Protein AF-A0A7V3XCJ4-F1 (afdb_monomer)

Secondary structure (DSSP, 8-state):
-HHHHHHHHHHHHHHHHHHHHHHHHHHHTPPP--B----SHHHHHHHHHHHHHHTT--BTTTBB-SB-TTGGGG--BTTSHHHHHHHHHHHHHHHHHHHHHHHHHHHHH--TTHHHHHHHHHHHH---GGGHHHHHHHHHHHHHHH-SSSHHHHHHHHHHHHTTHHHHBHHHHHHHHHHHHHHHHHHHHTT-HHHHHHHHHHHHHHHHHHHHHHHSSHHHHHHHHHHHHHHHHHHHHHH-B---HHHHHHHHHHHHHHHHHHHTS-HHHHTTTHHHHHHHHHHHHHHHHHHHHBHHHHHHHHHHHHHHHHHHHHHHTTTSS-HHHHHHHHHHHHHHHHHHHHHS-GGGTTTHHHHTTHHHHHHHHHHHHHH-TTHHHHHHHHHHHHS---HHHHHHHTTSEEEEESS-TTHHHHHT-EE---SBSSGGG--SHHHHHHHHHHHTSTT--SEEEE----STTB-HHHHSHHHHHHHHHHEEEEEE-SS-EEEEE-SSPPEEEEEEEEEEEE-TTSEEEPPPPSSSEEEEEEE--B-HHHHHHHTTS-PPPEEEEEE-SS--PPEEE-TTTTTS-EE--SSPP-SHHHHHHTTSSS-----SEEEEE-S-GGGBPPEEEEEEEEEEEPPPPPPPPP--

pLDDT: mean 92.2, std 7.86, range [42.16, 98.38]

Mean predicted aligned error: 5.7 Å

Radius of gyration: 27.97 Å; Cα contacts (8 Å, |Δi|>4): 1170; chains: 1; bounding box: 68×46×107 Å

Foldseek 3Di:
DVVVVVVVVQFVVQLVVLVVLLVLLLLLPQDQLEDEQDWDLVSQVLVVLVVCVVVVHFALFQAHDQFARLLLLCPLYLPAVVSNVNVNVSLNVLSVLLSVLLSVCLVVQPTGNLSNLQSVLCLQQVPDSLCSNLNSLLSLLLVLLVDDPPSLVSLLVSLLSQQCLCNNGVLSNQLSVQLLVLSLVLCVLSVNNSSSVSNPVSNVCNNVVVLCVRQVDPVSSVSSVVVSVVLVVLCLLQQADADDPVLVVLLVQLVVLQVVLVVQFDPVLCSSLSSNVRSLVSNLLSLLQVCFSHVVPRSLSSLSSQLSSLSVSLSSCVVGDDPSSNVSSVSSSVSSSVVNVVPDDPCSVVCSVVSSPVSVVSVVVSVVLSPDPCNLVVSLVVRCVVVPDDPQRCVLQPPWEEDEAASTSVVCSNNVGNYQYQRYRYLSSCQAPVSLVSLLCQLLDPSHTQKYKYFQDYPPQATSLQRRVSNVVSCLFQWAFDDADFGITMIGGDPPTWDKDKAWDDKDWAQAPDKDFDDDAPFAFKWKAKAKDFDPVLVVVPPSHHRFWKWKAFQAPDGDDTHTHRNRRSNDIGTAAVVDDRTSVSVNVNSPQGGGHHGRIMGIDTPPSNGIDTMIMIMIHMGIDDDPDDDPDPDD

Sequence (636 aa):
MGIIEERIEMANRYKQGAWMLLALVFLIKIPSLVESPGTGIDPSWKIGLHLARERGLVVGRDLFFTYGPWGFLSVPLVLVRSLWLAALSYKLAVHLCLFLALGLWMHRRLTGWKAYLAPLSLLFFAHDPEYHPLLALGLGLHLTLGIRKESWLWGALLGMAGSPAGLIKFSMGLATLIMIGGGMLSALWLKRRHVMLALGLGFFIGTWGCGLMALGSLEAFRRFLSTSLEIALGYGAALQRKGPLWQVLLVLGAVVAFAGGVLLERRERLRDSLSLILPGAGLLLLTLKHAFVRQETHVLTGFSVGSLLLTWICLELADRGRWLSRGLRWAGALALGLGTLILAPPTQLLQLPQALSSPWREVLRAERETRDPEFRSRLRQSLRKALPLGDEVRNLVGGRSVDVLTLEVSLIEAWGLRWTPRKVLQSYAAYTSHLDALDAAFFSGPSAPERLLVDLQGLDTRHPLMDAPATWREILRHYRPLGQDSRWLVLGLREPPGSVLEIPLRRLRAPLNHPIPVPRLMAGHLEMQVILKPSLLGKLAALPWTLPEVRLGLISPTPQPLRRIIAATARRPFPVIDPWPELPEDLAALFEDRKLPAPSSLVFVTWDAWAWEEVEVAFFQVERRDPPKSPPLPEN

Structure (mmCIF, N/CA/C/O backbone):
data_AF-A0A7V3XCJ4-F1
#
_entry.id   AF-A0A7V3XCJ4-F1
#
loop_
_atom_site.group_PDB
_atom_site.id
_atom_site.type_symbol
_atom_site.label_atom_id
_atom_site.label_alt_id
_atom_site.label_comp_id
_atom_site.label_asym_id
_atom_site.label_entity_id
_atom_site.label_seq_id
_atom_site.pdbx_PDB_ins_code
_atom_site.Cartn_x
_atom_site.Cartn_y
_atom_site.Cartn_z
_atom_site.occupancy
_atom_site.B_iso_or_equiv
_atom_site.auth_seq_id
_atom_site.auth_comp_id
_atom_site.auth_asym_id
_atom_site.auth_atom_id
_atom_site.pdbx_PDB_model_num
ATOM 1 N N . MET A 1 1 ? -31.020 14.871 49.829 1.00 62.06 1 MET A N 1
ATOM 2 C CA . MET A 1 1 ? -31.637 15.045 48.497 1.00 62.06 1 MET A CA 1
ATOM 3 C C . MET A 1 1 ? -30.780 15.942 47.604 1.00 62.06 1 MET A C 1
ATOM 5 O O . MET A 1 1 ? -30.273 15.428 46.618 1.00 62.06 1 MET A O 1
ATOM 9 N N . GLY A 1 2 ? -30.456 17.178 48.019 1.00 76.75 2 GLY A N 1
ATOM 10 C CA . GLY A 1 2 ? -29.655 18.124 47.214 1.00 76.75 2 GLY A CA 1
ATOM 11 C C . GLY A 1 2 ? -28.286 17.629 46.710 1.00 76.75 2 GLY A C 1
ATOM 12 O O . GLY A 1 2 ? -27.967 17.825 45.549 1.00 76.75 2 GLY A O 1
ATOM 13 N N . ILE A 1 3 ? -27.510 16.880 47.508 1.00 76.00 3 ILE A N 1
ATOM 14 C CA . ILE A 1 3 ? -26.199 16.338 47.068 1.00 76.00 3 ILE A CA 1
ATOM 15 C C . ILE A 1 3 ? -26.342 15.301 45.933 1.00 76.00 3 ILE A C 1
ATOM 17 O O . ILE A 1 3 ? -25.452 15.148 45.095 1.00 76.00 3 ILE A O 1
ATOM 21 N N . ILE A 1 4 ? -27.447 14.548 45.907 1.00 77.50 4 ILE A N 1
ATOM 22 C CA . ILE A 1 4 ? -27.701 13.544 44.862 1.00 77.50 4 ILE A CA 1
ATOM 23 C C . ILE A 1 4 ? -28.140 14.246 43.575 1.00 77.50 4 ILE A C 1
ATOM 25 O O . ILE A 1 4 ? -27.632 13.911 42.507 1.00 77.50 4 ILE A O 1
ATOM 29 N N . GLU A 1 5 ? -29.018 15.244 43.681 1.00 77.25 5 GLU A N 1
ATOM 30 C CA . GLU A 1 5 ? -29.452 16.078 42.553 1.00 77.25 5 GLU A CA 1
ATOM 31 C C . GLU A 1 5 ? -28.273 16.822 41.920 1.00 77.25 5 GLU A C 1
ATOM 33 O O . GLU A 1 5 ? -28.073 16.725 40.712 1.00 77.25 5 GLU A O 1
ATOM 38 N N . GLU A 1 6 ? -27.412 17.436 42.732 1.00 80.19 6 GLU A N 1
ATOM 39 C CA . GLU A 1 6 ? -26.220 18.149 42.264 1.00 80.19 6 GLU A CA 1
ATOM 40 C C . GLU A 1 6 ? -25.242 17.218 41.524 1.00 80.19 6 GLU A C 1
ATOM 42 O O . GLU A 1 6 ? -24.700 17.563 40.470 1.00 80.19 6 GLU A O 1
ATOM 47 N N . ARG A 1 7 ? -25.055 15.983 42.015 1.00 79.19 7 ARG A N 1
ATOM 48 C CA . ARG A 1 7 ? -24.229 14.965 41.340 1.00 79.19 7 ARG A CA 1
ATOM 49 C C . ARG A 1 7 ? -24.839 14.487 40.024 1.00 79.19 7 ARG A C 1
ATOM 51 O O . ARG A 1 7 ? -24.094 14.259 39.067 1.00 79.19 7 ARG A O 1
ATOM 58 N N . ILE A 1 8 ? -26.160 14.325 39.960 1.00 78.94 8 ILE A N 1
ATOM 59 C CA . ILE A 1 8 ? -26.872 13.947 38.730 1.00 78.94 8 ILE A CA 1
ATOM 60 C C . ILE A 1 8 ? -26.769 15.074 37.698 1.00 78.94 8 ILE A C 1
ATOM 62 O O . ILE A 1 8 ? -26.425 14.826 36.541 1.00 78.94 8 ILE A O 1
ATOM 66 N N . GLU A 1 9 ? -26.993 16.315 38.116 1.00 81.25 9 GLU A N 1
ATOM 67 C CA . GLU A 1 9 ? -26.903 17.493 37.260 1.00 81.25 9 GLU A CA 1
ATOM 68 C C . GLU A 1 9 ? -25.478 17.694 36.725 1.00 81.25 9 GLU A C 1
ATOM 70 O O . GLU A 1 9 ? -25.269 17.933 35.535 1.00 81.25 9 GLU A O 1
ATOM 75 N N . MET A 1 10 ? -24.466 17.520 37.575 1.00 79.31 10 MET A N 1
ATOM 76 C CA . MET A 1 10 ? -23.062 17.571 37.170 1.00 79.31 10 MET A CA 1
ATOM 77 C C . MET A 1 10 ? -22.707 16.458 36.170 1.00 79.31 10 MET A C 1
ATOM 79 O O . MET A 1 10 ? -22.052 16.716 35.159 1.00 79.31 10 MET A O 1
ATOM 83 N N . ALA A 1 11 ? -23.173 15.226 36.396 1.00 78.19 11 ALA A N 1
ATOM 84 C CA . ALA A 1 11 ? -22.961 14.120 35.463 1.00 78.19 11 ALA A CA 1
ATOM 85 C C . ALA A 1 11 ? -23.625 14.375 34.098 1.00 78.19 11 ALA A C 1
ATOM 87 O O . ALA A 1 11 ? -23.039 14.056 33.058 1.00 78.19 11 ALA A O 1
ATOM 88 N N . ASN A 1 12 ? -24.814 14.983 34.091 1.00 83.06 12 ASN A N 1
ATOM 89 C CA . ASN A 1 12 ? -25.510 15.379 32.869 1.00 83.06 12 ASN A CA 1
ATOM 90 C C . ASN A 1 12 ? -24.760 16.488 32.120 1.00 83.06 12 ASN A C 1
ATOM 92 O O . ASN A 1 12 ? -24.579 16.369 30.907 1.00 83.06 12 ASN A O 1
ATOM 96 N N . ARG A 1 13 ? -24.234 17.498 32.828 1.00 87.75 13 ARG A N 1
ATOM 97 C CA . ARG A 1 13 ? -23.398 18.558 32.237 1.00 87.75 13 ARG A CA 1
ATOM 98 C C . ARG A 1 13 ? -22.148 18.000 31.555 1.00 87.75 13 ARG A C 1
ATOM 100 O O . ARG A 1 13 ? -21.877 18.340 30.404 1.00 87.75 13 ARG A O 1
ATOM 107 N N . TYR A 1 14 ? -21.429 17.081 32.206 1.00 87.94 14 TYR A N 1
ATOM 108 C CA . TYR A 1 14 ? -20.265 16.434 31.588 1.00 87.94 14 TYR A CA 1
ATOM 109 C C . TYR A 1 14 ? -20.628 15.640 30.329 1.00 87.94 14 TYR A C 1
ATOM 111 O O . TYR A 1 14 ? -19.911 15.694 29.331 1.00 87.94 14 TYR A O 1
ATOM 119 N N . LYS A 1 15 ? -21.751 14.909 30.348 1.00 87.62 15 LYS A N 1
ATOM 120 C CA . LYS A 1 15 ? -22.219 14.180 29.162 1.00 87.62 15 LYS A CA 1
ATOM 121 C C . LYS A 1 15 ? -22.560 15.132 28.019 1.00 87.62 15 LYS A C 1
ATOM 123 O O . LYS A 1 15 ? -22.136 14.875 26.898 1.00 87.62 15 LYS A O 1
ATOM 128 N N . GLN A 1 16 ? -23.288 16.216 28.289 1.00 91.31 16 GLN A N 1
ATOM 129 C CA . GLN A 1 16 ? -23.628 17.220 27.276 1.00 91.31 16 GLN A CA 1
ATOM 130 C C . GLN A 1 16 ? -22.369 17.817 26.641 1.00 91.31 16 GLN A C 1
ATOM 132 O O . GLN A 1 16 ? -22.236 17.792 25.419 1.00 91.31 16 GLN A O 1
ATOM 137 N N . GLY A 1 17 ? -21.405 18.257 27.454 1.00 94.75 17 GLY A N 1
ATOM 138 C CA . GLY A 1 17 ? -20.151 18.807 26.939 1.00 94.75 17 GLY A CA 1
ATOM 139 C C . GLY A 1 17 ? -19.333 17.795 26.127 1.00 94.75 17 GLY A C 1
ATOM 140 O O . GLY A 1 17 ? -18.791 18.149 25.082 1.00 94.75 17 GLY A O 1
ATOM 141 N N . ALA A 1 18 ? -19.288 16.524 26.540 1.00 94.62 18 ALA A N 1
ATOM 142 C CA . ALA A 1 18 ? -18.609 15.476 25.777 1.00 94.62 18 ALA A CA 1
ATOM 143 C C . ALA A 1 18 ? -19.288 15.194 24.421 1.00 94.62 18 ALA A C 1
ATOM 145 O O . ALA A 1 18 ? -18.597 14.983 23.425 1.00 94.62 18 ALA A O 1
ATOM 146 N N . TRP A 1 19 ? -20.623 15.239 24.348 1.00 96.44 19 TRP A N 1
ATOM 147 C CA . TRP A 1 19 ? -21.361 15.125 23.083 1.00 96.44 19 TRP A CA 1
ATOM 148 C C . TRP A 1 19 ? -21.146 16.327 22.163 1.00 96.44 19 TRP A C 1
ATOM 150 O O . TRP A 1 19 ? -20.952 16.134 20.964 1.00 96.44 19 TRP A O 1
ATOM 160 N N . MET A 1 20 ? -21.120 17.547 22.707 1.00 96.50 20 MET A N 1
ATOM 161 C CA . MET A 1 20 ? -20.776 18.748 21.937 1.00 96.50 20 MET A CA 1
ATOM 162 C C . MET A 1 20 ? -19.364 18.644 21.359 1.00 96.50 20 MET A C 1
ATOM 164 O O . MET A 1 20 ? -19.148 18.929 20.183 1.00 96.50 20 MET A O 1
ATOM 168 N N . LEU A 1 21 ? -18.408 18.174 22.163 1.00 96.56 21 LEU A N 1
ATOM 169 C CA . LEU A 1 21 ? -17.046 17.945 21.705 1.00 96.56 21 LEU A CA 1
ATOM 170 C C . LEU A 1 21 ? -16.979 16.849 20.634 1.00 96.56 21 LEU A C 1
ATOM 172 O O . LEU A 1 21 ? -16.299 17.029 19.631 1.00 96.56 21 LEU A O 1
ATOM 176 N N . LEU A 1 22 ? -17.698 15.737 20.802 1.00 97.00 22 LEU A N 1
ATOM 177 C CA . LEU A 1 22 ? -17.769 14.683 19.788 1.00 97.00 22 LEU A CA 1
ATOM 178 C C . LEU A 1 22 ? -18.325 15.215 18.459 1.00 97.00 22 LEU A C 1
ATOM 180 O O . LEU A 1 22 ? -17.767 14.903 17.409 1.00 97.00 22 LEU A O 1
ATOM 184 N N . ALA A 1 23 ? -19.373 16.043 18.499 1.00 96.56 23 ALA A N 1
ATOM 185 C CA . ALA A 1 23 ? -19.938 16.685 17.315 1.00 96.56 23 ALA A CA 1
ATOM 186 C C . ALA A 1 23 ? -18.945 17.656 16.653 1.00 96.56 23 ALA A C 1
ATOM 188 O O . ALA A 1 23 ? -18.803 17.659 15.433 1.00 96.56 23 ALA A O 1
ATOM 189 N N . LEU A 1 24 ? -18.196 18.429 17.443 1.00 94.50 24 LEU A N 1
ATOM 190 C CA . LEU A 1 24 ? -17.142 19.297 16.918 1.00 94.50 24 LEU A CA 1
ATOM 191 C C . LEU A 1 24 ? -16.028 18.483 16.243 1.00 94.50 24 LEU A C 1
ATOM 193 O O . LEU A 1 24 ? -15.627 18.789 15.122 1.00 94.50 24 LEU A O 1
ATOM 197 N N . VAL A 1 25 ? -15.557 17.412 16.888 1.00 94.19 25 VAL A N 1
ATOM 198 C CA . VAL A 1 25 ? -14.522 16.533 16.327 1.00 94.19 25 VAL A CA 1
ATOM 199 C C . VAL A 1 25 ? -15.027 15.820 15.070 1.00 94.19 25 VAL A C 1
ATOM 201 O O . VAL A 1 25 ? -14.256 15.669 14.126 1.00 94.19 25 VAL A O 1
ATOM 204 N N . PHE A 1 26 ? -16.312 15.456 15.003 1.00 94.56 26 PHE A N 1
ATOM 205 C CA . PHE A 1 26 ? -16.936 14.893 13.800 1.00 94.56 26 PHE A CA 1
ATOM 206 C C . PHE A 1 26 ? -16.811 15.835 12.603 1.00 94.56 26 PHE A C 1
ATOM 208 O O . PHE A 1 26 ? -16.474 15.375 11.514 1.00 94.56 26 PHE A O 1
ATOM 215 N N . LEU A 1 27 ? -17.038 17.135 12.808 1.00 92.56 27 LEU A N 1
ATOM 216 C CA . LEU A 1 27 ? -16.940 18.148 11.756 1.00 92.56 27 LEU A CA 1
ATOM 217 C C . LEU A 1 27 ? -15.488 18.453 11.366 1.00 92.56 27 LEU A C 1
ATOM 219 O O . LEU A 1 27 ? -15.200 18.634 10.189 1.00 92.56 27 LEU A O 1
ATOM 223 N N . ILE A 1 28 ? -14.571 18.486 12.336 1.00 90.62 28 ILE A N 1
ATOM 224 C CA . ILE A 1 28 ? -13.148 18.776 12.092 1.00 90.62 28 ILE A CA 1
ATOM 225 C C . ILE A 1 28 ? -12.447 17.611 11.383 1.00 90.62 28 ILE A C 1
ATOM 227 O O . ILE A 1 28 ? -11.582 17.828 10.540 1.00 90.62 28 ILE A O 1
ATOM 231 N N . LYS A 1 29 ? -12.778 16.367 11.744 1.00 90.69 29 LYS A N 1
ATOM 232 C CA . LYS A 1 29 ? -12.087 15.160 11.261 1.00 90.69 29 LYS A CA 1
ATOM 233 C C . LYS A 1 29 ? -12.773 14.500 10.071 1.00 90.69 29 LYS A C 1
ATOM 235 O O . LYS A 1 29 ? -12.543 13.319 9.827 1.00 90.69 29 LYS A O 1
ATOM 240 N N . ILE A 1 30 ? -13.600 15.236 9.328 1.00 91.00 30 ILE A N 1
ATOM 241 C CA . ILE A 1 30 ? -14.130 14.744 8.054 1.00 91.00 30 ILE A CA 1
ATOM 242 C C . ILE A 1 30 ? -12.937 14.338 7.172 1.00 91.00 30 ILE A C 1
ATOM 244 O O . ILE A 1 30 ? -12.021 15.142 6.983 1.00 91.00 30 ILE A O 1
ATOM 248 N N . PRO A 1 31 ? -12.899 13.094 6.661 1.00 90.12 31 PRO A N 1
ATOM 249 C CA . PRO A 1 31 ? -11.786 12.645 5.837 1.00 90.12 31 PRO A CA 1
ATOM 250 C C . PRO A 1 31 ? -11.741 13.442 4.531 1.00 90.12 31 PRO A C 1
ATOM 252 O O . PRO A 1 31 ? -12.760 13.967 4.097 1.00 90.12 31 PRO A O 1
ATOM 255 N N . SER A 1 32 ? -10.593 13.483 3.849 1.00 89.19 32 SER A N 1
ATOM 256 C CA . SER A 1 32 ? -10.551 14.049 2.493 1.00 89.19 32 SER A CA 1
ATOM 257 C C . SER A 1 32 ? -11.570 13.327 1.597 1.00 89.19 32 SER A C 1
ATOM 259 O O . SER A 1 32 ? -11.520 12.099 1.429 1.00 89.19 32 SER A O 1
ATOM 261 N N . LEU A 1 33 ? -12.515 14.114 1.077 1.00 94.19 33 LEU A N 1
ATOM 262 C CA . LEU A 1 33 ? -13.655 13.688 0.259 1.00 94.19 33 LEU A CA 1
ATOM 263 C C . LEU A 1 33 ? -13.431 13.935 -1.238 1.00 94.19 33 LEU A C 1
ATOM 265 O O . LEU A 1 33 ? -14.261 13.554 -2.063 1.00 94.19 33 LEU A O 1
ATOM 269 N N . VAL A 1 34 ? -12.332 14.605 -1.575 1.00 95.44 34 VAL A N 1
ATOM 270 C CA . VAL A 1 34 ? -11.984 15.042 -2.920 1.00 95.44 34 VAL A CA 1
ATOM 271 C C . VAL A 1 34 ? -10.481 14.915 -3.080 1.00 95.44 34 VAL A C 1
ATOM 273 O O . VAL A 1 34 ? -9.709 15.443 -2.285 1.00 95.44 34 VAL A O 1
ATOM 276 N N . GLU A 1 35 ? -10.074 14.227 -4.135 1.00 95.44 35 GLU A N 1
ATOM 277 C CA . GLU A 1 35 ? -8.696 14.186 -4.588 1.00 95.44 35 GLU A CA 1
ATOM 278 C C . GLU A 1 35 ? -8.644 14.575 -6.067 1.00 95.44 35 GLU A C 1
ATOM 280 O O . GLU A 1 35 ? -9.433 14.089 -6.880 1.00 95.44 35 GLU A O 1
ATOM 285 N N . SER A 1 36 ? -7.729 15.475 -6.420 1.00 93.69 36 SER A N 1
ATOM 286 C CA . SER A 1 36 ? -7.535 15.893 -7.810 1.00 93.69 36 SER A CA 1
ATOM 287 C C . SER A 1 36 ? -6.570 14.944 -8.526 1.00 93.69 36 SER A C 1
ATOM 289 O O . SER A 1 36 ? -5.561 14.560 -7.932 1.00 93.69 36 SER A O 1
ATOM 291 N N . PRO A 1 37 ? -6.827 14.577 -9.793 1.00 95.56 37 PRO A N 1
ATOM 292 C CA . PRO A 1 37 ? -5.852 13.836 -10.584 1.00 95.56 37 PRO A CA 1
ATOM 293 C C . PRO A 1 37 ? -4.565 14.644 -10.775 1.00 95.56 37 PRO A C 1
ATOM 295 O O . PRO A 1 37 ? -4.595 15.866 -10.903 1.00 95.56 37 PRO A O 1
ATOM 298 N N . GLY A 1 38 ? -3.432 13.947 -10.797 1.00 95.81 38 GLY A N 1
ATOM 299 C CA . GLY A 1 38 ? -2.106 14.550 -10.890 1.00 95.81 38 GLY A CA 1
ATOM 300 C C . GLY A 1 38 ? -1.071 13.566 -11.426 1.00 95.81 38 GLY A C 1
ATOM 301 O O . GLY A 1 38 ? -1.424 12.503 -11.940 1.00 95.81 38 GLY A O 1
ATOM 302 N N . THR A 1 39 ? 0.202 13.924 -11.287 1.00 95.25 39 THR A N 1
ATOM 303 C CA . THR A 1 39 ? 1.360 13.135 -11.731 1.00 95.25 39 THR A CA 1
ATOM 304 C C . THR A 1 39 ? 2.178 12.647 -10.535 1.00 95.25 39 THR A C 1
ATOM 306 O O . THR A 1 39 ? 1.949 13.055 -9.397 1.00 95.25 39 THR A O 1
ATOM 309 N N . GLY A 1 40 ? 3.139 11.769 -10.777 1.00 93.88 40 GLY A N 1
ATOM 310 C CA . GLY A 1 40 ? 3.945 11.118 -9.757 1.00 93.88 40 GLY A CA 1
ATOM 311 C C . GLY A 1 40 ? 3.420 9.733 -9.402 1.00 93.88 40 GLY A C 1
ATOM 312 O O . GLY A 1 40 ? 2.370 9.285 -9.871 1.00 93.88 40 GLY A O 1
ATOM 313 N N . ILE A 1 41 ? 4.168 9.060 -8.528 1.00 92.00 41 ILE A N 1
ATOM 314 C CA . ILE A 1 41 ? 3.924 7.670 -8.124 1.00 92.00 41 ILE A CA 1
ATOM 315 C C . ILE A 1 41 ? 2.506 7.500 -7.574 1.00 92.00 41 ILE A C 1
ATOM 317 O O . ILE A 1 41 ? 1.780 6.615 -8.032 1.00 92.00 41 ILE A O 1
ATOM 321 N N . ASP A 1 42 ? 2.112 8.354 -6.623 1.00 93.81 42 ASP A N 1
ATOM 322 C CA . ASP A 1 42 ? 0.852 8.199 -5.897 1.00 93.81 42 ASP A CA 1
ATOM 323 C C . ASP A 1 42 ? -0.395 8.578 -6.708 1.00 93.81 42 ASP A C 1
ATOM 325 O O . ASP A 1 42 ? -1.329 7.773 -6.775 1.00 93.81 42 ASP A O 1
ATOM 329 N N . PRO A 1 43 ? -0.443 9.742 -7.381 1.00 96.31 43 PRO A N 1
ATOM 330 C CA . PRO A 1 43 ? -1.578 10.070 -8.241 1.00 96.31 43 PRO A CA 1
ATOM 331 C C . PRO A 1 43 ? -1.759 9.080 -9.400 1.00 96.31 43 PRO A C 1
ATOM 333 O O . PRO A 1 43 ? -2.888 8.777 -9.791 1.00 96.31 43 PRO A O 1
ATOM 336 N N . SER A 1 44 ? -0.665 8.518 -9.920 1.00 96.25 44 SER A N 1
ATOM 337 C CA . SER A 1 44 ? -0.711 7.627 -11.078 1.00 96.25 44 SER A CA 1
ATOM 338 C C . SER A 1 44 ? -1.414 6.300 -10.814 1.00 96.25 44 SER A C 1
ATOM 340 O O . SER A 1 44 ? -2.267 5.911 -11.613 1.00 96.25 44 SER A O 1
ATOM 342 N N . TRP A 1 45 ? -1.137 5.606 -9.703 1.00 96.19 45 TRP A N 1
ATOM 343 C CA . TRP A 1 45 ? -1.866 4.360 -9.423 1.00 96.19 45 TRP A CA 1
ATOM 344 C C . TRP A 1 45 ? -3.347 4.623 -9.146 1.00 96.19 45 TRP A C 1
ATOM 346 O O . TRP A 1 45 ? -4.191 3.830 -9.559 1.00 96.19 45 TRP A O 1
ATOM 356 N N . LYS A 1 46 ? -3.685 5.759 -8.524 1.00 97.62 46 LYS A N 1
ATOM 357 C CA . LYS A 1 46 ? -5.075 6.173 -8.270 1.00 97.62 46 LYS A CA 1
ATOM 358 C C . LYS A 1 46 ? -5.846 6.380 -9.569 1.00 97.62 46 LYS A C 1
ATOM 360 O O . LYS A 1 46 ? -6.966 5.875 -9.695 1.00 97.62 46 LYS A O 1
ATOM 365 N N . ILE A 1 47 ? -5.233 7.061 -10.540 1.00 97.81 47 ILE A N 1
ATOM 366 C CA . ILE A 1 47 ? -5.764 7.194 -11.903 1.00 97.81 47 ILE A CA 1
ATOM 367 C C . ILE A 1 47 ? -5.890 5.811 -12.551 1.00 97.81 47 ILE A C 1
ATOM 369 O O . ILE A 1 47 ? -6.951 5.492 -13.079 1.00 97.81 47 ILE A O 1
ATOM 373 N N . GLY A 1 48 ? -4.868 4.957 -12.441 1.00 97.06 48 GLY A N 1
ATOM 374 C CA . GLY A 1 48 ? -4.882 3.592 -12.973 1.00 97.06 48 GLY A CA 1
ATOM 375 C C . GLY A 1 48 ? -6.063 2.745 -12.480 1.00 97.06 48 GLY A C 1
ATOM 376 O O . GLY A 1 48 ? -6.730 2.106 -13.292 1.00 97.06 48 GLY A O 1
ATOM 377 N N . LEU A 1 49 ? -6.389 2.792 -11.180 1.00 97.25 49 LEU A N 1
ATOM 378 C CA . LEU A 1 49 ? -7.560 2.098 -10.617 1.00 97.25 49 LEU A CA 1
ATOM 379 C C . LEU A 1 49 ? -8.883 2.591 -11.233 1.00 97.25 49 LEU A C 1
ATOM 381 O O . LEU A 1 49 ? -9.776 1.791 -11.515 1.00 97.25 49 LEU A O 1
ATOM 385 N N . HIS A 1 50 ? -9.008 3.902 -11.455 1.00 97.50 50 HIS A N 1
ATOM 386 C CA . HIS A 1 50 ? -10.212 4.506 -12.031 1.00 97.50 50 HIS A CA 1
ATOM 387 C C . HIS A 1 50 ? -10.341 4.208 -13.526 1.00 97.50 50 HIS A C 1
ATOM 389 O O . HIS A 1 50 ? -11.416 3.817 -13.978 1.00 97.50 50 HIS A O 1
ATOM 395 N N . LEU A 1 51 ? -9.244 4.325 -14.279 1.00 97.31 51 LEU A N 1
ATOM 396 C CA . LEU A 1 51 ? -9.195 3.988 -15.700 1.00 97.31 51 LEU A CA 1
ATOM 397 C C . LEU A 1 51 ? -9.476 2.509 -15.944 1.00 97.31 51 LEU A C 1
ATOM 399 O O . LEU A 1 51 ? -10.169 2.181 -16.903 1.00 97.31 51 LEU A O 1
ATOM 403 N N . ALA A 1 52 ? -8.977 1.621 -15.080 1.00 96.81 52 ALA A N 1
ATOM 404 C CA . ALA A 1 52 ? -9.273 0.199 -15.166 1.00 96.81 52 ALA A CA 1
ATOM 405 C C . ALA A 1 52 ? -10.788 -0.025 -15.125 1.00 96.81 52 ALA A C 1
ATOM 407 O O . ALA A 1 52 ? -11.356 -0.601 -16.051 1.00 96.81 52 ALA A O 1
ATOM 408 N N . ARG A 1 53 ? -11.456 0.521 -14.104 1.00 95.69 53 ARG A N 1
ATOM 409 C CA . ARG A 1 53 ? -12.902 0.367 -13.932 1.00 95.69 53 ARG A CA 1
ATOM 410 C C . ARG A 1 53 ? -13.704 1.022 -15.058 1.00 95.69 53 ARG A C 1
ATOM 412 O O . ARG A 1 53 ? -14.670 0.425 -15.523 1.00 95.69 53 ARG A O 1
ATOM 419 N N . GLU A 1 54 ? -13.303 2.214 -15.496 1.00 96.00 54 GLU A N 1
ATOM 420 C CA . GLU A 1 54 ? -13.923 2.928 -16.621 1.00 96.00 54 GLU A CA 1
ATOM 421 C C . GLU A 1 54 ? -13.845 2.122 -17.926 1.00 96.00 54 GLU A C 1
ATOM 423 O O . GLU A 1 54 ? -14.804 2.090 -18.690 1.00 96.00 54 GLU A O 1
ATOM 428 N N . ARG A 1 55 ? -12.728 1.424 -18.158 1.00 95.81 55 ARG A N 1
ATOM 429 C CA . ARG A 1 55 ? -12.486 0.611 -19.359 1.00 95.81 55 ARG A CA 1
ATOM 430 C C . ARG A 1 55 ? -12.948 -0.844 -19.217 1.00 95.81 55 ARG A C 1
ATOM 432 O O . ARG A 1 55 ? -12.589 -1.678 -20.041 1.00 95.81 55 ARG A O 1
ATOM 439 N N . GLY A 1 56 ? -13.723 -1.165 -18.179 1.00 95.25 56 GLY A N 1
ATOM 440 C CA . GLY A 1 56 ? -14.269 -2.510 -17.956 1.00 95.25 56 GLY A CA 1
ATOM 441 C C . GLY A 1 56 ? -13.270 -3.542 -17.416 1.00 95.25 56 GLY A C 1
ATOM 442 O O . GLY A 1 56 ? -13.612 -4.720 -17.308 1.00 95.25 56 GLY A O 1
ATOM 443 N N . LEU A 1 57 ? -12.064 -3.117 -17.037 1.00 96.38 57 LEU A N 1
ATOM 444 C CA . LEU A 1 57 ? -11.068 -3.955 -16.376 1.00 96.38 57 LEU A CA 1
ATOM 445 C C . LEU A 1 57 ? -11.367 -4.062 -14.875 1.00 96.38 57 LEU A C 1
ATOM 447 O O . LEU A 1 57 ? -11.835 -3.121 -14.225 1.00 96.38 57 LEU A O 1
ATOM 451 N N . VAL A 1 58 ? -11.057 -5.219 -14.302 1.00 97.06 58 VAL A N 1
ATOM 452 C CA . VAL A 1 58 ? -11.251 -5.527 -12.886 1.00 97.06 58 VAL A CA 1
ATOM 453 C C . VAL A 1 58 ? -9.898 -5.739 -12.218 1.00 97.06 58 VAL A C 1
ATOM 455 O O . VAL A 1 58 ? -9.163 -6.680 -12.525 1.00 97.06 58 VAL A O 1
ATOM 458 N N . VAL A 1 59 ? -9.586 -4.877 -11.252 1.00 96.88 59 VAL A N 1
ATOM 459 C CA . VAL A 1 59 ? -8.417 -5.037 -10.381 1.00 96.88 59 VAL A CA 1
ATOM 460 C C . VAL A 1 59 ? -8.620 -6.273 -9.504 1.00 96.88 59 VAL A C 1
ATOM 462 O O . VAL A 1 59 ? -9.653 -6.426 -8.866 1.00 96.88 59 VAL A O 1
ATOM 465 N N . GLY A 1 60 ? -7.653 -7.181 -9.501 1.00 95.00 60 GLY A N 1
ATOM 466 C CA . GLY A 1 60 ? -7.731 -8.518 -8.919 1.00 95.00 60 GLY A CA 1
ATOM 467 C C . GLY A 1 60 ? -8.072 -9.634 -9.912 1.00 95.00 60 GLY A C 1
ATOM 468 O O . GLY A 1 60 ? -7.977 -10.802 -9.546 1.00 95.00 60 GLY A O 1
ATOM 469 N N . ARG A 1 61 ? -8.419 -9.303 -11.163 1.00 95.69 61 ARG A N 1
ATOM 470 C CA . ARG A 1 61 ? -8.662 -10.279 -12.240 1.00 95.69 61 ARG A CA 1
ATOM 471 C C . ARG A 1 61 ? -7.803 -9.992 -13.469 1.00 95.69 61 ARG A C 1
ATOM 473 O O . ARG A 1 61 ? -7.074 -10.868 -13.930 1.00 95.69 61 ARG A O 1
ATOM 480 N N . ASP A 1 62 ? -7.892 -8.766 -13.976 1.00 96.19 62 ASP A N 1
ATOM 481 C CA . ASP A 1 62 ? -7.253 -8.349 -15.226 1.00 96.19 62 ASP A CA 1
ATOM 482 C C . ASP A 1 62 ? -5.879 -7.717 -14.968 1.00 96.19 62 ASP A C 1
ATOM 484 O O . ASP A 1 62 ? -4.938 -7.991 -15.715 1.00 96.19 62 ASP A O 1
ATOM 488 N N . LEU A 1 63 ? -5.764 -6.969 -13.864 1.00 95.81 63 LEU A N 1
ATOM 489 C CA . LEU A 1 63 ? -4.533 -6.406 -13.302 1.00 95.81 63 LEU A CA 1
ATOM 490 C C . LEU A 1 63 ? -4.510 -6.560 -11.774 1.00 95.81 63 LEU A C 1
ATOM 492 O O . LEU A 1 63 ? -5.550 -6.764 -11.159 1.00 95.81 63 LEU A O 1
ATOM 496 N N . PHE A 1 64 ? -3.349 -6.424 -11.147 1.00 97.62 64 PHE A N 1
ATOM 497 C CA . PHE A 1 64 ? -3.105 -6.631 -9.724 1.00 97.62 64 PHE A CA 1
ATOM 498 C C . PHE 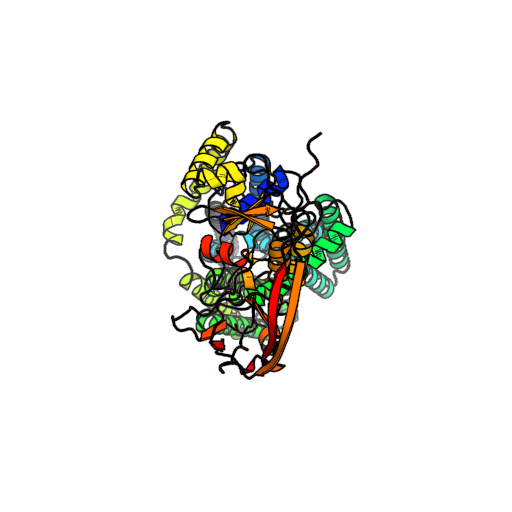A 1 64 ? -2.310 -5.462 -9.146 1.00 97.62 64 PHE A C 1
ATOM 500 O O . PHE A 1 64 ? -1.391 -4.923 -9.769 1.00 97.62 64 PHE A O 1
ATOM 507 N N . PHE A 1 65 ? -2.677 -5.072 -7.930 1.00 96.94 65 PHE A N 1
ATOM 508 C CA . PHE A 1 65 ? -2.003 -4.040 -7.158 1.00 96.94 65 PHE A CA 1
ATOM 509 C C . PHE A 1 65 ? -2.264 -4.271 -5.662 1.00 96.94 65 PHE A C 1
ATOM 511 O O . PHE A 1 65 ? -2.964 -5.206 -5.281 1.00 96.94 65 PHE A O 1
ATOM 518 N N . THR A 1 66 ? -1.713 -3.421 -4.795 1.00 94.88 66 THR A N 1
ATOM 519 C CA . THR A 1 66 ? -1.963 -3.473 -3.340 1.00 94.88 66 THR A CA 1
ATOM 520 C C . THR A 1 66 ? -3.436 -3.232 -2.970 1.00 94.88 66 THR A C 1
ATOM 522 O O . THR A 1 66 ? -3.881 -3.618 -1.884 1.00 94.88 66 THR A O 1
ATOM 525 N N . TYR A 1 67 ? -4.192 -2.626 -3.887 1.00 97.00 67 TYR A N 1
ATOM 526 C CA . TYR A 1 67 ? -5.634 -2.418 -3.816 1.00 97.00 67 TYR A CA 1
ATOM 527 C C . TYR A 1 67 ? -6.382 -3.427 -4.692 1.00 97.00 67 TYR A C 1
ATOM 529 O O . TYR A 1 67 ? -5.879 -3.857 -5.729 1.00 97.00 67 TYR A O 1
ATOM 537 N N . GLY A 1 68 ? -7.589 -3.795 -4.263 1.00 97.00 68 GLY A N 1
ATOM 538 C CA . GLY A 1 68 ? -8.438 -4.766 -4.951 1.00 97.00 68 GLY A CA 1
ATOM 539 C C . GLY A 1 68 ? -9.507 -4.126 -5.851 1.00 97.00 68 GLY A C 1
ATOM 540 O O . GLY A 1 68 ? -9.444 -2.928 -6.146 1.00 97.00 68 GLY A O 1
ATOM 541 N N . PRO A 1 69 ? -10.527 -4.900 -6.271 1.00 97.38 69 PRO A N 1
ATOM 542 C CA . PRO A 1 69 ? -11.556 -4.445 -7.215 1.00 97.38 69 PRO A CA 1
ATOM 543 C C . PRO A 1 69 ? -12.389 -3.257 -6.713 1.00 97.38 69 PRO A C 1
ATOM 545 O O . PRO A 1 69 ? -12.942 -2.512 -7.520 1.00 97.38 69 PRO A O 1
ATOM 548 N N . TRP A 1 70 ? -12.479 -3.057 -5.395 1.00 97.56 70 TRP A N 1
ATOM 549 C CA . TRP A 1 70 ? -13.170 -1.922 -4.773 1.00 97.56 70 TRP A CA 1
ATOM 550 C C . TRP A 1 70 ? -12.209 -0.894 -4.175 1.00 97.56 70 TRP A C 1
ATOM 552 O O . TRP A 1 70 ? -12.628 -0.017 -3.424 1.00 97.56 70 TRP A O 1
ATOM 562 N N . GLY A 1 71 ? -10.922 -0.955 -4.530 1.00 96.88 71 GLY A N 1
ATOM 563 C CA . GLY A 1 71 ? -9.908 -0.011 -4.059 1.00 96.88 71 GLY A CA 1
ATOM 564 C C . GLY A 1 71 ? -10.232 1.453 -4.350 1.00 96.88 71 GLY A C 1
ATOM 565 O O . GLY A 1 71 ? -9.864 2.329 -3.570 1.00 96.88 71 GLY A O 1
ATOM 566 N N . PHE A 1 72 ? -10.997 1.718 -5.416 1.00 96.00 72 PHE A N 1
ATOM 567 C CA . PHE A 1 72 ? -11.477 3.061 -5.747 1.00 96.00 72 PHE A CA 1
ATOM 568 C C . PHE A 1 72 ? -12.315 3.697 -4.621 1.00 96.00 72 PHE A C 1
ATOM 570 O O . PHE A 1 72 ? -12.324 4.913 -4.505 1.00 96.00 72 PHE A O 1
ATOM 577 N N . LEU A 1 73 ? -12.950 2.919 -3.730 1.00 96.81 73 LEU A N 1
ATOM 578 C CA . LEU A 1 73 ? -13.719 3.461 -2.598 1.00 96.81 73 LEU A CA 1
ATOM 579 C C . LEU A 1 73 ? -12.849 4.218 -1.580 1.00 96.81 73 LEU A C 1
ATOM 581 O O . LEU A 1 73 ? -13.321 5.152 -0.933 1.00 96.81 73 LEU A O 1
ATOM 585 N N . SER A 1 74 ? -11.571 3.855 -1.449 1.00 95.25 74 SER A N 1
ATOM 586 C CA . SER A 1 74 ? -10.618 4.573 -0.588 1.00 95.25 74 SER A CA 1
ATOM 587 C C . SER A 1 74 ? -10.051 5.836 -1.241 1.00 95.25 74 SER A C 1
ATOM 589 O O . SER A 1 74 ? -9.418 6.649 -0.562 1.00 95.25 74 SER A O 1
ATOM 591 N N . VAL A 1 75 ? -10.295 6.022 -2.538 1.00 95.56 75 VAL A N 1
ATOM 592 C CA . VAL A 1 75 ? -9.643 7.014 -3.389 1.00 95.56 75 VAL A CA 1
ATOM 593 C C . VAL A 1 75 ? -10.718 7.905 -4.022 1.00 95.56 75 VAL A C 1
ATOM 595 O O . VAL A 1 75 ? -11.228 7.577 -5.090 1.00 95.56 75 VAL A O 1
ATOM 598 N N . PRO A 1 76 ? -11.094 9.033 -3.395 1.00 96.44 76 PRO A N 1
ATOM 599 C CA . PRO A 1 76 ? -12.158 9.904 -3.881 1.00 96.44 76 PRO A CA 1
ATOM 600 C C . PRO A 1 76 ? -11.652 10.806 -5.018 1.00 96.44 76 PRO A C 1
ATOM 602 O O . PRO A 1 76 ? -11.713 12.031 -4.937 1.00 96.44 76 PRO A O 1
ATOM 605 N N . LEU A 1 77 ? -11.119 10.186 -6.070 1.00 97.12 77 LEU A N 1
ATOM 606 C CA . LEU A 1 77 ? -10.500 10.860 -7.200 1.00 97.12 77 LEU A CA 1
ATOM 607 C C . LEU A 1 77 ? -11.562 11.437 -8.132 1.00 97.12 77 LEU A C 1
ATOM 609 O O . LEU A 1 77 ? -12.394 10.713 -8.682 1.00 97.12 77 LEU A O 1
ATOM 613 N N . VAL A 1 78 ? -11.474 12.737 -8.382 1.00 97.00 78 VAL A N 1
ATOM 614 C CA . VAL A 1 78 ? -12.365 13.471 -9.284 1.00 97.00 78 VAL A CA 1
ATOM 615 C C . VAL A 1 78 ? -11.926 13.257 -10.737 1.00 97.00 78 VAL A C 1
ATOM 617 O O . VAL A 1 78 ? -11.378 14.142 -11.386 1.00 97.00 78 VAL A O 1
ATOM 620 N N . LEU A 1 79 ? -12.125 12.034 -11.235 1.00 95.81 79 LEU A N 1
ATOM 621 C CA . LEU A 1 79 ? -11.871 11.645 -12.629 1.00 95.81 79 LEU A CA 1
ATOM 622 C C . LEU A 1 79 ? -13.135 11.077 -13.280 1.00 95.81 79 LEU A C 1
ATOM 624 O O . LEU A 1 79 ? -13.586 11.563 -14.313 1.00 95.81 79 LEU A O 1
ATOM 628 N N . VAL A 1 80 ? -13.732 10.073 -12.635 1.00 95.19 80 VAL A N 1
ATOM 629 C CA . VAL A 1 80 ? -14.987 9.445 -13.058 1.00 95.19 80 VAL A CA 1
ATOM 630 C C . VAL A 1 80 ? -16.035 9.738 -11.994 1.00 95.19 80 VAL A C 1
ATOM 632 O O . VAL A 1 80 ? -15.933 9.244 -10.870 1.00 95.19 80 VAL A O 1
ATOM 635 N N . ARG A 1 81 ? -17.055 10.534 -12.339 1.00 95.38 81 ARG A N 1
ATOM 636 C CA . ARG A 1 81 ? -18.034 11.062 -11.371 1.00 95.38 81 ARG A CA 1
ATOM 637 C C . ARG A 1 81 ? -18.701 9.971 -10.530 1.00 95.38 81 ARG A C 1
ATOM 639 O O . ARG A 1 81 ? -18.817 10.124 -9.321 1.00 95.38 81 ARG A O 1
ATOM 646 N N . SER A 1 82 ? -19.119 8.862 -11.141 1.00 96.31 82 SER A N 1
ATOM 647 C CA . SER A 1 82 ? -19.777 7.760 -10.424 1.00 96.31 82 SER A CA 1
ATOM 648 C C . SER A 1 82 ? -18.861 7.081 -9.399 1.00 96.31 82 SER A C 1
ATOM 650 O O . SER A 1 82 ? -19.313 6.752 -8.304 1.00 96.31 82 SER A O 1
ATOM 652 N N . LEU A 1 83 ? -17.573 6.913 -9.718 1.00 97.25 83 LEU A N 1
ATOM 653 C CA . LEU A 1 83 ? -16.589 6.321 -8.807 1.00 97.25 83 LEU A CA 1
ATOM 654 C C . LEU A 1 83 ? -16.255 7.274 -7.657 1.00 97.25 83 LEU A C 1
ATOM 656 O O . LEU A 1 83 ? -16.213 6.843 -6.505 1.00 97.25 83 LEU A O 1
ATOM 660 N N . TRP A 1 84 ? -16.116 8.570 -7.952 1.00 97.62 84 TRP A N 1
ATOM 661 C CA . TRP A 1 84 ? -15.944 9.601 -6.931 1.00 97.62 84 TRP A CA 1
ATOM 662 C C . TRP A 1 84 ? -17.128 9.646 -5.960 1.00 97.62 84 TRP A C 1
ATOM 664 O O . TRP A 1 84 ? -16.920 9.594 -4.751 1.00 97.62 84 TRP A O 1
ATOM 674 N N . LEU A 1 85 ? -18.370 9.663 -6.461 1.00 97.50 85 LEU A N 1
ATOM 675 C CA . LEU A 1 85 ? -19.567 9.666 -5.611 1.00 97.50 85 LEU A CA 1
ATOM 676 C C . LEU A 1 85 ? -19.673 8.403 -4.744 1.00 97.50 85 LEU A C 1
ATOM 678 O O . LEU A 1 85 ? -20.107 8.480 -3.593 1.00 97.50 85 LEU A O 1
ATOM 682 N N . ALA A 1 86 ? -19.253 7.247 -5.261 1.00 97.69 86 ALA A N 1
ATOM 683 C CA . ALA A 1 86 ? -19.200 6.008 -4.491 1.00 97.69 86 ALA A CA 1
ATOM 684 C C . ALA A 1 86 ? -18.152 6.080 -3.364 1.00 97.69 86 ALA A C 1
ATOM 686 O O . ALA A 1 86 ? -18.458 5.737 -2.223 1.00 97.69 86 ALA A O 1
ATOM 687 N N . ALA A 1 87 ? -16.947 6.582 -3.653 1.00 97.56 87 ALA A N 1
ATOM 688 C CA . ALA A 1 87 ? -15.893 6.790 -2.658 1.00 97.56 87 ALA A CA 1
ATOM 689 C C . ALA A 1 87 ? -16.287 7.832 -1.597 1.00 97.56 87 ALA A C 1
ATOM 691 O O . ALA A 1 87 ? -16.092 7.606 -0.403 1.00 97.56 87 ALA A O 1
ATOM 692 N N . LEU A 1 88 ? -16.903 8.940 -2.020 1.00 96.94 88 LEU A N 1
ATOM 693 C CA . LEU A 1 88 ? -17.484 9.968 -1.155 1.00 96.94 88 LEU A CA 1
ATOM 694 C C . LEU A 1 88 ? -18.494 9.347 -0.182 1.00 96.94 88 LEU A C 1
ATOM 696 O O . LEU A 1 88 ? -18.380 9.518 1.032 1.00 96.94 88 LEU A O 1
ATOM 700 N N . SER A 1 89 ? -19.449 8.581 -0.718 1.00 97.31 89 SER A N 1
ATOM 701 C CA . SER A 1 89 ? -20.498 7.924 0.067 1.00 97.31 89 SER A CA 1
ATOM 702 C C . SER A 1 89 ? -19.913 6.915 1.054 1.00 97.31 89 SER A C 1
ATOM 704 O O . SER A 1 89 ? -20.279 6.920 2.228 1.00 97.31 89 SER A O 1
ATOM 706 N N . TYR A 1 90 ? -18.961 6.091 0.608 1.00 97.31 90 TYR A N 1
ATOM 707 C CA . TYR A 1 90 ? -18.272 5.122 1.458 1.00 97.31 90 TYR A CA 1
ATOM 708 C C . TYR A 1 90 ? -17.526 5.805 2.610 1.00 97.31 90 TYR A C 1
ATOM 710 O O . TYR A 1 90 ? -17.709 5.434 3.770 1.00 97.31 90 TYR A O 1
ATOM 718 N N . LYS A 1 91 ? -16.732 6.843 2.320 1.00 96.12 91 LYS A N 1
ATOM 719 C CA . LYS A 1 91 ? -15.971 7.573 3.341 1.00 96.12 91 LYS A CA 1
ATOM 720 C C . LYS A 1 91 ? -16.877 8.248 4.370 1.00 96.12 91 LYS A C 1
ATOM 722 O O . LYS A 1 91 ? -16.604 8.144 5.564 1.00 96.12 91 LYS A O 1
ATOM 727 N N . LEU A 1 92 ? -17.959 8.895 3.932 1.00 96.44 92 LEU A N 1
ATOM 728 C CA . LEU A 1 92 ? -18.932 9.516 4.836 1.00 96.44 92 LEU A CA 1
ATOM 729 C C . LEU A 1 92 ? -19.664 8.479 5.695 1.00 96.44 92 LEU A C 1
ATOM 731 O O . LEU A 1 92 ? -19.832 8.699 6.893 1.00 96.44 92 LEU A O 1
ATOM 735 N N . ALA A 1 93 ? -20.051 7.338 5.118 1.00 97.12 93 ALA A N 1
ATOM 736 C CA . ALA A 1 93 ? -20.690 6.254 5.860 1.00 97.12 93 ALA A CA 1
ATOM 737 C C . ALA A 1 93 ? -19.757 5.678 6.934 1.00 97.12 93 ALA A C 1
ATOM 739 O O . ALA A 1 93 ? -20.158 5.545 8.087 1.00 97.12 93 ALA A O 1
ATOM 740 N N . VAL A 1 94 ? -18.494 5.403 6.592 1.00 96.75 94 VAL A N 1
ATOM 741 C CA . VAL A 1 94 ? -17.484 4.922 7.547 1.00 96.75 94 VAL A CA 1
ATOM 742 C C . VAL A 1 94 ? -17.239 5.939 8.661 1.00 96.75 94 VAL A C 1
ATOM 744 O O . VAL A 1 94 ? -17.189 5.563 9.834 1.00 96.75 94 VAL A O 1
ATOM 747 N N . HIS A 1 95 ? -17.125 7.223 8.313 1.00 96.19 95 HIS A N 1
ATOM 748 C CA . HIS A 1 95 ? -16.973 8.310 9.281 1.00 96.19 95 HIS A CA 1
ATOM 749 C C . HIS A 1 95 ? -18.162 8.363 10.244 1.00 96.19 95 HIS A C 1
ATOM 751 O O . HIS A 1 95 ? -17.984 8.351 11.461 1.00 96.19 95 HIS A O 1
ATOM 757 N N . LEU A 1 96 ? -19.386 8.315 9.717 1.00 97.38 96 LEU A N 1
ATOM 758 C CA . LEU A 1 96 ? -20.599 8.270 10.527 1.00 97.38 96 LEU A CA 1
ATOM 759 C C . LEU A 1 96 ? -20.626 7.036 11.441 1.00 97.38 96 LEU A C 1
ATOM 761 O O . LEU A 1 96 ? -20.866 7.171 12.639 1.00 97.38 96 LEU A O 1
ATOM 765 N N . CYS A 1 97 ? -20.327 5.845 10.916 1.00 97.12 97 CYS A N 1
ATOM 766 C CA . CYS A 1 97 ? -20.274 4.612 11.703 1.00 97.12 97 CYS A CA 1
ATOM 767 C C . CYS A 1 97 ? -19.266 4.700 12.854 1.00 97.12 97 CYS A C 1
ATOM 769 O O . CYS A 1 97 ? -19.589 4.293 13.971 1.00 97.12 97 CYS A O 1
ATOM 771 N N . LEU A 1 98 ? -18.074 5.257 12.611 1.00 97.50 98 LEU A N 1
ATOM 772 C CA . LEU A 1 98 ? -17.063 5.446 13.648 1.00 97.50 98 LEU A CA 1
ATOM 773 C C . LEU A 1 98 ? -17.577 6.349 14.772 1.00 97.50 98 LEU A C 1
ATOM 775 O O . LEU A 1 98 ? -17.488 5.982 15.942 1.00 97.50 98 LEU A O 1
ATOM 779 N N . PHE A 1 99 ? -18.129 7.514 14.430 1.00 97.94 99 PHE A N 1
ATOM 780 C CA . PHE A 1 99 ? -18.579 8.487 15.425 1.00 97.94 99 PHE A CA 1
ATOM 781 C C . PHE A 1 99 ? -19.840 8.039 16.166 1.00 97.94 99 PHE A C 1
ATOM 783 O O . PHE A 1 99 ? -19.952 8.280 17.368 1.00 97.94 99 PHE A O 1
ATOM 790 N N . LEU A 1 100 ? -20.748 7.317 15.503 1.00 97.69 100 LEU A N 1
ATOM 791 C CA . LEU A 1 100 ? -21.878 6.666 16.166 1.00 97.69 100 LEU A CA 1
ATOM 792 C C . LEU A 1 100 ? -21.397 5.587 17.143 1.00 97.69 100 LEU A C 1
ATOM 794 O O . LEU A 1 100 ? -21.834 5.569 18.294 1.00 97.69 100 LEU A O 1
ATOM 798 N N . ALA A 1 101 ? -20.468 4.718 16.730 1.00 97.12 101 ALA A N 1
ATOM 799 C CA . ALA A 1 101 ? -19.901 3.695 17.608 1.00 97.12 101 ALA A CA 1
ATOM 800 C C . ALA A 1 101 ? -19.161 4.323 18.802 1.00 97.12 101 ALA A C 1
ATOM 802 O O . ALA A 1 101 ? -19.354 3.899 19.943 1.00 97.12 101 ALA A O 1
ATOM 803 N N . LEU A 1 102 ? -18.377 5.378 18.565 1.00 97.44 102 LEU A N 1
ATOM 804 C CA . LEU A 1 102 ? -17.670 6.121 19.605 1.00 97.44 102 LEU A CA 1
ATOM 805 C C . LEU A 1 102 ? -18.639 6.788 20.586 1.00 97.44 102 LEU A C 1
ATOM 807 O O . LEU A 1 102 ? -18.472 6.641 21.794 1.00 97.44 102 LEU A O 1
ATOM 811 N N . GLY A 1 103 ? -19.676 7.466 20.089 1.00 97.31 103 GLY A N 1
ATOM 812 C CA . GLY A 1 103 ? -20.699 8.106 20.916 1.00 97.31 103 GLY A CA 1
ATOM 813 C C . GLY A 1 103 ? -21.489 7.101 21.757 1.00 97.31 103 GLY A C 1
ATOM 814 O O . GLY A 1 103 ? -21.692 7.315 22.953 1.00 97.31 103 GLY A O 1
ATOM 815 N N . LEU A 1 104 ? -21.868 5.960 21.173 1.00 96.06 104 LEU A N 1
ATOM 816 C CA . LEU A 1 104 ? -22.544 4.874 21.890 1.00 96.06 104 LEU A CA 1
ATOM 817 C C . LEU A 1 104 ? -21.654 4.246 22.967 1.00 96.06 104 LEU A C 1
ATOM 819 O O . LEU A 1 104 ? -22.134 3.974 24.071 1.00 96.06 104 LEU A O 1
ATOM 823 N N . TRP A 1 105 ? -20.373 4.012 22.669 1.00 95.44 105 TRP A N 1
ATOM 824 C CA . TRP A 1 105 ? -19.414 3.506 23.651 1.00 95.44 105 TRP A CA 1
ATOM 825 C C . TRP A 1 105 ? -19.198 4.516 24.778 1.00 95.44 105 TRP A C 1
ATOM 827 O O . TRP A 1 105 ? -19.385 4.167 25.943 1.00 95.44 105 TRP A O 1
ATOM 837 N N . MET A 1 106 ? -18.932 5.779 24.440 1.00 95.12 106 MET A N 1
ATOM 838 C CA . MET A 1 106 ? -18.781 6.879 25.392 1.00 95.12 106 MET A CA 1
ATOM 839 C C . MET A 1 106 ? -19.996 6.986 26.317 1.00 95.12 106 MET A C 1
ATOM 841 O O . MET A 1 106 ? -19.839 7.008 27.534 1.00 95.12 106 MET A O 1
ATOM 845 N N . HIS A 1 107 ? -21.211 6.980 25.763 1.00 92.94 107 HIS A N 1
ATOM 846 C CA . HIS A 1 107 ? -22.444 7.100 26.539 1.00 92.94 107 HIS A CA 1
ATOM 847 C C . HIS A 1 107 ? -22.661 5.937 27.516 1.00 92.94 107 HIS A C 1
ATOM 849 O O . HIS A 1 107 ? -23.176 6.145 2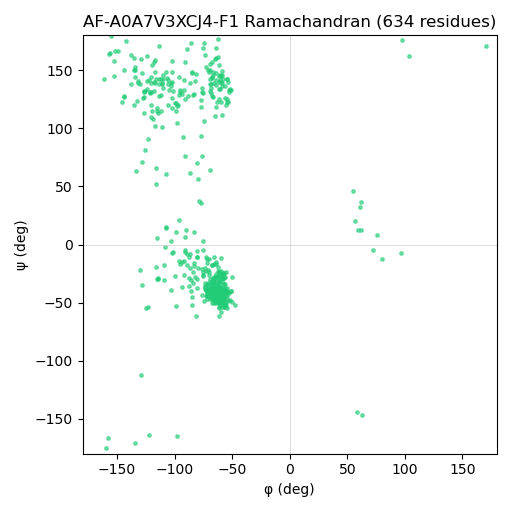8.618 1.00 92.94 107 HIS A O 1
ATOM 855 N N . ARG A 1 108 ? -22.294 4.714 27.110 1.00 90.81 108 ARG A N 1
ATOM 856 C CA . ARG A 1 108 ? -22.514 3.489 27.894 1.00 90.81 108 ARG A CA 1
ATOM 857 C C . ARG A 1 108 ? -21.412 3.200 28.907 1.00 90.81 108 ARG A C 1
ATOM 859 O O . ARG A 1 108 ? -21.689 2.547 29.910 1.00 90.81 108 ARG A O 1
ATOM 866 N N . ARG A 1 109 ? -20.173 3.605 28.623 1.00 90.00 109 ARG A N 1
ATOM 867 C CA . ARG A 1 109 ? -18.984 3.177 29.376 1.00 90.00 109 ARG A CA 1
ATOM 868 C C . ARG A 1 109 ? -18.289 4.298 30.127 1.00 90.00 109 ARG A C 1
ATOM 870 O O . ARG A 1 109 ? -17.684 4.026 31.158 1.00 90.00 109 ARG A O 1
ATOM 877 N N . LEU A 1 110 ? -18.361 5.533 29.636 1.00 91.38 110 LEU A N 1
ATOM 878 C CA . LEU A 1 110 ? -17.595 6.646 30.187 1.00 91.38 110 LEU A CA 1
ATOM 879 C C . LEU A 1 110 ? -18.489 7.589 30.995 1.00 91.38 110 LEU A C 1
ATOM 881 O O . LEU A 1 110 ? -19.635 7.871 30.644 1.00 91.38 110 LEU A O 1
ATOM 885 N N . THR A 1 111 ? -17.945 8.094 32.099 1.00 88.31 111 THR A N 1
ATOM 886 C CA . THR A 1 111 ? -18.619 9.034 33.001 1.00 88.31 111 THR A CA 1
ATOM 887 C C . THR A 1 111 ? -17.687 10.184 33.378 1.00 88.31 111 THR A C 1
ATOM 889 O O . THR A 1 111 ? -16.460 10.041 33.381 1.00 88.31 111 THR A O 1
ATOM 892 N N . GLY A 1 112 ? -18.278 11.342 33.686 1.00 89.25 112 GLY A N 1
ATOM 893 C CA . GLY A 1 112 ? -17.543 12.549 34.069 1.00 89.25 112 GLY A CA 1
ATOM 894 C C . GLY A 1 112 ? -16.553 13.019 32.999 1.00 89.25 112 GLY A C 1
ATOM 895 O O . GLY A 1 112 ? -16.787 12.876 31.799 1.00 89.25 1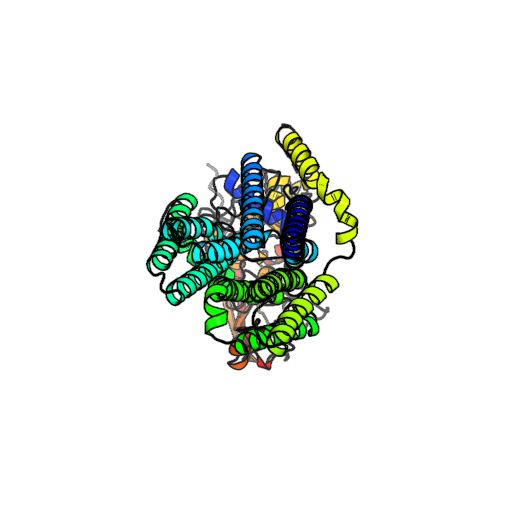12 GLY A O 1
ATOM 896 N N . TRP A 1 113 ? -15.412 13.546 33.443 1.00 88.94 113 TRP A N 1
ATOM 897 C CA . TRP A 1 113 ? -14.370 14.111 32.579 1.00 88.94 113 TRP A CA 1
ATOM 898 C C . TRP A 1 113 ? -13.745 13.100 31.595 1.00 88.94 113 TRP A C 1
ATOM 900 O O . TRP A 1 113 ? -13.266 13.487 30.532 1.00 88.94 113 TRP A O 1
ATOM 910 N N . LYS A 1 114 ? -13.791 11.793 31.891 1.00 91.62 114 LYS A N 1
ATOM 911 C CA . LYS A 1 114 ? -13.233 10.745 31.013 1.00 91.62 114 LYS A CA 1
ATOM 912 C C . LYS A 1 114 ? -13.937 10.685 29.661 1.00 91.62 114 LYS A C 1
ATOM 914 O O . LYS A 1 114 ? -13.315 10.317 28.670 1.00 91.62 114 LYS A O 1
ATOM 919 N N . ALA A 1 115 ? -15.218 11.061 29.616 1.00 92.62 115 ALA A N 1
ATOM 920 C CA . ALA A 1 115 ? -15.990 11.104 28.380 1.00 92.62 115 ALA A CA 1
ATOM 921 C C . ALA A 1 115 ? -15.398 12.093 27.361 1.00 92.62 115 ALA A C 1
ATOM 923 O O . ALA A 1 115 ? -15.514 11.856 26.167 1.00 92.62 115 ALA A O 1
ATOM 924 N N . TYR A 1 116 ? -14.692 13.138 27.808 1.00 95.38 116 TYR A N 1
ATOM 925 C CA . TYR A 1 116 ? -14.021 14.092 26.920 1.00 95.38 116 TYR A CA 1
ATOM 926 C C . TYR A 1 116 ? -12.764 13.496 26.278 1.00 95.38 116 TYR A C 1
ATOM 928 O O . TYR A 1 116 ? -12.463 13.797 25.127 1.00 95.38 116 TYR A O 1
ATOM 936 N N . LEU A 1 117 ? -12.041 12.613 26.975 1.00 95.06 117 LEU A N 1
ATOM 937 C CA . LEU A 1 117 ? -10.798 12.032 26.455 1.00 95.06 117 LEU A CA 1
ATOM 938 C C . LEU A 1 117 ? -11.010 11.163 25.207 1.00 95.06 117 LEU A C 1
ATOM 940 O O . LEU A 1 117 ? -10.111 11.062 24.374 1.00 95.06 117 LEU A O 1
ATOM 944 N N . ALA A 1 118 ? -12.189 10.560 25.054 1.00 94.50 118 ALA A N 1
ATOM 945 C CA . ALA A 1 118 ? -12.527 9.746 23.891 1.00 94.50 118 ALA A CA 1
ATOM 946 C C . ALA A 1 118 ? -12.496 10.559 22.574 1.00 94.50 118 ALA A C 1
ATOM 948 O O . ALA A 1 118 ? -11.645 10.265 21.731 1.00 94.50 118 ALA A O 1
ATOM 949 N N . PRO A 1 119 ? -13.314 11.612 22.380 1.00 95.38 119 PRO A N 1
ATOM 950 C CA . PRO A 1 119 ? -13.226 12.461 21.193 1.00 95.38 119 PRO A CA 1
ATOM 951 C C . PRO A 1 119 ? -11.924 13.277 21.120 1.00 95.38 119 PRO A C 1
ATOM 953 O O . PRO A 1 119 ? -11.421 13.477 20.015 1.00 95.38 119 PRO A O 1
ATOM 956 N N . LEU A 1 120 ? -11.320 13.691 22.247 1.00 94.88 120 LEU A N 1
ATOM 957 C CA . LEU A 1 120 ? -10.012 14.373 22.214 1.00 94.88 120 LEU A CA 1
ATOM 958 C C . LEU A 1 120 ? -8.919 13.489 21.611 1.00 94.88 120 LEU A C 1
ATOM 960 O O . LEU A 1 120 ? -8.101 13.979 20.838 1.00 94.88 120 LEU A O 1
ATOM 964 N N . SER A 1 121 ? -8.916 12.189 21.915 1.00 94.12 121 SER A N 1
ATOM 965 C CA . SER A 1 121 ? -7.938 11.276 21.320 1.00 94.12 121 SER A CA 1
ATOM 966 C C . SER A 1 121 ? -8.051 11.244 19.790 1.00 94.12 121 SER A C 1
ATOM 968 O O . SER A 1 121 ? -7.029 11.340 19.120 1.00 94.12 121 SER A O 1
ATOM 970 N N . LEU A 1 122 ? -9.265 11.229 19.215 1.00 93.25 122 LEU A N 1
ATOM 971 C CA . LEU A 1 122 ? -9.449 11.356 17.761 1.00 93.25 122 LEU A CA 1
ATOM 972 C C . LEU A 1 122 ? -8.942 12.697 17.234 1.00 93.25 122 LEU A C 1
ATOM 974 O O . LEU A 1 122 ? -8.273 12.733 16.202 1.00 93.25 122 LEU A O 1
ATOM 978 N N . LEU A 1 123 ? -9.229 13.794 17.936 1.00 91.56 123 LEU A N 1
ATOM 979 C CA . LEU A 1 123 ? -8.786 15.124 17.528 1.00 91.56 123 LEU A CA 1
ATOM 980 C C . LEU A 1 123 ? -7.257 15.198 17.392 1.00 91.56 123 LEU A C 1
ATOM 982 O O . LEU A 1 123 ? -6.761 15.667 16.366 1.00 91.56 123 LEU A O 1
ATOM 986 N N . PHE A 1 124 ? -6.524 14.690 18.385 1.00 88.88 124 PHE A N 1
ATOM 987 C CA . PHE A 1 124 ? -5.064 14.795 18.433 1.00 88.88 124 PHE A CA 1
ATOM 988 C C . PHE A 1 124 ? -4.325 13.673 17.712 1.00 88.88 124 PHE A C 1
ATOM 990 O O . PHE A 1 124 ? -3.220 13.902 17.236 1.00 88.88 124 PHE A O 1
ATOM 997 N N . PHE A 1 125 ? -4.895 12.470 17.630 1.00 89.25 125 PHE A N 1
ATOM 998 C CA . PHE A 1 125 ? -4.152 11.294 17.174 1.00 89.25 125 PHE A CA 1
ATOM 999 C C . PHE A 1 125 ? -4.681 10.684 15.874 1.00 89.25 125 PHE A C 1
ATOM 1001 O O . PHE A 1 125 ? -3.925 9.992 15.201 1.00 89.25 125 PHE A O 1
ATOM 1008 N N . ALA A 1 126 ? -5.925 10.947 15.450 1.00 83.62 126 ALA A N 1
ATOM 1009 C CA . ALA A 1 126 ? -6.432 10.421 14.178 1.00 83.62 126 ALA A CA 1
ATOM 1010 C C . ALA A 1 126 ? -5.882 11.224 12.987 1.00 83.62 126 ALA A C 1
ATOM 1012 O O . ALA A 1 126 ? -6.436 12.262 12.607 1.00 83.62 126 ALA A O 1
ATOM 1013 N N . HIS A 1 127 ? -4.772 10.739 12.425 1.00 81.69 127 HIS A N 1
ATOM 1014 C CA . HIS A 1 127 ? -4.100 11.320 11.256 1.00 81.69 127 HIS A CA 1
ATOM 1015 C C . HIS A 1 127 ? -4.428 10.605 9.947 1.00 81.69 127 HIS A C 1
ATOM 1017 O O . HIS A 1 127 ? -4.376 11.229 8.893 1.00 81.69 127 HIS A O 1
ATOM 1023 N N . ASP A 1 128 ? -4.774 9.319 10.010 1.00 82.50 128 ASP A N 1
ATOM 1024 C CA . ASP A 1 128 ? -4.940 8.476 8.830 1.00 82.50 128 ASP A CA 1
ATOM 1025 C C . ASP A 1 128 ? -6.395 7.976 8.696 1.00 82.50 128 ASP A C 1
ATOM 1027 O O . ASP A 1 128 ? -6.819 7.051 9.409 1.00 82.50 128 ASP A O 1
ATOM 1031 N N . PRO A 1 129 ? -7.191 8.588 7.794 1.00 86.50 129 PRO A N 1
ATOM 1032 C CA . PRO A 1 129 ? -8.531 8.143 7.431 1.00 86.50 129 PRO A CA 1
ATOM 1033 C C . PRO A 1 129 ? -8.650 6.664 7.057 1.00 86.50 129 PRO A C 1
ATOM 1035 O O . PRO A 1 129 ? -9.711 6.076 7.269 1.00 86.50 129 PRO A O 1
ATOM 1038 N N . GLU A 1 130 ? -7.582 6.043 6.547 1.00 89.69 130 GLU A N 1
ATOM 1039 C CA . GLU A 1 130 ? -7.596 4.653 6.078 1.00 89.69 130 GLU A CA 1
ATOM 1040 C C . GLU A 1 130 ? -7.991 3.662 7.187 1.00 89.69 130 GLU A C 1
ATOM 1042 O O . GLU A 1 130 ? -8.617 2.640 6.916 1.00 89.69 130 GLU A O 1
ATOM 1047 N N . TYR A 1 131 ? -7.705 3.989 8.451 1.00 93.00 131 TYR A N 1
ATOM 1048 C CA . TYR A 1 131 ? -7.971 3.119 9.603 1.00 93.00 131 TYR A CA 1
ATOM 1049 C C . TYR A 1 131 ? -9.337 3.323 10.263 1.00 93.00 131 TYR A C 1
ATOM 1051 O O . TYR A 1 131 ? -9.716 2.538 11.134 1.00 93.00 131 TYR A O 1
ATOM 1059 N N . HIS A 1 132 ? -10.114 4.324 9.844 1.00 94.62 132 HIS A N 1
ATOM 1060 C CA . HIS A 1 132 ? -11.450 4.580 10.391 1.00 94.62 132 HIS A CA 1
ATOM 1061 C C . HIS A 1 132 ? -12.413 3.378 10.311 1.00 94.62 132 HIS A C 1
ATOM 1063 O O . HIS A 1 132 ? -13.082 3.127 11.317 1.00 94.62 132 HIS A O 1
ATOM 1069 N N . PRO A 1 133 ? -12.479 2.579 9.218 1.00 96.06 133 PRO A N 1
ATOM 1070 C CA . PRO A 1 133 ? -13.368 1.417 9.187 1.00 96.06 133 PRO A CA 1
ATOM 1071 C C . PRO A 1 133 ? -12.943 0.339 10.192 1.00 96.06 133 PRO A C 1
ATOM 1073 O O . PRO A 1 133 ? -13.796 -0.282 10.822 1.00 96.06 133 PRO A O 1
ATOM 1076 N N . LEU A 1 134 ? -11.636 0.156 10.413 1.00 96.44 134 LEU A N 1
ATOM 1077 C CA . LEU A 1 134 ? -11.110 -0.805 11.387 1.00 96.44 134 LEU A CA 1
ATOM 1078 C C . LEU A 1 134 ? -11.373 -0.340 12.826 1.00 96.44 134 LEU A C 1
ATOM 1080 O O . LEU A 1 134 ? -11.790 -1.136 13.664 1.00 96.44 134 LEU A O 1
ATOM 1084 N N . LEU A 1 135 ? -11.218 0.956 13.115 1.00 96.06 135 LEU A N 1
ATOM 1085 C CA . LEU A 1 135 ? -11.579 1.531 14.417 1.00 96.06 135 LEU A CA 1
ATOM 1086 C C . LEU A 1 135 ? -13.086 1.405 14.698 1.00 96.06 135 LEU A C 1
ATOM 1088 O O . LEU A 1 135 ? -13.475 1.007 15.799 1.00 96.06 135 LEU A O 1
ATOM 1092 N N . ALA A 1 136 ? -13.931 1.676 13.696 1.00 96.75 136 ALA A N 1
ATOM 1093 C CA . ALA A 1 136 ? -15.380 1.518 13.796 1.00 96.75 136 ALA A CA 1
ATOM 1094 C C . ALA A 1 136 ? -15.764 0.053 14.045 1.00 96.75 136 ALA A C 1
ATOM 1096 O O . ALA A 1 136 ? -16.577 -0.229 14.927 1.00 96.75 136 ALA A O 1
ATOM 1097 N N . LEU A 1 137 ? -15.128 -0.884 13.333 1.00 96.94 137 LEU A N 1
ATOM 1098 C CA . LEU A 1 137 ? -15.306 -2.320 13.539 1.00 96.94 137 LEU A CA 1
ATOM 1099 C C . LEU A 1 137 ? -14.905 -2.737 14.959 1.00 96.94 137 LEU A C 1
ATOM 1101 O O . LEU A 1 137 ? -15.663 -3.441 15.618 1.00 96.94 137 LEU A O 1
ATOM 1105 N N . GLY A 1 138 ? -13.753 -2.283 15.461 1.00 96.00 138 GLY A N 1
ATOM 1106 C CA . GLY A 1 138 ? -13.281 -2.602 16.813 1.00 96.00 138 GLY A CA 1
ATOM 1107 C C . GLY A 1 138 ? -14.255 -2.153 17.906 1.00 96.00 138 GLY A C 1
ATOM 1108 O O . GLY A 1 138 ? -14.605 -2.940 18.789 1.00 96.00 138 GLY A O 1
ATOM 1109 N N . LEU A 1 139 ? -14.757 -0.917 17.814 1.00 96.12 139 LEU A N 1
ATOM 1110 C CA . LEU A 1 139 ? -15.789 -0.411 18.725 1.00 96.12 139 LEU A CA 1
ATOM 1111 C C . LEU A 1 139 ? -17.121 -1.152 18.551 1.00 96.12 139 LEU A C 1
ATOM 1113 O O . LEU A 1 139 ? -17.758 -1.504 19.543 1.00 96.12 139 LEU A O 1
ATOM 1117 N N . GLY A 1 140 ? -17.531 -1.439 17.313 1.00 96.31 140 GLY A N 1
ATOM 1118 C CA . GLY A 1 140 ? -18.743 -2.200 17.009 1.00 96.31 140 GLY A CA 1
ATOM 1119 C C . GLY A 1 140 ? -18.723 -3.608 17.611 1.00 96.31 140 GLY A C 1
ATOM 1120 O O . GLY A 1 140 ? -19.702 -4.027 18.236 1.00 96.31 140 GLY A O 1
ATOM 1121 N N . LEU A 1 141 ? -17.593 -4.314 17.496 1.00 95.56 141 LEU A N 1
ATOM 1122 C CA . LEU A 1 141 ? -17.366 -5.622 18.117 1.00 95.56 141 LEU A CA 1
ATOM 1123 C C . LEU A 1 141 ? -17.501 -5.536 19.641 1.00 95.56 141 LEU A C 1
ATOM 1125 O O . LEU A 1 141 ? -18.245 -6.316 20.242 1.00 95.56 141 LEU A O 1
ATOM 1129 N N . HIS A 1 142 ? -16.839 -4.555 20.261 1.00 95.06 142 HIS A N 1
ATOM 1130 C CA . HIS A 1 142 ? -16.919 -4.330 21.703 1.00 95.06 142 HIS A CA 1
ATOM 1131 C C . HIS A 1 142 ? -18.361 -4.052 22.165 1.00 95.06 142 HIS A C 1
ATOM 1133 O O . HIS A 1 142 ? -18.846 -4.671 23.115 1.00 95.06 142 HIS A O 1
ATOM 1139 N N . LEU A 1 143 ? -19.081 -3.176 21.459 1.00 94.38 143 LEU A N 1
ATOM 1140 C CA . LEU A 1 143 ? -20.474 -2.835 21.753 1.00 94.38 143 LEU A CA 1
ATOM 1141 C C . LEU A 1 143 ? -21.406 -4.041 21.614 1.00 94.38 143 LEU A C 1
ATOM 1143 O O . LEU A 1 143 ? -22.208 -4.300 22.512 1.00 94.38 143 LEU A O 1
ATOM 1147 N N . THR A 1 144 ? -21.277 -4.810 20.534 1.00 93.88 144 THR A N 1
ATOM 1148 C CA . THR A 1 144 ? -22.109 -5.994 20.264 1.00 93.88 144 THR A CA 1
ATOM 1149 C C . THR A 1 144 ? -21.940 -7.064 21.335 1.00 93.88 144 THR A C 1
ATOM 1151 O O . THR A 1 144 ? -22.917 -7.650 21.809 1.00 93.88 144 THR A O 1
ATOM 1154 N N . LEU A 1 145 ? -20.707 -7.264 21.802 1.00 91.12 145 LEU A N 1
ATOM 1155 C CA . LEU A 1 145 ? -20.406 -8.176 22.904 1.00 91.12 145 LEU A CA 1
ATOM 1156 C C . LEU A 1 145 ? -20.853 -7.647 24.275 1.00 91.12 145 LEU A C 1
ATOM 1158 O O . LEU A 1 145 ? -20.914 -8.419 25.231 1.00 91.12 145 LEU A O 1
ATOM 1162 N N . GLY A 1 146 ? -21.242 -6.376 24.380 1.00 86.81 146 GLY A N 1
ATOM 1163 C CA . GLY A 1 146 ? -21.922 -5.819 25.550 1.00 86.81 146 GLY A CA 1
ATOM 1164 C C . GLY A 1 146 ? -23.436 -6.077 25.568 1.00 86.81 146 GLY A C 1
ATOM 1165 O O . GLY A 1 146 ? -24.025 -6.202 26.643 1.00 86.81 146 GLY A O 1
ATOM 1166 N N . ILE A 1 147 ? -24.081 -6.225 24.406 1.00 85.62 147 ILE A N 1
ATOM 1167 C CA . ILE A 1 147 ? -25.548 -6.324 24.280 1.00 85.62 147 ILE A CA 1
ATOM 1168 C C . ILE A 1 147 ? -26.058 -7.712 24.710 1.00 85.62 147 ILE A C 1
ATOM 1170 O O . ILE A 1 147 ? -25.501 -8.732 24.310 1.00 85.62 147 ILE A O 1
ATOM 1174 N N . ARG A 1 148 ? -27.132 -7.786 25.514 1.00 77.38 148 ARG A N 1
ATOM 1175 C CA . ARG A 1 148 ? -27.715 -9.071 25.968 1.00 77.38 148 ARG A CA 1
ATOM 1176 C C . ARG A 1 148 ? -28.714 -9.685 24.976 1.00 77.38 148 ARG A C 1
ATOM 1178 O O . ARG A 1 148 ? -28.621 -10.881 24.717 1.00 77.38 148 ARG A O 1
ATOM 1185 N N . LYS A 1 149 ? -29.640 -8.895 24.421 1.00 80.81 149 LYS A N 1
ATOM 1186 C CA . LYS A 1 149 ? -30.664 -9.355 23.460 1.00 80.81 149 LYS A CA 1
ATOM 1187 C C . LYS A 1 149 ? -30.182 -9.196 22.014 1.00 80.81 149 LYS A C 1
ATOM 1189 O O . LYS A 1 149 ? -29.515 -8.218 21.719 1.00 80.81 149 LYS A O 1
ATOM 1194 N N . GLU A 1 150 ? -30.499 -10.147 21.134 1.00 81.38 150 GLU A N 1
ATOM 1195 C CA . GLU A 1 150 ? -30.243 -10.053 19.675 1.00 81.38 150 GLU A CA 1
ATOM 1196 C C . GLU A 1 150 ? -28.778 -9.799 19.261 1.00 81.38 150 GLU A C 1
ATOM 1198 O O . GLU A 1 150 ? -28.485 -9.402 18.137 1.00 81.38 150 GLU A O 1
ATOM 1203 N N . SER A 1 151 ? -27.814 -10.086 20.139 1.00 86.44 151 SER A N 1
ATOM 1204 C CA . SER A 1 151 ? -26.387 -9.854 19.865 1.00 86.44 151 SER A CA 1
ATOM 1205 C C . SER A 1 151 ? -25.828 -10.694 18.709 1.00 86.44 151 SER A C 1
ATOM 1207 O O . SER A 1 151 ? -24.773 -10.362 18.176 1.00 86.44 151 SER A O 1
ATOM 1209 N N . TRP A 1 152 ? -26.521 -11.759 18.292 1.00 94.00 152 TRP A N 1
ATOM 1210 C CA . TRP A 1 152 ? -26.129 -12.563 17.132 1.00 94.00 152 TRP A CA 1
ATOM 1211 C C . TRP A 1 152 ? -26.380 -11.841 15.804 1.00 94.00 152 TRP A C 1
ATOM 1213 O O . TRP A 1 152 ? -25.523 -11.919 14.931 1.00 94.00 152 TRP A O 1
ATOM 1223 N N . LEU A 1 153 ? -27.492 -11.105 15.661 1.00 95.88 153 LEU A N 1
ATOM 1224 C CA . LEU A 1 153 ? -27.813 -10.374 14.430 1.00 95.88 153 LEU A CA 1
ATOM 1225 C C . LEU A 1 153 ? -26.765 -9.288 14.186 1.00 95.88 153 LEU A C 1
ATOM 1227 O O . LEU A 1 153 ? -26.167 -9.225 13.118 1.00 95.88 153 LEU A O 1
ATOM 1231 N N . TRP A 1 154 ? -26.467 -8.499 15.219 1.00 94.69 154 TRP A N 1
ATOM 1232 C CA . TRP A 1 154 ? -25.393 -7.506 15.178 1.00 94.69 154 TRP A CA 1
ATOM 1233 C C . TRP A 1 154 ? -24.020 -8.137 14.931 1.00 94.69 154 TRP A C 1
ATOM 1235 O O . TRP A 1 154 ? -23.217 -7.573 14.195 1.00 94.69 154 TRP A O 1
ATOM 1245 N N . GLY A 1 155 ? -23.767 -9.328 15.487 1.00 96.12 155 GLY A N 1
ATOM 1246 C CA . GLY A 1 155 ? -22.571 -10.112 15.181 1.00 96.12 155 GLY A CA 1
ATOM 1247 C C . GLY A 1 155 ? -22.466 -10.436 13.689 1.00 96.12 155 GLY A C 1
ATOM 1248 O O . GLY A 1 155 ? -21.447 -10.133 13.076 1.00 96.12 155 GLY A O 1
ATOM 1249 N N . ALA A 1 156 ? -23.528 -10.979 13.090 1.00 97.75 156 ALA A N 1
ATOM 1250 C CA . ALA A 1 156 ? -23.572 -11.285 11.661 1.00 97.75 156 ALA A CA 1
ATOM 1251 C C . ALA A 1 156 ? -23.393 -10.035 10.789 1.00 97.75 156 ALA A C 1
ATOM 1253 O O . ALA A 1 156 ? -22.568 -10.045 9.877 1.00 97.75 156 ALA A O 1
ATOM 1254 N N . LEU A 1 157 ? -24.100 -8.945 11.107 1.00 96.94 157 LEU A N 1
ATOM 1255 C CA . LEU A 1 157 ? -24.002 -7.680 10.375 1.00 96.94 157 LEU A CA 1
ATOM 1256 C C . LEU A 1 157 ? -22.594 -7.079 10.443 1.00 96.94 157 LEU A C 1
ATOM 1258 O O . LEU A 1 157 ? -22.091 -6.618 9.424 1.00 96.94 157 LEU A O 1
ATOM 1262 N N . LEU A 1 158 ? -21.929 -7.119 11.602 1.00 96.50 158 LEU A N 1
ATOM 1263 C CA . LEU A 1 158 ? -20.540 -6.660 11.729 1.00 96.50 158 LEU A CA 1
ATOM 1264 C C . LEU A 1 158 ? -19.563 -7.541 10.955 1.00 96.50 158 LEU A C 1
ATOM 1266 O O . LEU A 1 158 ? -18.636 -7.019 10.338 1.00 96.50 158 LEU A O 1
ATOM 1270 N N . GLY A 1 159 ? -19.782 -8.859 10.965 1.00 97.25 159 GLY A N 1
ATOM 1271 C CA . GLY A 1 159 ? -19.021 -9.791 10.140 1.00 97.25 159 GLY A CA 1
ATOM 1272 C C . GLY A 1 159 ? -19.127 -9.416 8.664 1.00 97.25 159 GLY A C 1
ATOM 1273 O O . GLY A 1 159 ? -18.110 -9.172 8.022 1.00 97.25 159 GLY A O 1
ATOM 1274 N N . MET A 1 160 ? -20.354 -9.274 8.156 1.00 97.56 160 MET A N 1
ATOM 1275 C CA . MET A 1 160 ? -20.614 -8.883 6.766 1.00 97.56 160 MET A CA 1
ATOM 1276 C C . MET A 1 160 ? -20.060 -7.491 6.430 1.00 97.56 160 MET A C 1
ATOM 1278 O O . MET A 1 160 ? -19.504 -7.298 5.353 1.00 97.56 160 MET A O 1
ATOM 1282 N N . ALA A 1 161 ? -20.174 -6.521 7.342 1.00 96.25 161 ALA A N 1
ATOM 1283 C CA . ALA A 1 161 ? -19.683 -5.159 7.135 1.00 96.25 161 ALA A CA 1
ATOM 1284 C C . ALA A 1 161 ? -18.150 -5.083 7.031 1.00 96.25 161 ALA A C 1
ATOM 1286 O O . ALA A 1 161 ? -17.630 -4.197 6.356 1.00 96.25 161 ALA A O 1
ATOM 1287 N N . GLY A 1 162 ? -17.421 -6.006 7.668 1.00 95.81 162 GLY A N 1
ATOM 1288 C CA . GLY A 1 162 ? -15.967 -6.112 7.528 1.00 95.81 162 GLY A CA 1
ATOM 1289 C C . GLY A 1 162 ? -15.520 -6.734 6.199 1.00 95.81 162 GLY A C 1
ATOM 1290 O O . GLY A 1 162 ? -14.429 -6.443 5.708 1.00 95.81 162 GLY A O 1
ATOM 1291 N N . SER A 1 163 ? -16.351 -7.570 5.578 1.00 95.62 163 SER A N 1
ATOM 1292 C CA . SER A 1 163 ? -15.989 -8.353 4.391 1.00 95.62 163 SER A CA 1
ATOM 1293 C C . SER A 1 163 ? -15.442 -7.559 3.188 1.00 95.62 163 SER A C 1
ATOM 1295 O O . SER A 1 163 ? -14.499 -8.050 2.559 1.00 95.62 163 SER A O 1
ATOM 1297 N N . PRO A 1 164 ? -15.932 -6.343 2.858 1.00 96.19 164 PRO A N 1
ATOM 1298 C CA . PRO A 1 164 ? -15.393 -5.534 1.762 1.00 96.19 164 PRO A CA 1
ATOM 1299 C C . PRO A 1 164 ? -13.927 -5.114 1.936 1.00 96.19 164 PRO A C 1
ATOM 1301 O O . PRO A 1 164 ? -13.264 -4.824 0.942 1.00 96.19 164 PRO A O 1
ATOM 1304 N N . ALA A 1 165 ? -13.397 -5.085 3.165 1.00 96.62 165 ALA A N 1
ATOM 1305 C CA . ALA A 1 165 ? -12.087 -4.502 3.462 1.00 96.62 165 ALA A CA 1
ATOM 1306 C C . ALA A 1 165 ? -10.952 -5.111 2.623 1.00 96.62 165 ALA A C 1
ATOM 1308 O O . ALA A 1 165 ? -10.115 -4.376 2.099 1.00 96.62 165 ALA A O 1
ATOM 1309 N N . GLY A 1 166 ? -10.959 -6.436 2.428 1.00 95.88 166 GLY A N 1
ATOM 1310 C CA . GLY A 1 166 ? -9.952 -7.133 1.620 1.00 95.88 166 GLY A CA 1
ATOM 1311 C C . GLY A 1 166 ? -10.049 -6.860 0.118 1.00 95.88 166 GLY A C 1
ATOM 1312 O O . GLY A 1 166 ? -9.034 -6.920 -0.569 1.00 95.88 166 GLY A O 1
ATOM 1313 N N . LEU A 1 167 ? -11.240 -6.514 -0.381 1.00 97.56 167 LEU A N 1
ATOM 1314 C CA . LEU A 1 167 ? -11.469 -6.122 -1.777 1.00 97.56 167 LEU A CA 1
ATOM 1315 C C . LEU A 1 167 ? -11.137 -4.648 -2.029 1.00 97.56 167 LEU A C 1
ATOM 1317 O O . LEU A 1 167 ? -10.941 -4.252 -3.176 1.00 97.56 167 LEU A O 1
ATOM 1321 N N . ILE A 1 168 ? -11.073 -3.837 -0.972 1.00 97.62 168 ILE A N 1
ATOM 1322 C CA . ILE A 1 168 ? -10.589 -2.458 -1.035 1.00 97.62 168 ILE A CA 1
ATOM 1323 C C . ILE A 1 168 ? -9.059 -2.467 -1.007 1.00 97.62 168 ILE A C 1
ATOM 1325 O O . ILE A 1 168 ? -8.424 -2.070 -1.982 1.00 97.62 168 ILE A O 1
ATOM 1329 N N . LYS A 1 169 ? -8.459 -2.980 0.072 1.00 96.50 169 LYS A N 1
ATOM 1330 C CA . LYS A 1 169 ? -7.004 -3.112 0.229 1.00 96.50 169 LYS A CA 1
ATOM 1331 C C . LYS A 1 169 ? -6.692 -4.391 0.988 1.00 96.50 169 LYS A C 1
ATOM 1333 O O . LYS A 1 169 ? -7.199 -4.610 2.088 1.00 96.50 169 LYS A O 1
ATOM 1338 N N . PHE A 1 170 ? -5.816 -5.225 0.440 1.00 95.56 170 PHE A N 1
ATOM 1339 C CA . PHE A 1 170 ? -5.597 -6.563 0.992 1.00 95.56 170 PHE A CA 1
ATOM 1340 C C . PHE A 1 170 ? -5.105 -6.539 2.452 1.00 95.56 170 PHE A C 1
ATOM 1342 O O . PHE A 1 170 ? -5.564 -7.330 3.277 1.00 95.56 170 PHE A O 1
ATOM 1349 N N . SER A 1 171 ? -4.257 -5.570 2.818 1.00 93.44 171 SER A N 1
ATOM 1350 C CA . SER A 1 171 ? -3.800 -5.376 4.203 1.00 93.44 171 SER A CA 1
ATOM 1351 C C . SER A 1 171 ? -4.936 -5.021 5.175 1.00 93.44 171 SER A C 1
ATOM 1353 O O . SER A 1 171 ? -4.934 -5.506 6.307 1.00 93.44 171 SER A O 1
ATOM 1355 N N . MET A 1 172 ? -5.936 -4.241 4.742 1.00 95.06 172 MET A N 1
ATOM 1356 C CA . MET A 1 172 ? -7.146 -3.973 5.533 1.00 95.06 172 MET A CA 1
ATOM 1357 C C . MET A 1 172 ? -8.003 -5.235 5.697 1.00 95.06 172 MET A C 1
ATOM 1359 O O . MET A 1 172 ? -8.596 -5.446 6.756 1.00 95.06 172 MET A O 1
ATOM 1363 N N . GLY A 1 173 ? -8.032 -6.107 4.685 1.00 95.69 173 GLY A N 1
ATOM 1364 C CA . GLY A 1 173 ? -8.652 -7.431 4.776 1.00 95.69 173 GLY A CA 1
ATOM 1365 C C . GLY A 1 173 ? -7.998 -8.323 5.831 1.00 95.69 173 GLY A C 1
ATOM 1366 O O . GLY A 1 173 ? -8.700 -8.892 6.665 1.00 95.69 173 GLY A O 1
ATOM 1367 N N . LEU A 1 174 ? -6.660 -8.390 5.853 1.00 94.94 174 LEU A N 1
ATOM 1368 C CA . LEU A 1 174 ? -5.913 -9.121 6.887 1.00 94.94 174 LEU A CA 1
ATOM 1369 C C . LEU A 1 174 ? -6.175 -8.551 8.289 1.00 94.94 174 LEU A C 1
ATOM 1371 O O . LEU A 1 174 ? -6.373 -9.315 9.235 1.00 94.94 174 LEU A O 1
ATOM 1375 N N . ALA A 1 175 ? -6.239 -7.221 8.419 1.00 95.44 175 ALA A N 1
ATOM 1376 C CA . ALA A 1 175 ? -6.600 -6.566 9.675 1.00 95.44 175 ALA A CA 1
ATOM 1377 C C . ALA A 1 175 ? -8.002 -6.932 10.137 1.00 95.44 175 ALA A C 1
ATOM 1379 O O . ALA A 1 175 ? -8.190 -7.338 11.282 1.00 95.44 175 ALA A O 1
ATOM 1380 N N . THR A 1 176 ? -8.967 -6.871 9.227 1.00 97.12 176 THR A N 1
ATOM 1381 C CA . THR A 1 176 ? -10.346 -7.254 9.510 1.00 97.12 176 THR A CA 1
ATOM 1382 C C . THR A 1 176 ? -10.433 -8.713 9.943 1.00 97.12 176 THR A C 1
ATOM 1384 O O . THR A 1 176 ? -11.052 -8.994 10.963 1.00 97.12 176 THR A O 1
ATOM 1387 N N . LEU A 1 177 ? -9.769 -9.638 9.241 1.00 97.00 177 LEU A N 1
ATOM 1388 C CA . LEU A 1 177 ? -9.763 -11.058 9.600 1.00 97.00 177 LEU A CA 1
ATOM 1389 C C . LEU A 1 177 ? -9.228 -11.283 11.023 1.00 97.00 177 LEU A C 1
ATOM 1391 O O . LEU A 1 177 ? -9.851 -11.998 11.808 1.00 97.00 177 LEU A O 1
ATOM 1395 N N . ILE A 1 178 ? -8.111 -10.642 11.380 1.00 96.50 178 ILE A N 1
ATOM 1396 C CA . ILE A 1 178 ? -7.536 -10.733 12.729 1.00 96.50 178 ILE A CA 1
ATOM 1397 C C . ILE A 1 178 ? -8.483 -10.128 13.774 1.00 96.50 178 ILE A C 1
ATOM 1399 O O . ILE A 1 178 ? -8.671 -10.711 14.841 1.00 96.50 178 ILE A O 1
ATOM 1403 N N . MET A 1 179 ? -9.117 -8.992 13.478 1.00 97.12 179 MET A N 1
ATOM 1404 C CA . MET A 1 179 ? -10.071 -8.351 14.387 1.00 97.12 179 MET A CA 1
ATOM 1405 C C . MET A 1 179 ? -11.336 -9.188 14.595 1.00 97.12 179 MET A C 1
ATOM 1407 O O . MET A 1 179 ? -11.792 -9.326 15.730 1.00 97.12 179 MET A O 1
ATOM 1411 N N . ILE A 1 180 ? -11.872 -9.787 13.530 1.00 97.44 180 ILE A N 1
ATOM 1412 C CA . ILE A 1 180 ? -13.004 -10.716 13.585 1.00 97.44 180 ILE A CA 1
ATOM 1413 C C . ILE A 1 180 ? -12.629 -11.953 14.402 1.00 97.44 180 ILE A C 1
ATOM 1415 O O . ILE A 1 180 ? -13.368 -12.313 15.316 1.00 97.44 180 ILE A O 1
ATOM 1419 N N . GLY A 1 181 ? -11.457 -12.548 14.161 1.00 97.25 181 GLY A N 1
ATOM 1420 C CA . GLY A 1 181 ? -10.939 -13.660 14.963 1.00 97.25 181 GLY A CA 1
ATOM 1421 C C . GLY A 1 181 ? -10.793 -13.294 16.444 1.00 97.25 181 GLY A C 1
ATOM 1422 O O . GLY A 1 181 ? -11.257 -14.030 17.314 1.00 97.25 181 GLY A O 1
ATOM 1423 N N . GLY A 1 182 ? -10.246 -12.111 16.741 1.00 96.25 182 GLY A N 1
ATOM 1424 C CA . GLY A 1 182 ? -10.197 -11.554 18.093 1.00 96.25 182 GLY A CA 1
ATOM 1425 C C . GLY A 1 182 ? -11.588 -11.423 18.714 1.00 96.25 182 GLY A C 1
ATOM 1426 O O . GLY A 1 182 ? -11.796 -11.859 19.842 1.00 96.25 182 GLY A O 1
ATOM 1427 N N . GLY A 1 183 ? -12.566 -10.910 17.963 1.00 95.94 183 GLY A N 1
ATOM 1428 C CA . GLY A 1 183 ? -13.959 -10.790 18.396 1.00 95.94 183 GLY A CA 1
ATOM 1429 C C . GLY A 1 183 ? -14.629 -12.144 18.655 1.00 95.94 183 GLY A C 1
ATOM 1430 O O . GLY A 1 183 ? -15.344 -12.293 19.646 1.00 95.94 183 GLY A O 1
ATOM 1431 N N . MET A 1 184 ? -14.355 -13.152 17.823 1.00 97.19 184 MET A N 1
ATOM 1432 C CA . MET A 1 184 ? -14.819 -14.531 18.012 1.00 97.19 184 MET A CA 1
ATOM 1433 C C . MET A 1 184 ? -14.234 -15.146 19.289 1.00 97.19 184 MET A C 1
ATOM 1435 O O . MET A 1 184 ? -14.977 -15.727 20.082 1.00 97.19 184 MET A O 1
ATOM 1439 N N . LEU A 1 185 ? -12.933 -14.965 19.540 1.00 96.38 185 LEU A N 1
ATOM 1440 C CA . LEU A 1 185 ? -12.279 -15.417 20.773 1.00 96.38 185 LEU A CA 1
ATOM 1441 C C . LEU A 1 185 ? -12.850 -14.709 22.007 1.00 96.38 185 LEU A C 1
ATOM 1443 O O . LEU A 1 185 ? -13.143 -15.361 23.011 1.00 96.38 185 LEU A O 1
ATOM 1447 N N . SER A 1 186 ? -13.087 -13.397 21.928 1.00 94.50 186 SER A N 1
ATOM 1448 C CA . SER A 1 186 ? -13.750 -12.643 22.995 1.00 94.50 186 SER A CA 1
ATOM 1449 C C . SER A 1 186 ? -15.174 -13.147 23.241 1.00 94.50 186 SER A C 1
ATOM 1451 O O . SER A 1 186 ? -15.577 -13.314 24.392 1.00 94.50 186 SER A O 1
ATOM 1453 N N . ALA A 1 187 ? -15.939 -13.443 22.186 1.00 94.44 187 ALA A N 1
ATOM 1454 C CA . ALA A 1 187 ? -17.280 -14.010 22.296 1.00 94.44 187 ALA A CA 1
ATOM 1455 C C . ALA A 1 187 ? -17.261 -15.389 22.970 1.00 94.44 187 ALA A C 1
ATOM 1457 O O . ALA A 1 187 ? -18.054 -15.638 23.880 1.00 94.44 187 ALA A O 1
ATOM 1458 N N . LEU A 1 188 ? -16.329 -16.261 22.577 1.00 94.50 188 LEU A N 1
ATOM 1459 C CA . LEU A 1 188 ? -16.142 -17.581 23.175 1.00 94.50 188 LEU A CA 1
ATOM 1460 C C . LEU A 1 188 ? -15.785 -17.476 24.662 1.00 94.50 188 LEU A C 1
ATOM 1462 O O . LEU A 1 188 ? -16.419 -18.125 25.495 1.00 94.50 188 LEU A O 1
ATOM 1466 N N . TRP A 1 189 ? -14.845 -16.594 25.011 1.00 92.25 189 TRP A N 1
ATOM 1467 C CA . TRP A 1 189 ? -14.455 -16.319 26.396 1.00 92.25 189 TRP A CA 1
ATOM 1468 C C . TRP A 1 189 ? -15.629 -15.820 27.248 1.00 92.25 189 TRP A C 1
ATOM 1470 O O . TRP A 1 189 ? -15.819 -16.213 28.402 1.00 92.25 189 TRP A O 1
ATOM 1480 N N . LEU A 1 190 ? -16.476 -14.973 26.662 1.00 91.06 190 LEU A N 1
ATOM 1481 C CA . LEU A 1 190 ? -17.702 -14.480 27.286 1.00 91.06 190 LEU A CA 1
ATOM 1482 C C . LEU A 1 190 ? -18.835 -15.519 27.307 1.00 91.06 190 LEU A C 1
ATOM 1484 O O . LEU A 1 190 ? -19.916 -15.209 27.806 1.00 91.06 190 LEU A O 1
ATOM 1488 N N . LYS A 1 191 ? -18.589 -16.748 26.830 1.00 92.44 191 LYS A N 1
ATOM 1489 C CA . LYS A 1 191 ? -19.561 -17.845 26.700 1.00 92.44 191 LYS A CA 1
ATOM 1490 C C . LYS A 1 191 ? -20.736 -17.506 25.769 1.00 92.44 191 LYS A C 1
ATOM 1492 O O . LYS A 1 191 ? -21.852 -17.979 25.958 1.00 92.44 191 LYS A O 1
ATOM 1497 N N . ARG A 1 192 ? -20.490 -16.693 24.737 1.00 92.44 192 ARG A N 1
ATOM 1498 C CA . ARG A 1 192 ? -21.464 -16.225 23.734 1.00 92.44 192 ARG A CA 1
ATOM 1499 C C . ARG A 1 192 ? -21.246 -16.903 22.378 1.00 92.44 192 ARG A C 1
ATOM 1501 O O . ARG A 1 192 ? -20.973 -16.249 21.372 1.00 92.44 192 ARG A O 1
ATOM 1508 N N . ARG A 1 193 ? -21.368 -18.234 22.355 1.00 94.50 193 ARG A N 1
ATOM 1509 C CA . ARG A 1 193 ? -21.115 -19.069 21.163 1.00 94.50 193 ARG A CA 1
ATOM 1510 C C . ARG A 1 193 ? -21.963 -18.690 19.943 1.00 94.50 193 ARG A C 1
ATOM 1512 O O . ARG A 1 193 ? -21.480 -18.761 18.823 1.00 94.50 193 ARG A O 1
ATOM 1519 N N . HIS A 1 194 ? -23.201 -18.247 20.151 1.00 94.75 194 HIS A N 1
ATOM 1520 C CA . HIS A 1 194 ? -24.099 -17.814 19.076 1.00 94.75 194 HIS A CA 1
ATOM 1521 C C . HIS A 1 194 ? -23.598 -16.541 18.387 1.00 94.75 194 HIS A C 1
ATOM 1523 O O . HIS A 1 194 ? -23.643 -16.464 17.167 1.00 94.75 194 HIS A O 1
ATOM 1529 N N . VAL A 1 195 ? -23.058 -15.579 19.144 1.00 95.75 195 VAL A N 1
ATOM 1530 C CA . VAL A 1 195 ? -22.443 -14.364 18.578 1.00 95.75 195 VAL A CA 1
ATOM 1531 C C . VAL A 1 195 ? -21.154 -14.708 17.840 1.00 95.75 195 VAL A C 1
ATOM 1533 O O . VAL A 1 195 ? -20.932 -14.195 16.753 1.00 95.75 195 VAL A O 1
ATOM 1536 N N . MET A 1 196 ? -20.332 -15.603 18.401 1.00 96.88 196 MET A N 1
ATOM 1537 C CA . MET A 1 196 ? -19.114 -16.099 17.748 1.00 96.88 196 MET A CA 1
ATOM 1538 C C . MET A 1 196 ? -19.424 -16.709 16.374 1.00 96.88 196 MET A C 1
ATOM 1540 O O . MET A 1 196 ? -18.803 -16.332 15.383 1.00 96.88 196 MET A O 1
ATOM 1544 N N . LEU A 1 197 ? -20.391 -17.632 16.321 1.00 97.69 197 LEU A N 1
ATOM 1545 C CA . LEU A 1 197 ? -20.804 -18.285 15.081 1.00 97.69 197 LEU A CA 1
ATOM 1546 C C . LEU A 1 197 ? -21.399 -17.281 14.099 1.00 97.69 197 LEU A C 1
ATOM 1548 O O . LEU A 1 197 ? -20.990 -17.273 12.947 1.00 97.69 197 LEU A O 1
ATOM 1552 N N . ALA A 1 198 ? -22.306 -16.411 14.551 1.00 97.62 198 ALA A N 1
ATOM 1553 C CA . ALA A 1 198 ? -22.931 -15.410 13.693 1.00 97.62 198 ALA A CA 1
ATOM 1554 C C . ALA A 1 198 ? -21.906 -14.432 13.103 1.00 97.62 198 ALA A C 1
ATOM 1556 O O . ALA A 1 198 ? -21.960 -14.146 11.913 1.00 97.62 198 ALA A O 1
ATOM 1557 N N . LEU A 1 199 ? -20.936 -13.979 13.902 1.00 97.62 199 LEU A N 1
ATOM 1558 C CA . LEU A 1 199 ? -19.843 -13.118 13.451 1.00 97.62 199 LEU A CA 1
ATOM 1559 C C . LEU A 1 199 ? -18.984 -13.801 12.378 1.00 97.62 199 LEU A C 1
ATOM 1561 O O . LEU A 1 199 ? -18.732 -13.213 11.327 1.00 97.62 199 LEU A O 1
ATOM 1565 N N . GLY A 1 200 ? -18.577 -15.050 12.623 1.00 98.06 200 GLY A N 1
ATOM 1566 C CA . GLY A 1 200 ? -17.792 -15.837 11.671 1.00 98.06 200 GLY A CA 1
ATOM 1567 C C . GLY A 1 200 ? -18.553 -16.145 10.378 1.00 98.06 200 GLY A C 1
ATOM 1568 O O . GLY A 1 200 ? -18.015 -15.935 9.294 1.00 98.06 200 GLY A O 1
ATOM 1569 N N . LEU A 1 201 ? -19.815 -16.582 10.476 1.00 98.25 201 LEU A N 1
ATOM 1570 C CA . LEU A 1 201 ? -20.672 -16.850 9.314 1.00 98.25 201 LEU A CA 1
ATOM 1571 C C . LEU A 1 201 ? -20.964 -15.577 8.524 1.00 98.25 201 LEU A C 1
ATOM 1573 O O . LEU A 1 201 ? -20.896 -15.607 7.302 1.00 98.25 201 LEU A O 1
ATOM 1577 N N . GLY A 1 202 ? -21.258 -14.467 9.202 1.00 98.31 202 GLY A N 1
ATOM 1578 C CA . GLY A 1 202 ? -21.487 -13.177 8.560 1.00 98.31 202 GLY A CA 1
ATOM 1579 C C . GLY A 1 202 ? -20.264 -12.727 7.767 1.00 98.31 202 GLY A C 1
ATOM 1580 O O . GLY A 1 202 ? -20.388 -12.380 6.597 1.00 98.31 202 GLY A O 1
ATOM 1581 N N . PHE A 1 203 ? -19.072 -12.815 8.363 1.00 98.31 203 PHE A N 1
ATOM 1582 C CA . PHE A 1 203 ? -17.829 -12.496 7.662 1.00 98.31 203 PHE A CA 1
ATOM 1583 C C . PHE A 1 203 ? -17.576 -13.437 6.481 1.00 98.31 203 PHE A C 1
ATOM 1585 O O . PHE A 1 203 ? -17.264 -12.969 5.389 1.00 98.31 203 PHE A O 1
ATOM 1592 N N . PHE A 1 204 ? -17.768 -14.746 6.663 1.00 97.56 204 PHE A N 1
ATOM 1593 C CA . PHE A 1 204 ? -17.619 -15.733 5.595 1.00 97.56 204 PHE A CA 1
ATOM 1594 C C . PHE A 1 204 ? -18.580 -15.444 4.432 1.00 97.56 204 PHE A C 1
ATOM 1596 O O . PHE A 1 204 ? -18.131 -15.189 3.317 1.00 97.56 204 PHE A O 1
ATOM 1603 N N . ILE A 1 205 ? -19.890 -15.402 4.689 1.00 97.62 205 ILE A N 1
ATOM 1604 C CA . ILE A 1 205 ? -20.920 -15.147 3.671 1.00 97.62 205 ILE A CA 1
ATOM 1605 C C . ILE A 1 205 ? -20.671 -13.803 2.982 1.00 97.62 205 ILE A C 1
ATOM 1607 O O . ILE A 1 205 ? -20.723 -13.730 1.756 1.00 97.62 205 ILE A O 1
ATOM 1611 N N . GLY A 1 206 ? -20.346 -12.757 3.747 1.00 97.50 206 GLY A N 1
ATOM 1612 C CA . GLY A 1 206 ? -20.025 -11.445 3.198 1.00 97.50 206 GLY A CA 1
ATOM 1613 C C . GLY A 1 206 ? -18.797 -11.480 2.288 1.00 97.50 206 GLY A C 1
ATOM 1614 O O . GLY A 1 206 ? -18.841 -10.939 1.189 1.00 97.50 206 GLY A O 1
ATOM 1615 N N . THR A 1 207 ? -17.710 -12.150 2.681 1.00 96.44 207 THR A N 1
ATOM 1616 C CA . THR A 1 207 ? -16.472 -12.200 1.885 1.00 96.44 207 THR A CA 1
ATOM 1617 C C . THR A 1 207 ? -16.682 -12.954 0.579 1.00 96.44 207 THR A C 1
ATOM 1619 O O . THR A 1 207 ? -16.237 -12.484 -0.468 1.00 96.44 207 THR A O 1
ATOM 1622 N N . TRP A 1 208 ? -17.407 -14.072 0.616 1.00 95.00 208 TRP A N 1
ATOM 1623 C CA . TRP A 1 208 ? -17.755 -14.828 -0.586 1.00 95.00 208 TRP A CA 1
ATOM 1624 C C . TRP A 1 208 ? -18.727 -14.061 -1.485 1.00 95.00 208 TRP A C 1
ATOM 1626 O O . TRP A 1 208 ? -18.478 -13.937 -2.682 1.00 95.00 208 TRP A O 1
ATOM 1636 N N . GLY A 1 209 ? -19.790 -13.484 -0.918 1.00 96.00 209 GLY A N 1
ATOM 1637 C CA . GLY A 1 209 ? -20.779 -12.706 -1.665 1.00 96.00 209 GLY A CA 1
ATOM 1638 C C . GLY A 1 209 ? -20.166 -11.476 -2.335 1.00 96.00 209 GLY A C 1
ATOM 1639 O O . GLY A 1 209 ? -20.305 -11.286 -3.543 1.00 96.00 209 GLY A O 1
ATOM 1640 N N . CYS A 1 210 ? -19.415 -10.672 -1.578 1.00 96.81 210 CYS A N 1
ATOM 1641 C CA . CYS A 1 210 ? -18.697 -9.520 -2.112 1.00 96.81 210 CYS A CA 1
ATOM 1642 C C . CYS A 1 210 ? -17.630 -9.933 -3.137 1.00 96.81 210 CYS A C 1
ATOM 1644 O O . CYS A 1 210 ? -17.497 -9.288 -4.174 1.00 96.81 210 CYS A O 1
ATOM 1646 N N . GLY A 1 211 ? -16.887 -11.012 -2.870 1.00 96.38 211 GLY A N 1
ATOM 1647 C CA . GLY A 1 211 ? -15.830 -11.510 -3.749 1.00 96.38 211 GLY A CA 1
ATOM 1648 C C . GLY A 1 211 ? -16.351 -11.964 -5.110 1.00 96.38 211 GLY A C 1
ATOM 1649 O O . GLY A 1 211 ? -15.818 -11.550 -6.139 1.00 96.38 211 GLY A O 1
ATOM 1650 N N . LEU A 1 212 ? -17.428 -12.755 -5.124 1.00 95.69 212 LEU A N 1
ATOM 1651 C CA . LEU A 1 212 ? -18.084 -13.194 -6.356 1.00 95.69 212 LEU A CA 1
ATOM 1652 C C . LEU A 1 212 ? -18.696 -12.015 -7.120 1.00 95.69 212 LEU A C 1
ATOM 1654 O O . LEU A 1 212 ? -18.521 -11.936 -8.333 1.00 95.69 212 LEU A O 1
ATOM 1658 N N . MET A 1 213 ? -19.329 -11.064 -6.422 1.00 96.25 213 MET A N 1
ATOM 1659 C CA . MET A 1 213 ? -19.860 -9.846 -7.048 1.00 96.25 213 MET A CA 1
ATOM 1660 C C . MET A 1 213 ? -18.756 -9.003 -7.702 1.00 96.25 213 MET A C 1
ATOM 1662 O O . MET A 1 213 ? -18.964 -8.419 -8.764 1.00 96.25 213 MET A O 1
ATOM 1666 N N . ALA A 1 214 ? -17.583 -8.921 -7.074 1.00 96.12 214 ALA A N 1
ATOM 1667 C CA . ALA A 1 214 ? -16.492 -8.083 -7.549 1.00 96.12 214 ALA A CA 1
ATOM 1668 C C . ALA A 1 214 ? -15.676 -8.722 -8.686 1.00 96.12 214 ALA A C 1
ATOM 1670 O O . ALA A 1 214 ? -15.246 -8.012 -9.593 1.00 96.12 214 ALA A O 1
ATOM 1671 N N . LEU A 1 215 ? -15.447 -10.039 -8.635 1.00 96.56 215 LEU A N 1
ATOM 1672 C CA . LEU A 1 215 ? -14.512 -10.738 -9.530 1.00 96.56 215 LEU A CA 1
ATOM 1673 C C . LEU A 1 215 ? -15.201 -11.634 -10.571 1.00 96.56 215 LEU A C 1
ATOM 1675 O O . LEU A 1 215 ? -14.584 -11.984 -11.577 1.00 96.56 215 LEU A O 1
ATOM 1679 N N . GLY A 1 216 ? -16.473 -11.982 -10.363 1.00 95.00 216 GLY A N 1
ATOM 1680 C CA . GLY A 1 216 ? -17.314 -12.717 -11.312 1.00 95.00 216 GLY A CA 1
ATOM 1681 C C . GLY A 1 216 ? -17.105 -14.234 -11.353 1.00 95.00 216 GLY A C 1
ATOM 1682 O O . GLY A 1 216 ? -17.933 -14.933 -11.928 1.00 95.00 216 GLY A O 1
ATOM 1683 N N . SER A 1 217 ? -16.040 -14.776 -10.752 1.00 95.56 217 SER A N 1
ATOM 1684 C CA . SER A 1 217 ? -15.821 -16.226 -10.679 1.00 95.56 217 SER A CA 1
ATOM 1685 C C . SER A 1 217 ? -14.994 -16.643 -9.464 1.00 95.56 217 SER A C 1
ATOM 1687 O O . SER A 1 217 ? -14.222 -15.858 -8.906 1.00 95.56 217 SER A O 1
ATOM 1689 N N . LEU A 1 218 ? -15.135 -17.913 -9.069 1.00 94.69 218 LEU A N 1
ATOM 1690 C CA . LEU A 1 218 ? -14.342 -18.507 -7.992 1.00 94.69 218 LEU A CA 1
ATOM 1691 C C . LEU A 1 218 ? -12.849 -18.561 -8.337 1.00 94.69 218 LEU A C 1
ATOM 1693 O O . LEU A 1 218 ? -12.010 -18.292 -7.482 1.00 94.69 218 LEU A O 1
ATOM 1697 N N . GLU A 1 219 ? -12.512 -18.860 -9.591 1.00 96.06 219 GLU A N 1
ATOM 1698 C CA . GLU A 1 219 ? -11.115 -18.912 -10.025 1.00 96.06 219 GLU A CA 1
ATOM 1699 C C . GLU A 1 219 ? -10.457 -17.528 -9.961 1.00 96.06 219 GLU A C 1
ATOM 1701 O O . GLU A 1 219 ? -9.348 -17.390 -9.445 1.00 96.06 219 GLU A O 1
ATOM 1706 N N . ALA A 1 220 ? -11.168 -16.475 -10.382 1.00 96.50 220 ALA A N 1
ATOM 1707 C CA . ALA A 1 220 ? -10.683 -15.106 -10.233 1.00 96.50 220 ALA A CA 1
ATOM 1708 C C . ALA A 1 220 ? -10.502 -14.729 -8.754 1.00 96.50 220 ALA A C 1
ATOM 1710 O O . ALA A 1 220 ? -9.512 -14.091 -8.406 1.00 96.50 220 ALA A O 1
ATOM 1711 N N . PHE A 1 221 ? -11.402 -15.170 -7.868 1.00 96.19 221 PHE A N 1
ATOM 1712 C CA . PHE A 1 221 ? -11.274 -14.956 -6.425 1.00 96.19 221 PHE A CA 1
ATOM 1713 C C . PHE A 1 221 ? -10.066 -15.681 -5.818 1.00 96.19 221 PHE A C 1
ATOM 1715 O O . PHE A 1 221 ? -9.285 -15.073 -5.084 1.00 96.19 221 PHE A O 1
ATOM 1722 N N . ARG A 1 222 ? -9.849 -16.953 -6.168 1.00 95.88 222 ARG A N 1
ATOM 1723 C CA . ARG A 1 222 ? -8.668 -17.720 -5.745 1.00 95.88 222 ARG A CA 1
ATOM 1724 C C . ARG A 1 222 ? -7.377 -17.056 -6.229 1.00 95.88 222 ARG A C 1
ATOM 1726 O O . ARG A 1 222 ? -6.463 -16.869 -5.428 1.00 95.88 222 ARG A O 1
ATOM 1733 N N . ARG A 1 223 ? -7.324 -16.659 -7.505 1.00 96.25 223 ARG A N 1
ATOM 1734 C CA . ARG A 1 223 ? -6.179 -15.952 -8.095 1.00 96.25 223 ARG A CA 1
ATOM 1735 C C . ARG A 1 223 ? -5.939 -14.599 -7.427 1.00 96.25 223 ARG A C 1
ATOM 1737 O O . ARG A 1 223 ? -4.798 -14.257 -7.137 1.00 96.25 223 ARG A O 1
ATOM 1744 N N . PHE A 1 224 ? -6.997 -13.844 -7.138 1.00 97.31 224 PHE A N 1
ATOM 1745 C CA . PHE A 1 224 ? -6.901 -12.591 -6.394 1.00 97.31 224 PHE A CA 1
ATOM 1746 C C . PHE A 1 224 ? -6.251 -12.799 -5.026 1.00 97.31 224 PHE A C 1
ATOM 1748 O O . PHE A 1 224 ? -5.321 -12.068 -4.686 1.00 97.31 224 PHE A O 1
ATOM 1755 N N . LEU A 1 225 ? -6.692 -13.803 -4.263 1.00 96.12 225 LEU A N 1
ATOM 1756 C CA . LEU A 1 225 ? -6.114 -14.104 -2.955 1.00 96.12 225 LEU A CA 1
ATOM 1757 C C . LEU A 1 225 ? -4.645 -14.526 -3.057 1.00 96.12 225 LEU A C 1
ATOM 1759 O O . LEU A 1 225 ? -3.827 -14.004 -2.301 1.00 96.12 225 LEU A O 1
ATOM 1763 N N . SER A 1 226 ? -4.293 -15.419 -3.990 1.00 96.69 226 SER A N 1
ATOM 1764 C CA . SER A 1 226 ? -2.904 -15.867 -4.148 1.00 96.69 226 SER A CA 1
ATOM 1765 C C . SER A 1 226 ? -1.981 -14.725 -4.569 1.00 96.69 226 SER A C 1
ATOM 1767 O O . SER A 1 226 ? -0.944 -14.519 -3.947 1.00 96.69 226 SER A O 1
ATOM 1769 N N . THR A 1 227 ? -2.373 -13.926 -5.565 1.00 97.62 227 THR A N 1
ATOM 1770 C CA . THR A 1 227 ? -1.536 -12.822 -6.054 1.00 97.62 227 THR A CA 1
ATOM 1771 C C . THR A 1 227 ? -1.457 -11.679 -5.040 1.00 97.62 227 THR A C 1
ATOM 1773 O O . THR A 1 227 ? -0.398 -11.082 -4.866 1.00 97.62 227 THR A O 1
ATOM 1776 N N . SER A 1 228 ? -2.539 -11.385 -4.314 1.00 97.44 228 SER A N 1
ATOM 1777 C CA . SER A 1 228 ? -2.508 -10.360 -3.257 1.00 97.44 228 SER A CA 1
ATOM 1778 C C . SER A 1 228 ? -1.649 -10.786 -2.067 1.00 97.44 228 SER A C 1
ATOM 1780 O O . SER A 1 228 ? -0.985 -9.945 -1.457 1.00 97.44 228 SER A O 1
ATOM 1782 N N . LEU A 1 229 ? -1.616 -12.087 -1.757 1.00 96.44 229 LEU A N 1
ATOM 1783 C CA . LEU A 1 229 ? -0.706 -12.638 -0.758 1.00 96.44 229 LEU A CA 1
ATOM 1784 C C . LEU A 1 229 ? 0.757 -12.497 -1.196 1.00 96.44 229 LEU A C 1
ATOM 1786 O O . LEU A 1 229 ? 1.576 -12.062 -0.392 1.00 96.44 229 LEU A O 1
ATOM 1790 N N . GLU A 1 230 ? 1.074 -12.786 -2.461 1.00 96.00 230 GLU A N 1
ATOM 1791 C CA . GLU A 1 230 ? 2.411 -12.571 -3.038 1.00 96.00 230 GLU A CA 1
ATOM 1792 C C . GLU A 1 230 ? 2.860 -11.106 -2.918 1.00 96.00 230 GLU A C 1
ATOM 1794 O O . GLU A 1 230 ? 3.962 -10.830 -2.437 1.00 96.00 230 GLU A O 1
ATOM 1799 N N . ILE A 1 231 ? 1.977 -10.158 -3.255 1.00 96.38 231 ILE A N 1
ATOM 1800 C CA . ILE A 1 231 ? 2.213 -8.718 -3.055 1.00 96.38 231 ILE A CA 1
ATOM 1801 C C . ILE A 1 231 ? 2.508 -8.439 -1.572 1.00 96.38 231 ILE A C 1
ATOM 1803 O O . ILE A 1 231 ? 3.544 -7.870 -1.235 1.00 96.38 231 ILE A O 1
ATOM 1807 N N . ALA A 1 232 ? 1.648 -8.880 -0.652 1.00 94.06 232 ALA A N 1
ATOM 1808 C CA . ALA A 1 232 ? 1.820 -8.607 0.776 1.00 94.06 232 ALA A CA 1
ATOM 1809 C C . ALA A 1 232 ? 3.110 -9.205 1.371 1.00 94.06 232 ALA A C 1
ATOM 1811 O O . ALA A 1 232 ? 3.746 -8.567 2.214 1.00 94.06 232 ALA A O 1
ATOM 1812 N N . LEU A 1 233 ? 3.503 -10.409 0.944 1.00 90.94 233 LEU A N 1
ATOM 1813 C CA . LEU A 1 233 ? 4.720 -11.082 1.403 1.00 90.94 233 LEU A CA 1
ATOM 1814 C C . LEU A 1 233 ? 5.988 -10.405 0.865 1.00 90.94 233 LEU A C 1
ATOM 1816 O O . LEU A 1 233 ? 6.951 -10.236 1.614 1.00 90.94 233 LEU A O 1
ATOM 1820 N N . GLY A 1 234 ? 5.988 -9.980 -0.403 1.00 92.25 234 GLY A N 1
ATOM 1821 C CA . GLY A 1 234 ? 7.126 -9.290 -1.015 1.00 92.25 234 GLY A CA 1
ATOM 1822 C C . GLY A 1 234 ? 7.285 -7.826 -0.583 1.00 92.25 234 GLY A C 1
ATOM 1823 O O . GLY A 1 234 ? 8.402 -7.305 -0.602 1.00 92.25 234 GLY A O 1
ATOM 1824 N N . TYR A 1 235 ? 6.200 -7.179 -0.135 1.00 92.38 235 TYR A N 1
ATOM 1825 C CA . TYR A 1 235 ? 6.162 -5.751 0.204 1.00 92.38 235 TYR A CA 1
ATOM 1826 C C . TYR A 1 235 ? 7.280 -5.341 1.170 1.00 92.38 235 TYR A C 1
ATOM 1828 O O . TYR A 1 235 ? 7.986 -4.364 0.927 1.00 92.38 235 TYR A O 1
ATOM 1836 N N . GLY A 1 236 ? 7.478 -6.105 2.251 1.00 90.12 236 GLY A N 1
ATOM 1837 C CA . GLY A 1 236 ? 8.504 -5.815 3.256 1.00 90.12 236 GLY A CA 1
ATOM 1838 C C . GLY A 1 236 ? 9.911 -5.784 2.661 1.00 90.12 236 GLY A C 1
ATOM 1839 O O . GLY A 1 236 ? 10.630 -4.806 2.825 1.00 90.12 236 GLY A O 1
ATOM 1840 N N . ALA A 1 237 ? 10.286 -6.813 1.900 1.00 88.38 237 ALA A N 1
ATOM 1841 C CA . ALA A 1 237 ? 11.615 -6.903 1.296 1.00 88.38 237 ALA A CA 1
ATOM 1842 C C . ALA A 1 237 ? 11.855 -5.833 0.215 1.00 88.38 237 ALA A C 1
ATOM 1844 O O . ALA A 1 237 ? 12.981 -5.356 0.056 1.00 88.38 237 ALA A O 1
ATOM 1845 N N . ALA A 1 238 ? 10.809 -5.434 -0.512 1.00 91.69 238 ALA A N 1
ATOM 1846 C CA . ALA A 1 238 ? 10.909 -4.509 -1.638 1.00 91.69 238 ALA A CA 1
ATOM 1847 C C . ALA A 1 238 ? 10.829 -3.030 -1.239 1.00 91.69 238 ALA A C 1
ATOM 1849 O O . ALA A 1 238 ? 11.515 -2.200 -1.829 1.00 91.69 238 ALA A O 1
ATOM 1850 N N . LEU A 1 239 ? 10.018 -2.698 -0.232 1.00 91.81 239 LEU A N 1
ATOM 1851 C CA . LEU A 1 239 ? 9.656 -1.315 0.095 1.00 91.81 239 LEU A CA 1
ATOM 1852 C C . LEU A 1 239 ? 10.157 -0.853 1.459 1.00 91.81 239 LEU A C 1
ATOM 1854 O O . LEU A 1 239 ? 9.824 0.266 1.858 1.00 91.81 239 LEU A O 1
ATOM 1858 N N . GLN A 1 240 ? 10.954 -1.669 2.167 1.00 90.56 240 GLN A N 1
ATOM 1859 C CA . GLN A 1 240 ? 11.454 -1.240 3.469 1.00 90.56 240 GLN A CA 1
ATOM 1860 C C . GLN A 1 240 ? 12.280 0.039 3.389 1.00 90.56 240 GLN A C 1
ATOM 1862 O O . GLN A 1 240 ? 13.067 0.218 2.452 1.00 90.56 240 GLN A O 1
ATOM 1867 N N . ARG A 1 241 ? 12.158 0.865 4.424 1.00 90.69 241 ARG A N 1
ATOM 1868 C CA . ARG A 1 241 ? 12.967 2.061 4.642 1.00 90.69 241 ARG A CA 1
ATOM 1869 C C . ARG A 1 241 ? 13.171 2.235 6.144 1.00 90.69 241 ARG A C 1
ATOM 1871 O O . ARG A 1 241 ? 12.195 2.279 6.891 1.00 90.69 241 ARG A O 1
ATOM 1878 N N . LYS A 1 242 ? 14.434 2.271 6.581 1.00 88.69 242 LYS A N 1
ATOM 1879 C CA . LYS A 1 242 ? 14.796 2.431 7.998 1.00 88.69 242 LYS A CA 1
ATOM 1880 C C . LYS A 1 242 ? 14.525 3.872 8.443 1.00 88.69 242 LYS A C 1
ATOM 1882 O O . LYS A 1 242 ? 14.596 4.798 7.642 1.00 88.69 242 LYS A O 1
ATOM 1887 N N . GLY A 1 243 ? 14.261 4.053 9.728 1.00 90.75 243 GLY A N 1
ATOM 1888 C CA . GLY A 1 243 ? 14.188 5.361 10.366 1.00 90.75 243 GLY A CA 1
ATOM 1889 C C . GLY A 1 243 ? 14.941 5.377 11.698 1.00 90.75 243 GLY A C 1
ATOM 1890 O O . GLY A 1 243 ? 15.661 4.431 12.026 1.00 90.75 243 GLY A O 1
ATOM 1891 N N . PRO A 1 244 ? 14.797 6.454 12.481 1.00 93.12 244 PRO A N 1
ATOM 1892 C CA . PRO A 1 244 ? 15.494 6.609 13.753 1.00 93.12 244 PRO A CA 1
ATOM 1893 C C . PRO A 1 244 ? 15.188 5.492 14.764 1.00 93.12 244 PRO A C 1
ATOM 1895 O O . PRO A 1 244 ? 14.030 5.142 14.996 1.00 93.12 244 PRO A O 1
ATOM 1898 N N . LEU A 1 245 ? 16.224 4.983 15.439 1.00 91.69 245 LEU A N 1
ATOM 1899 C CA . LEU A 1 245 ? 16.095 3.895 16.419 1.00 91.69 245 LEU A CA 1
ATOM 1900 C C . LEU A 1 245 ? 15.192 4.263 17.611 1.00 91.69 245 LEU A C 1
ATOM 1902 O O . LEU A 1 245 ? 14.473 3.409 18.127 1.00 91.69 245 LEU A O 1
ATOM 1906 N N . TRP A 1 246 ? 15.171 5.535 18.026 1.00 94.19 246 TRP A N 1
ATOM 1907 C CA . TRP A 1 246 ? 14.344 5.988 19.151 1.00 94.19 246 TRP A CA 1
ATOM 1908 C C . TRP A 1 246 ? 12.850 5.714 18.935 1.00 94.19 246 TRP A C 1
ATOM 1910 O O . TRP A 1 246 ? 12.143 5.433 19.898 1.00 94.19 246 TRP A O 1
ATOM 1920 N N . GLN A 1 247 ? 12.371 5.741 17.685 1.00 95.00 247 GLN A N 1
ATOM 1921 C CA . GLN A 1 247 ? 10.967 5.472 17.355 1.00 95.00 247 GLN A CA 1
ATOM 1922 C C . GLN A 1 247 ? 10.608 4.018 17.676 1.00 95.00 247 GLN A C 1
ATOM 1924 O O . GLN A 1 247 ? 9.555 3.743 18.247 1.00 95.00 247 GLN A O 1
ATOM 1929 N N . VAL A 1 248 ? 11.522 3.096 17.362 1.00 92.88 248 VAL A N 1
ATOM 1930 C CA . VAL A 1 248 ? 11.393 1.665 17.658 1.00 92.88 248 VAL A CA 1
ATOM 1931 C C . VAL A 1 248 ? 11.371 1.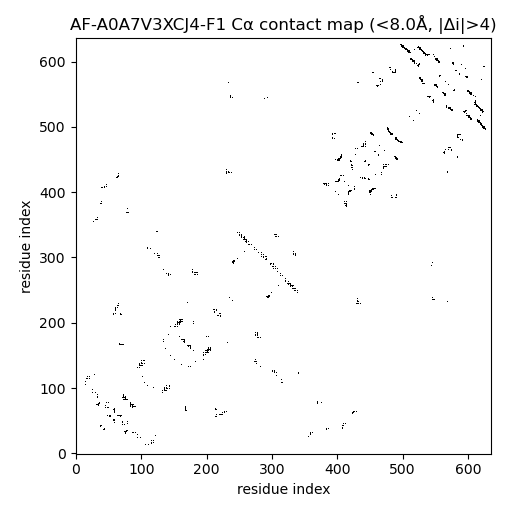430 19.165 1.00 92.88 248 VAL A C 1
ATOM 1933 O O . VAL A 1 248 ? 10.470 0.770 19.683 1.00 92.88 248 VAL A O 1
ATOM 1936 N N . LEU A 1 249 ? 12.345 2.009 19.873 1.00 94.81 249 LEU A N 1
ATOM 1937 C CA . LEU A 1 249 ? 12.488 1.860 21.321 1.00 94.81 249 LEU A CA 1
ATOM 1938 C C . LEU A 1 249 ? 11.282 2.435 22.072 1.00 94.81 249 LEU A C 1
ATOM 1940 O O . LEU A 1 249 ? 10.803 1.814 23.020 1.00 94.81 249 LEU A O 1
ATOM 1944 N N . LEU A 1 250 ? 10.757 3.579 21.625 1.00 95.94 250 LEU A N 1
ATOM 1945 C CA . LEU A 1 250 ? 9.589 4.214 22.229 1.00 95.94 250 LEU A CA 1
ATOM 1946 C C . LEU A 1 250 ? 8.331 3.354 22.068 1.00 95.94 250 LEU A C 1
ATOM 1948 O O . LEU A 1 250 ? 7.610 3.151 23.044 1.00 95.94 250 LEU A O 1
ATOM 1952 N N . VAL A 1 251 ? 8.085 2.803 20.874 1.00 95.25 251 VAL A N 1
ATOM 1953 C CA . VAL A 1 251 ? 6.948 1.894 20.651 1.00 95.25 251 VAL A CA 1
ATOM 1954 C C . VAL A 1 251 ? 7.092 0.624 21.477 1.00 95.25 251 VAL A C 1
ATOM 1956 O O . VAL A 1 251 ? 6.137 0.227 22.143 1.00 95.25 251 VAL A O 1
ATOM 1959 N N . LEU A 1 252 ? 8.270 -0.003 21.475 1.00 94.31 252 LEU A N 1
ATOM 1960 C CA . LEU A 1 252 ? 8.500 -1.225 22.241 1.00 94.31 252 LEU A CA 1
ATOM 1961 C C . LEU A 1 252 ? 8.292 -0.983 23.741 1.00 94.31 252 LEU A C 1
ATOM 1963 O O . LEU A 1 252 ? 7.546 -1.721 24.382 1.00 94.31 252 LEU A O 1
ATOM 1967 N N . GLY A 1 253 ? 8.884 0.084 24.283 1.00 96.56 253 GLY A N 1
ATOM 1968 C CA . GLY A 1 253 ? 8.704 0.483 25.677 1.00 96.56 253 GLY A CA 1
ATOM 1969 C C . GLY A 1 253 ? 7.240 0.767 26.016 1.00 96.56 253 GLY A C 1
ATOM 1970 O O . GLY A 1 253 ? 6.746 0.296 27.040 1.00 96.56 253 GLY A O 1
ATOM 1971 N N . ALA A 1 254 ? 6.514 1.458 25.133 1.00 96.75 254 ALA A N 1
ATOM 1972 C CA . ALA A 1 254 ? 5.097 1.752 25.318 1.00 96.75 254 ALA A CA 1
ATOM 1973 C C . ALA A 1 254 ? 4.223 0.488 25.321 1.00 96.75 254 ALA A C 1
ATOM 1975 O O . ALA A 1 254 ? 3.365 0.336 26.192 1.00 96.75 254 ALA A O 1
ATOM 1976 N N . VAL A 1 255 ? 4.458 -0.439 24.385 1.00 95.44 255 VAL A N 1
ATOM 1977 C CA . VAL A 1 255 ? 3.734 -1.717 24.301 1.00 95.44 255 VAL A CA 1
ATOM 1978 C C . VAL A 1 255 ? 4.038 -2.595 25.513 1.00 95.44 255 VAL A C 1
ATOM 1980 O O . VAL A 1 255 ? 3.111 -3.160 26.090 1.00 95.44 255 VAL A O 1
ATOM 1983 N N . VAL A 1 256 ? 5.300 -2.676 25.946 1.00 96.25 256 VAL A N 1
ATOM 1984 C CA . VAL A 1 256 ? 5.705 -3.446 27.135 1.00 96.25 256 VAL A CA 1
ATOM 1985 C C . VAL A 1 256 ? 5.091 -2.861 28.405 1.00 96.25 256 VAL A C 1
ATOM 1987 O O . VAL A 1 256 ? 4.504 -3.606 29.190 1.00 96.25 256 VAL A O 1
ATOM 1990 N N . ALA A 1 257 ? 5.160 -1.539 28.596 1.00 96.50 257 ALA A N 1
ATOM 1991 C CA . ALA A 1 257 ? 4.528 -0.872 29.731 1.00 96.50 257 ALA A CA 1
ATOM 1992 C C . ALA A 1 257 ? 3.016 -1.137 29.744 1.00 96.50 257 ALA A C 1
ATOM 1994 O O . ALA A 1 257 ? 2.459 -1.567 30.756 1.00 96.50 257 ALA A O 1
ATOM 1995 N N . PHE A 1 258 ? 2.355 -0.974 28.597 1.00 95.69 258 PHE A N 1
ATOM 1996 C CA . PHE A 1 258 ? 0.926 -1.221 28.476 1.00 95.69 258 PHE A CA 1
ATOM 1997 C C . PHE A 1 258 ? 0.556 -2.682 28.774 1.00 95.69 258 PHE A C 1
ATOM 1999 O O . PHE A 1 258 ? -0.334 -2.939 29.589 1.00 95.69 258 PHE A O 1
ATOM 2006 N N . ALA A 1 259 ? 1.260 -3.641 28.166 1.00 94.06 259 ALA A N 1
ATOM 2007 C CA . ALA A 1 259 ? 1.042 -5.069 28.374 1.00 94.06 259 ALA A CA 1
ATOM 2008 C C . ALA A 1 259 ? 1.283 -5.471 29.836 1.00 94.06 259 ALA A C 1
ATOM 2010 O O . ALA A 1 259 ? 0.438 -6.142 30.425 1.00 94.06 259 ALA A O 1
ATOM 2011 N N . GLY A 1 260 ? 2.368 -4.998 30.458 1.00 94.19 260 GLY A N 1
ATOM 2012 C CA . GLY A 1 260 ? 2.634 -5.201 31.884 1.00 94.19 260 GLY A CA 1
ATOM 2013 C C . GLY A 1 260 ? 1.510 -4.646 32.760 1.00 94.19 260 GLY A C 1
ATOM 2014 O O . GLY A 1 260 ? 1.033 -5.318 33.674 1.00 94.19 260 GLY A O 1
ATOM 2015 N N . GLY A 1 261 ? 0.997 -3.461 32.425 1.00 92.81 261 GLY A N 1
ATOM 2016 C CA . GLY A 1 261 ? -0.157 -2.872 33.094 1.00 92.81 261 GLY A CA 1
ATOM 2017 C C . GLY A 1 261 ? -1.433 -3.718 32.981 1.00 92.81 261 GLY A C 1
ATOM 2018 O O . GLY A 1 261 ? -2.149 -3.860 33.975 1.00 92.81 261 GLY A O 1
ATOM 2019 N N . VAL A 1 262 ? -1.709 -4.320 31.818 1.00 91.31 262 VAL A N 1
ATOM 2020 C CA . VAL A 1 262 ? -2.839 -5.250 31.619 1.00 91.31 262 VAL A CA 1
ATOM 2021 C C . VAL A 1 262 ? -2.629 -6.563 32.382 1.00 91.31 262 VAL A C 1
ATOM 2023 O O . VAL A 1 262 ? -3.551 -7.029 33.045 1.00 91.31 262 VAL A O 1
ATOM 2026 N N . LEU A 1 263 ? -1.427 -7.144 32.349 1.00 90.94 263 LEU A N 1
ATOM 2027 C CA . LEU A 1 263 ? -1.110 -8.418 33.011 1.00 90.94 263 LEU A CA 1
ATOM 2028 C C . LEU A 1 263 ? -1.170 -8.337 34.545 1.00 90.94 263 LEU A C 1
ATOM 2030 O O . LEU A 1 263 ? -1.491 -9.325 35.202 1.00 90.94 263 LEU A O 1
ATOM 2034 N N . LEU A 1 264 ? -0.901 -7.163 35.123 1.00 89.56 264 LEU A N 1
ATOM 2035 C CA . LEU A 1 264 ? -1.013 -6.913 36.565 1.00 89.56 264 LEU A CA 1
ATOM 2036 C C . LEU A 1 264 ? -2.464 -6.759 37.063 1.00 89.56 264 LEU A C 1
ATOM 2038 O O . LEU A 1 264 ? -2.674 -6.601 38.275 1.00 89.56 264 LEU A O 1
ATOM 2042 N N . GLU A 1 265 ? -3.451 -6.766 36.162 1.00 86.12 265 GLU A N 1
ATOM 2043 C CA . GLU A 1 265 ? -4.878 -6.689 36.477 1.00 86.12 265 GLU A CA 1
ATOM 2044 C C . GLU A 1 265 ? -5.462 -8.073 36.804 1.00 86.12 265 GLU A C 1
ATOM 2046 O O . GLU A 1 265 ? -5.066 -9.101 36.254 1.00 86.12 265 GLU A O 1
ATOM 2051 N N . ARG A 1 266 ? -6.463 -8.122 37.692 1.00 80.31 266 ARG A N 1
ATOM 2052 C CA . ARG A 1 266 ? -7.160 -9.384 37.984 1.00 80.31 266 ARG A CA 1
ATOM 2053 C C . ARG A 1 266 ? -7.983 -9.829 36.770 1.00 80.31 266 ARG A C 1
ATOM 2055 O O . ARG A 1 266 ? -8.755 -9.039 36.231 1.00 80.31 266 ARG A O 1
ATOM 2062 N N . ARG A 1 267 ? -7.906 -11.116 36.403 1.00 77.94 267 ARG A N 1
ATOM 2063 C CA . ARG A 1 267 ? -8.604 -11.693 35.230 1.00 77.94 267 ARG A CA 1
ATOM 2064 C C . ARG A 1 267 ? -10.101 -11.372 35.180 1.00 77.94 267 ARG A C 1
ATOM 2066 O O . ARG A 1 267 ? -10.623 -11.041 34.119 1.00 77.94 267 ARG A O 1
ATOM 2073 N N . GLU A 1 268 ? -10.782 -11.403 36.322 1.00 76.00 268 GLU A N 1
ATOM 2074 C CA . GLU A 1 268 ? -12.216 -11.090 36.421 1.00 76.00 268 GLU A CA 1
ATOM 2075 C C . GLU A 1 268 ? -12.544 -9.658 35.982 1.00 76.00 268 GLU A C 1
ATOM 2077 O O . GLU A 1 268 ? -13.572 -9.412 35.357 1.00 76.00 268 GLU A O 1
ATOM 2082 N N . ARG A 1 269 ? -11.625 -8.721 36.233 1.00 75.00 269 ARG A N 1
ATOM 2083 C CA . ARG A 1 269 ? -11.748 -7.309 35.858 1.00 75.00 269 ARG A CA 1
ATOM 2084 C C . ARG A 1 269 ? -11.394 -7.044 34.398 1.00 75.00 269 ARG A C 1
ATOM 2086 O O . ARG A 1 269 ? -11.662 -5.953 33.912 1.00 75.00 269 ARG A O 1
ATOM 2093 N N . LEU A 1 270 ? -10.817 -8.005 33.682 1.00 81.38 270 LEU A N 1
ATOM 2094 C CA . LEU A 1 270 ? -10.524 -7.874 32.252 1.00 81.38 270 LEU A CA 1
ATOM 2095 C C . LEU A 1 270 ? -11.619 -8.477 31.372 1.00 81.38 270 LEU A C 1
ATOM 2097 O O . LEU A 1 270 ? -11.680 -8.155 30.189 1.00 81.38 270 LEU A O 1
ATOM 2101 N N . ARG A 1 271 ? -12.491 -9.320 31.942 1.00 82.56 271 ARG A N 1
ATOM 2102 C CA . ARG A 1 271 ? -13.433 -10.175 31.205 1.00 82.56 271 ARG A CA 1
ATOM 2103 C C . ARG A 1 271 ? -14.208 -9.429 30.116 1.00 82.56 271 ARG A C 1
ATOM 2105 O O . ARG A 1 271 ? -14.172 -9.852 28.966 1.00 82.56 271 ARG A O 1
ATOM 2112 N N . ASP A 1 272 ? -14.847 -8.315 30.458 1.00 79.56 272 ASP A N 1
ATOM 2113 C CA . ASP A 1 272 ? -15.653 -7.546 29.499 1.00 79.56 272 ASP A CA 1
ATOM 2114 C C . ASP A 1 272 ? -14.799 -6.735 28.513 1.00 79.56 272 ASP A C 1
ATOM 2116 O O . ASP A 1 272 ? -15.217 -6.488 27.384 1.00 79.56 272 ASP A O 1
ATOM 2120 N N . SER A 1 273 ? -13.589 -6.348 28.918 1.00 86.06 273 SER A N 1
ATOM 2121 C CA . SER A 1 273 ? -12.680 -5.499 28.139 1.00 86.06 273 SER A CA 1
ATOM 2122 C C . SER A 1 273 ? -11.870 -6.292 27.109 1.00 86.06 273 SER A C 1
ATOM 2124 O O . SER A 1 273 ? -11.358 -5.709 26.157 1.00 86.06 273 SER A O 1
ATOM 2126 N N . LEU A 1 274 ? -11.810 -7.627 27.222 1.00 87.56 274 LEU A N 1
ATOM 2127 C CA . LEU A 1 274 ? -11.184 -8.504 26.220 1.00 87.56 274 LEU A CA 1
ATOM 2128 C C . LEU A 1 274 ? -11.804 -8.364 24.825 1.00 87.56 274 LEU A C 1
ATOM 2130 O O . LEU A 1 274 ? -11.134 -8.616 23.829 1.00 87.56 274 LEU A O 1
ATOM 2134 N N . SER A 1 275 ? -13.068 -7.950 24.743 1.00 89.50 275 SER A N 1
ATOM 2135 C CA . SER A 1 275 ? -13.755 -7.656 23.479 1.00 89.50 275 SER A CA 1
ATOM 2136 C C . SER A 1 275 ? -13.206 -6.430 22.741 1.00 89.50 275 SER A C 1
ATOM 2138 O O . SER A 1 275 ? -13.431 -6.309 21.543 1.00 89.50 275 SER A O 1
ATOM 2140 N N . LEU A 1 276 ? -12.457 -5.562 23.429 1.00 90.62 276 LEU A N 1
ATOM 2141 C CA . LEU A 1 276 ? -11.715 -4.449 22.834 1.00 90.62 276 LEU A CA 1
ATOM 2142 C C . LEU A 1 276 ? -10.211 -4.758 22.745 1.00 90.62 276 LEU A C 1
ATOM 2144 O O . LEU A 1 276 ? -9.579 -4.447 21.741 1.00 90.62 276 LEU A O 1
ATOM 2148 N N . ILE A 1 277 ? -9.644 -5.417 23.766 1.00 92.75 277 ILE A N 1
ATOM 2149 C CA . ILE A 1 277 ? -8.206 -5.724 23.843 1.00 92.75 277 ILE A CA 1
ATOM 2150 C C . ILE A 1 277 ? -7.768 -6.695 22.741 1.00 92.75 277 ILE A C 1
ATOM 2152 O O . ILE A 1 277 ? -6.759 -6.429 22.099 1.00 92.75 277 ILE A O 1
ATOM 2156 N N . LEU A 1 278 ? -8.483 -7.806 22.505 1.00 93.94 278 LEU A N 1
ATOM 2157 C CA . LEU A 1 278 ? -8.028 -8.816 21.534 1.00 93.94 278 LEU A CA 1
ATOM 2158 C C . LEU A 1 278 ? -8.069 -8.298 20.084 1.00 93.94 278 LEU A C 1
ATOM 2160 O O . LEU A 1 278 ? -7.031 -8.367 19.420 1.00 93.94 278 LEU A O 1
ATOM 2164 N N . PRO A 1 279 ? -9.182 -7.714 19.585 1.00 93.75 279 PRO A N 1
ATOM 2165 C CA . PRO A 1 279 ? -9.176 -7.084 18.264 1.00 93.75 279 PRO A CA 1
ATOM 2166 C C . PRO A 1 279 ? -8.188 -5.912 18.180 1.00 93.75 279 PRO A C 1
ATOM 2168 O O . PRO A 1 279 ? -7.481 -5.776 17.184 1.00 93.75 279 PRO A O 1
ATOM 2171 N N . GLY A 1 280 ? -8.100 -5.093 19.237 1.00 94.31 280 GLY A N 1
ATOM 2172 C CA . GLY A 1 280 ? -7.196 -3.944 19.301 1.00 94.31 280 GLY A CA 1
ATOM 2173 C C . GLY A 1 280 ? -5.716 -4.330 19.247 1.00 94.31 280 GLY A C 1
ATOM 2174 O O . GLY A 1 280 ? -4.950 -3.680 18.545 1.00 94.31 280 GLY A O 1
ATOM 2175 N N . ALA A 1 281 ? -5.311 -5.412 19.916 1.00 93.19 281 ALA A N 1
ATOM 2176 C CA . ALA A 1 281 ? -3.944 -5.929 19.863 1.00 93.19 281 ALA A CA 1
ATOM 2177 C C . ALA A 1 281 ? -3.572 -6.416 18.455 1.00 93.19 281 ALA A C 1
ATOM 2179 O O . ALA A 1 281 ? -2.471 -6.150 17.976 1.00 93.19 281 ALA A O 1
ATOM 2180 N N . GLY A 1 282 ? -4.505 -7.084 17.771 1.00 91.94 282 GLY A N 1
ATOM 2181 C CA . GLY A 1 282 ? -4.322 -7.505 16.385 1.00 91.94 282 GLY A CA 1
ATOM 2182 C C . GLY A 1 282 ? -4.185 -6.330 15.414 1.00 91.94 282 GLY A C 1
ATOM 2183 O O . GLY A 1 282 ? -3.286 -6.323 14.573 1.00 91.94 282 GLY A O 1
ATOM 2184 N N . LEU A 1 283 ? -5.033 -5.307 15.570 1.00 94.88 283 LEU A N 1
ATOM 2185 C CA . LEU A 1 283 ? -4.940 -4.075 14.788 1.00 94.88 283 LEU A CA 1
ATOM 2186 C C . LEU A 1 283 ? -3.621 -3.338 15.054 1.00 94.88 283 LEU A C 1
ATOM 2188 O O . LEU A 1 283 ? -2.957 -2.934 14.103 1.00 94.88 283 LEU A O 1
ATOM 2192 N N . LEU A 1 284 ? -3.214 -3.224 16.323 1.00 94.44 284 LEU A N 1
ATOM 2193 C CA . LEU A 1 284 ? -1.944 -2.616 16.719 1.00 94.44 284 LEU A CA 1
ATOM 2194 C C . LEU A 1 284 ? -0.755 -3.335 16.074 1.00 94.44 284 LEU A C 1
ATOM 2196 O O . LEU A 1 284 ? 0.114 -2.690 15.503 1.00 94.44 284 LEU A O 1
ATOM 2200 N N . LEU A 1 285 ? -0.717 -4.668 16.104 1.00 91.44 285 LEU A N 1
ATOM 2201 C CA . LEU A 1 285 ? 0.372 -5.429 15.488 1.00 91.44 285 LEU A CA 1
ATOM 2202 C C . LEU A 1 285 ? 0.528 -5.104 13.992 1.00 91.44 285 LEU A C 1
ATOM 2204 O O . LEU A 1 285 ? 1.641 -4.905 13.506 1.00 91.44 285 LEU A O 1
ATOM 2208 N N . LEU A 1 286 ? -0.584 -5.023 13.259 1.00 91.31 286 LEU A N 1
ATOM 2209 C CA . LEU A 1 286 ? -0.554 -4.729 11.827 1.00 91.31 286 LEU A CA 1
ATOM 2210 C C . LEU A 1 286 ? -0.230 -3.273 11.517 1.00 91.31 286 LEU A C 1
ATOM 2212 O O . LEU A 1 286 ? 0.467 -3.015 10.537 1.00 91.31 286 LEU A O 1
ATOM 2216 N N . THR A 1 287 ? -0.712 -2.325 12.320 1.00 92.81 287 THR A N 1
ATOM 2217 C CA . THR A 1 287 ? -0.382 -0.907 12.129 1.00 92.81 287 THR A CA 1
ATOM 2218 C C . THR A 1 287 ? 1.086 -0.649 12.428 1.00 92.81 287 THR A C 1
ATOM 2220 O O . THR A 1 287 ? 1.728 0.072 11.673 1.00 92.81 287 THR A O 1
ATOM 2223 N N . LEU A 1 288 ? 1.651 -1.301 13.449 1.00 92.25 288 LEU A N 1
ATOM 2224 C CA . LEU A 1 288 ? 3.084 -1.258 13.724 1.00 92.25 288 LEU A CA 1
ATOM 2225 C C . LEU A 1 288 ? 3.887 -1.888 12.582 1.00 92.25 288 LEU A C 1
ATOM 2227 O O . LEU A 1 288 ? 4.861 -1.292 12.131 1.00 92.25 288 LEU A O 1
ATOM 2231 N N . LYS A 1 289 ? 3.448 -3.030 12.037 1.00 90.50 289 LYS A N 1
ATOM 2232 C CA . LYS A 1 289 ? 4.090 -3.616 10.852 1.00 90.50 289 LYS A CA 1
ATOM 2233 C C . LYS A 1 289 ? 4.038 -2.665 9.652 1.00 90.50 289 LYS A C 1
ATOM 2235 O O . LYS A 1 289 ? 5.054 -2.456 9.000 1.00 90.50 289 LYS A O 1
ATOM 2240 N N . HIS A 1 290 ? 2.887 -2.054 9.373 1.00 90.56 290 HIS A N 1
ATOM 2241 C CA . HIS A 1 290 ? 2.756 -1.073 8.293 1.00 90.56 290 HIS A CA 1
ATOM 2242 C C . HIS A 1 290 ? 3.689 0.131 8.499 1.00 90.56 290 HIS A C 1
ATOM 2244 O O . HIS A 1 290 ? 4.381 0.541 7.566 1.00 90.56 290 HIS A O 1
ATOM 2250 N N . ALA A 1 291 ? 3.738 0.645 9.728 1.00 92.50 291 ALA A N 1
ATOM 2251 C CA . ALA A 1 291 ? 4.531 1.800 10.112 1.00 92.50 291 ALA A CA 1
ATOM 2252 C C . ALA A 1 291 ? 6.036 1.550 9.987 1.00 92.50 291 ALA A C 1
ATOM 2254 O O . ALA A 1 291 ? 6.737 2.378 9.422 1.00 92.50 291 ALA A O 1
ATOM 2255 N N . PHE A 1 292 ? 6.534 0.413 10.478 1.00 91.88 292 PHE A N 1
ATOM 2256 C CA . PHE A 1 292 ? 7.972 0.155 10.583 1.00 91.88 292 PHE A CA 1
ATOM 2257 C C . PHE A 1 292 ? 8.593 -0.550 9.381 1.00 91.88 292 PHE A C 1
ATOM 2259 O O . PHE A 1 292 ? 9.813 -0.506 9.234 1.00 91.88 292 PHE A O 1
ATOM 2266 N N . VAL A 1 293 ? 7.790 -1.128 8.480 1.00 90.69 293 VAL A N 1
ATOM 2267 C CA . VAL A 1 293 ? 8.312 -1.550 7.174 1.00 90.69 293 VAL A CA 1
ATOM 2268 C C . VAL A 1 293 ? 8.854 -0.329 6.429 1.00 90.69 293 VAL A C 1
ATOM 2270 O O . VAL A 1 293 ? 10.010 -0.330 6.024 1.00 90.69 293 VAL A O 1
ATOM 2273 N N . ARG A 1 294 ? 8.067 0.743 6.293 1.00 90.94 294 ARG A N 1
ATOM 2274 C CA . ARG A 1 294 ? 8.486 1.984 5.621 1.00 90.94 294 ARG A CA 1
ATOM 2275 C C . ARG A 1 294 ? 8.504 3.141 6.622 1.00 90.94 294 ARG A C 1
ATOM 2277 O O . ARG A 1 294 ? 7.705 4.071 6.545 1.00 90.94 294 ARG A O 1
ATOM 2284 N N . GLN A 1 295 ? 9.418 3.034 7.588 1.00 92.44 295 GLN A N 1
ATOM 2285 C CA . GLN A 1 295 ? 9.477 3.870 8.790 1.00 92.44 295 GLN A CA 1
ATOM 2286 C C . GLN A 1 295 ? 9.546 5.367 8.482 1.00 92.44 295 GLN A C 1
ATOM 2288 O O . GLN A 1 295 ? 8.884 6.156 9.144 1.00 92.44 295 GLN A O 1
ATOM 2293 N N . GLU A 1 296 ? 10.293 5.768 7.458 1.00 90.06 296 GLU A N 1
ATOM 2294 C CA . GLU A 1 296 ? 10.477 7.185 7.122 1.00 90.06 296 GLU A CA 1
ATOM 2295 C C . GLU A 1 296 ? 9.175 7.915 6.742 1.00 90.06 296 GLU A C 1
ATOM 2297 O O . GLU A 1 296 ? 9.047 9.101 7.032 1.00 90.06 296 GLU A O 1
ATOM 2302 N N . THR A 1 297 ? 8.204 7.220 6.135 1.00 87.88 297 THR A N 1
ATOM 2303 C CA . THR A 1 297 ? 6.939 7.822 5.683 1.00 87.88 297 THR A CA 1
ATOM 2304 C C . THR A 1 297 ? 5.734 7.392 6.514 1.00 87.88 297 THR A C 1
ATOM 2306 O O . THR A 1 297 ? 4.785 8.158 6.637 1.00 87.88 297 THR A O 1
ATOM 2309 N N . HIS A 1 298 ? 5.729 6.178 7.077 1.00 92.25 298 HIS A N 1
ATOM 2310 C CA . HIS A 1 298 ? 4.533 5.591 7.702 1.00 92.25 298 HIS A CA 1
ATOM 2311 C C . HIS A 1 298 ? 4.595 5.517 9.234 1.00 92.25 298 HIS A C 1
ATOM 2313 O O . HIS A 1 298 ? 3.622 5.092 9.863 1.00 92.25 298 HIS A O 1
ATOM 2319 N N . VAL A 1 299 ? 5.697 5.934 9.874 1.00 94.44 299 VAL A N 1
ATOM 2320 C CA . VAL A 1 299 ? 5.832 5.833 11.339 1.00 94.44 299 VAL A CA 1
ATOM 2321 C C . VAL A 1 299 ? 4.728 6.582 12.092 1.00 94.44 299 VAL A C 1
ATOM 2323 O O . VAL A 1 299 ? 4.189 6.054 13.067 1.00 94.44 299 VAL A O 1
ATOM 2326 N N . LEU A 1 300 ? 4.315 7.758 11.600 1.00 94.44 300 LEU A N 1
ATOM 2327 C CA . LEU A 1 300 ? 3.234 8.544 12.200 1.00 94.44 300 LEU A CA 1
ATOM 2328 C C . LEU A 1 300 ? 1.929 7.741 12.297 1.00 94.44 300 LEU A C 1
ATOM 2330 O O . LEU A 1 300 ? 1.245 7.829 13.314 1.00 94.44 300 LEU A O 1
ATOM 2334 N N . THR A 1 301 ? 1.606 6.917 11.297 1.00 93.50 301 THR A N 1
ATOM 2335 C CA . THR A 1 301 ? 0.409 6.062 11.292 1.00 93.50 301 THR A CA 1
ATOM 2336 C C . THR A 1 301 ? 0.428 5.051 12.441 1.00 93.50 301 THR A C 1
ATOM 2338 O O . THR A 1 301 ? -0.582 4.874 13.124 1.00 93.50 301 THR A O 1
ATOM 2341 N N . GLY A 1 302 ? 1.579 4.425 12.712 1.00 94.06 302 GLY A N 1
ATOM 2342 C CA . GLY A 1 302 ? 1.734 3.468 13.814 1.00 94.06 302 GLY A CA 1
ATOM 2343 C C . GLY A 1 302 ? 1.522 4.109 15.185 1.00 94.06 302 GLY A C 1
ATOM 2344 O O . GLY A 1 302 ? 0.750 3.596 15.997 1.00 94.06 302 GLY A O 1
ATOM 2345 N N . PHE A 1 303 ? 2.148 5.266 15.419 1.00 95.69 303 PHE A N 1
ATOM 2346 C CA . PHE A 1 303 ? 1.971 6.048 16.648 1.00 95.69 303 PHE A CA 1
ATOM 2347 C C . PHE A 1 303 ? 0.536 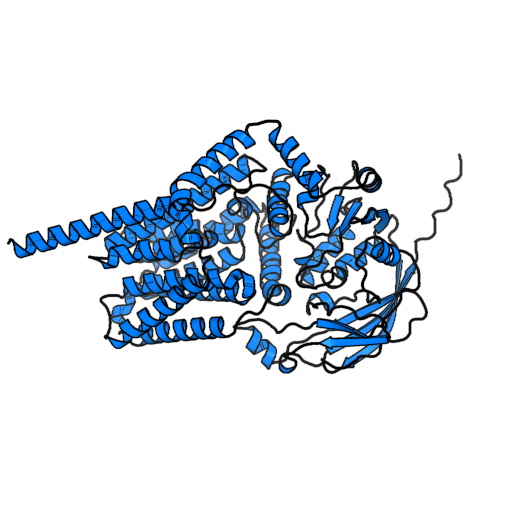6.569 16.804 1.00 95.69 303 PHE A C 1
ATOM 2349 O O . PHE A 1 303 ? -0.050 6.446 17.879 1.00 95.69 303 PHE A O 1
ATOM 2356 N N . SER A 1 304 ? -0.055 7.071 15.719 1.00 94.62 304 SER A N 1
ATOM 2357 C CA . SER A 1 304 ? -1.419 7.607 15.666 1.00 94.62 304 SER A CA 1
ATOM 2358 C C . SER A 1 304 ? -2.470 6.555 16.015 1.00 94.62 304 SER A C 1
ATOM 2360 O O . SER A 1 304 ? -3.268 6.732 16.931 1.00 94.62 304 SER A O 1
ATOM 2362 N N . VAL A 1 305 ? -2.463 5.417 15.317 1.00 95.31 305 VAL A N 1
ATOM 2363 C CA . VAL A 1 305 ? -3.438 4.348 15.574 1.00 95.31 305 VAL A CA 1
ATOM 2364 C C . VAL A 1 305 ? -3.165 3.685 16.923 1.00 95.31 305 VAL A C 1
ATOM 2366 O O . VAL A 1 305 ? -4.103 3.382 17.661 1.00 95.31 305 VAL A O 1
ATOM 2369 N N . GLY A 1 306 ? -1.893 3.493 17.283 1.00 95.50 306 GLY A N 1
ATOM 2370 C CA . GLY A 1 306 ? -1.523 2.919 18.570 1.00 95.50 306 GLY A CA 1
ATOM 2371 C C . GLY A 1 306 ? -1.971 3.776 19.751 1.00 95.50 306 GLY A C 1
ATOM 2372 O O . GLY A 1 306 ? -2.602 3.255 20.667 1.00 95.50 306 GLY A O 1
ATOM 2373 N N . SER A 1 307 ? -1.727 5.086 19.719 1.00 95.56 307 SER A N 1
ATOM 2374 C CA . SER A 1 307 ? -2.166 6.001 20.779 1.00 95.56 307 SER A CA 1
ATOM 2375 C C . SER A 1 307 ? -3.689 6.007 20.935 1.00 95.56 307 SER A C 1
ATOM 2377 O O . SER A 1 307 ? -4.165 5.838 22.054 1.00 95.56 307 SER A O 1
ATOM 2379 N N . LEU A 1 308 ? -4.459 6.066 19.839 1.00 95.19 308 LEU A N 1
ATOM 2380 C CA . LEU A 1 308 ? -5.924 5.941 19.876 1.00 95.19 308 LEU A CA 1
ATOM 2381 C C . LEU A 1 308 ? -6.388 4.659 20.574 1.00 95.19 308 LEU A C 1
ATOM 2383 O O . LEU A 1 308 ? -7.167 4.710 21.528 1.00 95.19 308 LEU A O 1
ATOM 2387 N N . LEU A 1 309 ? -5.888 3.508 20.115 1.00 95.44 309 LEU A N 1
ATOM 2388 C CA . LEU A 1 309 ? -6.288 2.205 20.642 1.00 95.44 309 LEU A CA 1
ATOM 2389 C C . LEU A 1 309 ? -5.927 2.058 22.119 1.00 95.44 309 LEU A C 1
ATOM 2391 O O . LEU A 1 309 ? -6.773 1.656 22.922 1.00 95.44 309 LEU A O 1
ATOM 2395 N N . LEU A 1 310 ? -4.693 2.407 22.493 1.00 95.69 310 LEU A N 1
ATOM 2396 C CA . LEU A 1 310 ? -4.250 2.308 23.880 1.00 95.69 310 LEU A CA 1
ATOM 2397 C C . LEU A 1 310 ? -5.025 3.277 24.778 1.00 95.69 310 LEU A C 1
ATOM 2399 O O . LEU A 1 310 ? -5.423 2.881 25.872 1.00 95.69 310 LEU A O 1
ATOM 2403 N N . THR A 1 311 ? -5.319 4.503 24.327 1.00 96.19 311 THR A N 1
ATOM 2404 C CA . THR A 1 311 ? -6.157 5.448 25.078 1.00 96.19 311 THR A CA 1
ATOM 2405 C C . THR A 1 311 ? -7.568 4.903 25.287 1.00 96.19 311 THR A C 1
ATOM 2407 O O . THR A 1 311 ? -8.061 4.935 26.414 1.00 96.19 311 THR A O 1
ATOM 2410 N N . TRP A 1 312 ? -8.221 4.350 24.262 1.00 95.44 312 TRP A N 1
ATOM 2411 C CA . TRP A 1 312 ? -9.574 3.799 24.414 1.00 95.44 312 TRP A CA 1
ATOM 2412 C C . TRP A 1 312 ? -9.613 2.592 25.351 1.00 95.44 312 TRP A C 1
ATOM 2414 O O . TRP A 1 312 ? -10.499 2.503 26.202 1.00 95.44 312 TRP A O 1
ATOM 2424 N N . ILE A 1 313 ? -8.617 1.706 25.281 1.00 94.19 313 ILE A N 1
ATOM 2425 C CA . ILE A 1 313 ? -8.508 0.586 26.223 1.00 94.19 313 ILE A CA 1
ATOM 2426 C C . ILE A 1 313 ? -8.207 1.092 27.645 1.00 94.19 313 ILE A C 1
ATOM 2428 O O . ILE A 1 313 ? -8.773 0.581 28.613 1.00 94.19 313 ILE A O 1
ATOM 2432 N N . CYS A 1 314 ? -7.358 2.114 27.803 1.00 94.44 314 CYS A N 1
ATOM 2433 C CA . CYS A 1 314 ? -7.113 2.762 29.094 1.00 94.44 314 CYS A CA 1
ATOM 2434 C C . CYS A 1 314 ? -8.396 3.335 29.700 1.00 94.44 314 CYS A C 1
ATOM 2436 O O . CYS A 1 314 ? -8.619 3.158 30.898 1.00 94.44 314 CYS A O 1
ATOM 2438 N N . LEU A 1 315 ? -9.236 3.979 28.885 1.00 94.19 315 LEU A N 1
ATOM 2439 C CA . LEU A 1 315 ? -10.525 4.532 29.299 1.00 94.19 315 LEU A CA 1
ATOM 2440 C C . LEU A 1 315 ? -11.515 3.436 29.712 1.00 94.19 315 LEU A C 1
ATOM 2442 O O . LEU A 1 315 ? -12.112 3.540 30.782 1.00 94.19 315 LEU A O 1
ATOM 2446 N N . GLU A 1 316 ? -11.616 2.351 28.939 1.00 91.81 316 GLU A N 1
ATOM 2447 C CA . GLU A 1 316 ? -12.448 1.178 29.270 1.00 91.81 316 GLU A CA 1
ATOM 2448 C C . GLU A 1 316 ? -12.035 0.530 30.607 1.00 91.81 316 GLU A C 1
ATOM 2450 O O . GLU A 1 316 ? -12.846 -0.066 31.317 1.00 91.81 316 GLU A O 1
ATOM 2455 N N . LEU A 1 317 ? -10.761 0.663 30.977 1.00 91.00 317 LEU A N 1
ATOM 2456 C CA . LEU A 1 317 ? -10.176 0.106 32.193 1.00 91.00 317 LEU A CA 1
ATOM 2457 C C . LEU A 1 317 ? -9.859 1.173 33.261 1.00 91.00 317 LEU A C 1
ATOM 2459 O O . LEU A 1 317 ? -9.095 0.886 34.188 1.00 91.00 317 LEU A O 1
ATOM 2463 N N . ALA A 1 318 ? -10.370 2.403 33.141 1.00 86.06 318 ALA A N 1
ATOM 2464 C CA . ALA A 1 318 ? -9.921 3.536 33.961 1.00 86.06 318 ALA A CA 1
ATOM 2465 C C . ALA A 1 318 ? -10.208 3.351 35.463 1.00 86.06 318 ALA A C 1
ATOM 2467 O O . ALA A 1 318 ? -9.382 3.709 36.304 1.00 86.06 318 ALA A O 1
ATOM 2468 N N . ASP A 1 319 ? -11.350 2.742 35.790 1.00 83.31 319 ASP A N 1
ATOM 2469 C CA . ASP A 1 319 ? -11.795 2.473 37.169 1.00 83.31 319 ASP A CA 1
ATOM 2470 C C . ASP A 1 319 ? -11.341 1.111 37.704 1.00 83.31 319 ASP A C 1
ATOM 2472 O O . ASP A 1 319 ? -11.744 0.680 38.784 1.00 83.31 319 ASP A O 1
ATOM 2476 N N . ARG A 1 320 ? -10.507 0.400 36.940 1.00 80.12 320 ARG A N 1
ATOM 2477 C CA . ARG A 1 320 ? -10.020 -0.936 37.281 1.00 80.12 320 ARG A CA 1
ATOM 2478 C C . ARG A 1 320 ? -8.524 -0.873 37.580 1.00 80.12 320 ARG A C 1
ATOM 2480 O O . ARG A 1 320 ? -7.783 -0.138 36.928 1.00 80.12 320 ARG A O 1
ATOM 2487 N N . GLY A 1 321 ? -8.096 -1.652 38.568 1.00 80.38 321 GLY A N 1
ATOM 2488 C CA . GLY A 1 321 ? -6.679 -1.913 38.813 1.00 80.38 321 GLY A CA 1
ATOM 2489 C C . GLY A 1 321 ? -6.024 -1.180 39.963 1.00 80.38 321 GLY A C 1
ATOM 2490 O O . GLY A 1 321 ? -6.502 -0.176 40.486 1.00 80.38 321 GLY A O 1
ATOM 2491 N N . ARG A 1 322 ? -4.870 -1.724 40.356 1.00 86.38 322 ARG A N 1
ATOM 2492 C CA . ARG A 1 322 ? -3.942 -1.077 41.291 1.00 86.38 322 ARG A CA 1
ATOM 2493 C C . ARG A 1 322 ? -3.340 0.168 40.636 1.00 86.38 322 ARG A C 1
ATOM 2495 O O . ARG A 1 322 ? -3.280 0.257 39.410 1.00 86.38 322 ARG A O 1
ATOM 2502 N N . TRP A 1 323 ? -2.864 1.112 41.446 1.00 89.62 323 TRP A N 1
ATOM 2503 C CA . TRP A 1 323 ? -2.234 2.346 40.958 1.00 89.62 323 TRP A CA 1
ATOM 2504 C C . TRP A 1 323 ? -1.099 2.067 39.956 1.00 89.62 323 TRP A C 1
ATOM 2506 O O . TRP A 1 323 ? -1.076 2.693 38.904 1.00 89.62 323 TRP A O 1
ATOM 2516 N N . LEU A 1 324 ? -0.259 1.054 40.209 1.00 91.31 324 LEU A N 1
ATOM 2517 C CA . LEU A 1 324 ? 0.840 0.668 39.317 1.00 91.31 324 LEU A CA 1
ATOM 2518 C C . LEU A 1 324 ? 0.348 0.164 37.949 1.00 91.31 324 LEU A C 1
ATOM 2520 O O . LEU A 1 324 ? 0.857 0.589 36.919 1.00 91.31 324 LEU A O 1
ATOM 2524 N N . SER A 1 325 ? -0.680 -0.694 37.921 1.00 91.44 325 SER A N 1
ATOM 2525 C CA . SER A 1 325 ? -1.284 -1.178 36.665 1.00 91.44 325 SER A CA 1
ATOM 2526 C C . SER A 1 325 ? -1.854 -0.020 35.842 1.00 91.44 325 SER A C 1
ATOM 2528 O O . SER A 1 325 ? -1.623 0.055 34.635 1.00 91.44 325 SER A O 1
ATOM 2530 N N . ARG A 1 326 ? -2.563 0.912 36.496 1.00 91.81 326 ARG A N 1
ATOM 2531 C CA . ARG A 1 326 ? -3.104 2.111 35.843 1.00 91.81 326 ARG A CA 1
ATOM 2532 C C . ARG A 1 326 ? -1.987 3.012 35.318 1.00 91.81 326 ARG A C 1
ATOM 2534 O O . ARG A 1 326 ? -2.057 3.429 34.167 1.00 91.81 326 ARG A O 1
ATOM 2541 N N . GLY A 1 327 ? -0.962 3.258 36.132 1.00 94.38 327 GLY A N 1
ATOM 2542 C CA . GLY A 1 327 ? 0.198 4.069 35.769 1.00 94.38 327 GLY A CA 1
ATOM 2543 C C . GLY A 1 327 ? 0.919 3.526 34.539 1.00 94.38 327 GLY A C 1
ATOM 2544 O O . GLY A 1 327 ? 1.130 4.271 33.593 1.00 94.38 327 GLY A O 1
ATOM 2545 N N . LEU A 1 328 ? 1.199 2.220 34.496 1.00 95.56 328 LEU A N 1
ATOM 2546 C CA . LEU A 1 328 ? 1.864 1.576 33.358 1.00 95.56 328 LEU A CA 1
ATOM 2547 C C . LEU A 1 328 ? 1.040 1.641 32.061 1.00 95.56 328 LEU A C 1
ATOM 2549 O O . LEU A 1 328 ? 1.584 1.953 31.001 1.00 95.56 328 LEU A O 1
ATOM 2553 N N . ARG A 1 329 ? -0.278 1.407 32.136 1.00 94.94 329 ARG A N 1
ATOM 2554 C CA . ARG A 1 329 ? -1.176 1.520 30.971 1.00 94.94 329 ARG A CA 1
ATOM 2555 C C . ARG A 1 329 ? -1.202 2.941 30.411 1.00 94.94 329 ARG A C 1
ATOM 2557 O O . ARG A 1 329 ? -1.022 3.133 29.209 1.00 94.94 329 ARG A O 1
ATOM 2564 N N . TRP A 1 330 ? -1.390 3.935 31.278 1.00 96.06 330 TRP A N 1
ATOM 2565 C CA . TRP A 1 330 ? -1.399 5.336 30.862 1.00 96.06 330 TRP A CA 1
ATOM 2566 C C . TRP A 1 330 ? -0.028 5.810 30.388 1.00 96.06 330 TRP A C 1
ATOM 2568 O O . TRP A 1 330 ? 0.023 6.527 29.398 1.00 96.06 330 TRP A O 1
ATOM 2578 N N . ALA A 1 331 ? 1.071 5.368 31.005 1.00 96.75 331 ALA A N 1
ATOM 2579 C CA . ALA A 1 331 ? 2.421 5.673 30.539 1.00 96.75 331 ALA A CA 1
ATOM 2580 C C . ALA A 1 331 ? 2.649 5.173 29.105 1.00 96.75 331 ALA A C 1
ATOM 2582 O O . ALA A 1 331 ? 3.130 5.932 28.271 1.00 96.75 331 ALA A O 1
ATOM 2583 N N . GLY A 1 332 ? 2.228 3.942 28.786 1.00 95.06 332 GLY A N 1
ATOM 2584 C CA . GLY A 1 332 ? 2.296 3.418 27.419 1.00 95.06 332 GLY A CA 1
ATOM 2585 C C . GLY A 1 332 ? 1.445 4.220 26.426 1.00 95.06 332 GLY A C 1
ATOM 2586 O O . GLY A 1 332 ? 1.934 4.616 25.369 1.00 95.06 332 GLY A O 1
ATOM 2587 N N . ALA A 1 333 ? 0.192 4.526 26.778 1.00 95.75 333 ALA A N 1
ATOM 2588 C CA . ALA A 1 333 ? -0.689 5.330 25.925 1.00 95.75 333 ALA A CA 1
ATOM 2589 C C . ALA A 1 333 ? -0.144 6.754 25.692 1.00 95.75 333 ALA A C 1
ATOM 2591 O O . ALA A 1 333 ? -0.139 7.238 24.562 1.00 95.75 333 ALA A O 1
ATOM 2592 N N . LEU A 1 334 ? 0.357 7.407 26.746 1.00 96.62 334 LEU A N 1
ATOM 2593 C CA . LEU A 1 334 ? 0.949 8.744 26.678 1.00 96.62 334 LEU A CA 1
ATOM 2594 C C . LEU A 1 334 ? 2.262 8.748 25.897 1.00 96.62 334 LEU A C 1
ATOM 2596 O O . LEU A 1 334 ? 2.485 9.676 25.133 1.00 96.62 334 LEU A O 1
ATOM 2600 N N . ALA A 1 335 ? 3.100 7.716 26.020 1.00 96.44 335 ALA A N 1
ATOM 2601 C CA . ALA A 1 335 ? 4.328 7.595 25.239 1.00 96.44 335 ALA A CA 1
ATOM 2602 C C . ALA A 1 335 ? 4.041 7.551 23.727 1.00 96.44 335 ALA A C 1
ATOM 2604 O O . ALA A 1 335 ? 4.684 8.266 22.958 1.00 96.44 335 ALA A O 1
ATOM 2605 N N . LEU A 1 336 ? 3.029 6.783 23.296 1.00 95.88 336 LEU A N 1
ATOM 2606 C CA . LEU A 1 336 ? 2.598 6.793 21.891 1.00 95.88 336 LEU A CA 1
ATOM 2607 C C . LEU A 1 336 ? 1.935 8.119 21.492 1.00 95.88 336 LEU A C 1
ATOM 2609 O O . LEU A 1 336 ? 2.136 8.593 20.374 1.00 95.88 336 LEU A O 1
ATOM 2613 N N . GLY A 1 337 ? 1.165 8.735 22.391 1.00 95.31 337 GLY A N 1
ATOM 2614 C CA . GLY A 1 337 ? 0.571 10.054 22.163 1.00 95.31 337 GLY A CA 1
ATOM 2615 C C . GLY A 1 337 ? 1.633 11.137 21.954 1.00 95.31 337 GLY A C 1
ATOM 2616 O O . GLY A 1 337 ? 1.568 11.878 20.980 1.00 95.31 337 GLY A O 1
ATOM 2617 N N . LEU A 1 338 ? 2.663 11.175 22.801 1.00 94.94 338 LEU A N 1
ATOM 2618 C CA . LEU A 1 338 ? 3.807 12.080 22.668 1.00 94.94 338 LEU A CA 1
ATOM 2619 C C . LEU A 1 338 ? 4.571 11.827 21.370 1.00 94.94 338 LEU A C 1
ATOM 2621 O O . LEU A 1 338 ? 4.859 12.775 20.649 1.00 94.94 338 LEU A O 1
ATOM 2625 N N . GLY A 1 339 ? 4.840 10.563 21.028 1.00 94.19 339 GLY A N 1
ATOM 2626 C CA . GLY A 1 339 ? 5.455 10.225 19.744 1.00 94.19 339 GLY A CA 1
ATOM 2627 C C . GLY A 1 339 ? 4.621 10.707 18.552 1.00 94.19 339 GLY A C 1
ATOM 2628 O O . GLY A 1 339 ? 5.175 11.256 17.607 1.00 94.19 339 GLY A O 1
ATOM 2629 N N . THR A 1 340 ? 3.291 10.594 18.630 1.00 94.19 340 THR A N 1
ATOM 2630 C CA . THR A 1 340 ? 2.379 11.138 17.611 1.00 94.19 340 THR A CA 1
ATOM 2631 C C . THR A 1 340 ? 2.526 12.652 17.489 1.00 94.19 340 THR A C 1
ATOM 2633 O O . THR A 1 340 ? 2.682 13.148 16.384 1.00 94.19 340 THR A O 1
ATOM 2636 N N . LEU A 1 341 ? 2.532 13.383 18.607 1.00 91.81 341 LEU A N 1
ATOM 2637 C CA . LEU A 1 341 ? 2.656 14.845 18.612 1.00 91.81 341 LEU A CA 1
ATOM 2638 C C . LEU A 1 341 ? 4.027 15.332 18.119 1.00 91.81 341 LEU A C 1
ATOM 2640 O O . LEU A 1 341 ? 4.096 16.353 17.448 1.00 91.81 341 LEU A O 1
ATOM 2644 N N . ILE A 1 342 ? 5.104 14.600 18.425 1.00 92.62 342 ILE A N 1
ATOM 2645 C CA . ILE A 1 342 ? 6.463 14.898 17.942 1.00 92.62 342 ILE A CA 1
ATOM 2646 C C . ILE A 1 342 ? 6.563 14.697 16.425 1.00 92.62 342 ILE A C 1
ATOM 2648 O O . ILE A 1 342 ? 7.258 15.447 15.746 1.00 92.62 342 ILE A O 1
ATOM 2652 N N . LEU A 1 343 ? 5.904 13.661 15.900 1.00 90.94 343 LEU A N 1
ATOM 2653 C CA . LEU A 1 343 ? 5.949 13.300 14.482 1.00 90.94 343 LEU A CA 1
ATOM 2654 C C . LEU A 1 343 ? 4.912 14.051 13.634 1.00 90.94 343 LEU A C 1
ATOM 2656 O O . LEU A 1 343 ? 5.047 14.094 12.411 1.00 90.94 343 LEU A O 1
ATOM 2660 N N . ALA A 1 344 ? 3.863 14.595 14.251 1.00 89.06 344 ALA A N 1
ATOM 2661 C CA . ALA A 1 344 ? 2.805 15.308 13.554 1.00 89.06 344 ALA A CA 1
ATOM 2662 C C . ALA A 1 344 ? 3.317 16.647 12.985 1.00 89.06 344 ALA A C 1
ATOM 2664 O O . ALA A 1 344 ? 4.095 17.346 13.639 1.00 89.06 344 ALA A O 1
ATOM 2665 N N . PRO A 1 345 ? 2.863 17.057 11.785 1.00 82.81 345 PRO A N 1
ATOM 2666 C CA . PRO A 1 345 ? 3.226 18.352 11.223 1.00 82.81 345 PRO A CA 1
ATOM 2667 C C . PRO A 1 345 ? 2.768 19.508 12.136 1.00 82.81 345 PRO A C 1
ATOM 2669 O O . PRO A 1 345 ? 1.590 19.546 12.508 1.00 82.81 345 PRO A O 1
ATOM 2672 N N . PRO A 1 346 ? 3.621 20.515 12.423 1.00 74.25 346 PRO A N 1
ATOM 2673 C CA . PRO A 1 346 ? 3.260 21.653 13.282 1.00 74.25 346 PRO A CA 1
ATOM 2674 C C . PRO A 1 346 ? 2.041 22.446 12.788 1.00 74.25 346 PRO A C 1
ATOM 2676 O O . PRO A 1 346 ? 1.329 23.082 13.563 1.00 74.25 346 PRO A O 1
ATOM 2679 N N . THR A 1 347 ? 1.779 22.402 11.481 1.00 73.38 347 THR A N 1
ATOM 2680 C CA . THR A 1 347 ? 0.690 23.121 10.809 1.00 73.38 347 THR A CA 1
ATOM 2681 C C . THR A 1 347 ? -0.699 22.555 11.097 1.00 73.38 347 THR A C 1
ATOM 2683 O O . THR A 1 347 ? -1.693 23.223 10.819 1.00 73.38 347 THR A O 1
ATOM 2686 N N . GLN A 1 348 ? -0.805 21.361 11.681 1.00 70.94 348 GLN A N 1
ATOM 2687 C CA . GLN A 1 348 ? -2.085 20.679 11.854 1.00 70.94 348 GLN A CA 1
ATOM 2688 C C . GLN A 1 348 ? -3.063 21.445 12.760 1.00 70.94 348 GLN A C 1
ATOM 2690 O O . GLN A 1 348 ? -4.241 21.573 12.429 1.00 70.94 348 GLN A O 1
ATOM 2695 N N . LEU A 1 349 ? -2.583 21.993 13.883 1.00 70.06 349 LEU A N 1
ATOM 2696 C CA . LEU A 1 349 ? -3.425 22.776 14.798 1.00 70.06 349 LEU A CA 1
ATOM 2697 C C . LEU A 1 349 ? -3.834 24.121 14.183 1.00 70.06 349 LEU A C 1
ATOM 2699 O O . LEU A 1 349 ? -4.942 24.600 14.415 1.00 70.06 349 LEU A O 1
ATOM 2703 N N . LEU A 1 350 ? -2.968 24.695 13.345 1.00 71.06 350 LEU A N 1
ATOM 2704 C CA . LEU A 1 350 ? -3.223 25.955 12.643 1.00 71.06 350 LEU A CA 1
ATOM 2705 C C . LEU A 1 350 ? -4.291 25.806 11.543 1.00 71.06 350 LEU A C 1
ATOM 2707 O O . LEU A 1 350 ? -4.935 26.785 11.176 1.00 71.06 350 LEU A O 1
ATOM 2711 N N . GLN A 1 351 ? -4.516 24.588 11.041 1.00 73.88 351 GLN A N 1
ATOM 2712 C CA . GLN A 1 351 ? -5.492 24.295 9.984 1.00 73.88 351 GLN A CA 1
ATOM 2713 C C . GLN A 1 351 ? -6.895 23.932 10.505 1.00 73.88 351 GLN A C 1
ATOM 2715 O O . GLN A 1 351 ? -7.822 23.800 9.704 1.00 73.88 351 GLN A O 1
ATOM 2720 N N . LEU A 1 352 ? -7.100 23.823 11.825 1.00 76.62 352 LEU A N 1
ATOM 2721 C CA . LEU A 1 352 ? -8.402 23.476 12.420 1.00 76.62 352 LEU A CA 1
ATOM 2722 C C . LEU A 1 352 ? -9.572 24.372 11.955 1.00 76.62 352 LEU A C 1
ATOM 2724 O O . LEU A 1 352 ? -10.636 23.823 11.662 1.00 76.62 352 LEU A O 1
ATOM 2728 N N . PRO A 1 353 ? -9.421 25.708 11.809 1.00 75.88 353 PRO A N 1
ATOM 2729 C CA . PRO A 1 353 ? -10.508 26.547 11.296 1.00 75.88 353 PRO A CA 1
ATOM 2730 C C . PRO A 1 353 ? -10.875 26.220 9.841 1.00 75.88 353 PRO A C 1
ATOM 2732 O O . PRO A 1 353 ? -12.046 26.252 9.460 1.00 75.88 353 PRO A O 1
ATOM 2735 N N . GLN A 1 354 ? -9.878 25.878 9.017 1.00 76.06 354 GLN A N 1
ATOM 2736 C CA . GLN A 1 354 ? -10.094 25.523 7.614 1.00 76.06 354 GLN A CA 1
ATOM 2737 C C . GLN A 1 354 ? -10.783 24.160 7.490 1.00 76.06 354 GLN A C 1
ATOM 2739 O O . GLN A 1 354 ? -11.659 24.012 6.635 1.00 76.06 354 GLN A O 1
ATOM 2744 N N . ALA A 1 355 ? -10.475 23.220 8.390 1.00 78.25 355 ALA A N 1
ATOM 2745 C CA . ALA A 1 355 ? -11.025 21.865 8.403 1.00 78.25 355 ALA A CA 1
ATOM 2746 C C . ALA A 1 355 ? -12.563 21.811 8.504 1.00 78.25 355 ALA A C 1
ATOM 2748 O O . ALA A 1 355 ? -13.180 20.902 7.961 1.00 78.25 355 ALA A O 1
ATOM 2749 N N . LEU A 1 356 ? -13.203 22.809 9.126 1.00 79.12 356 LEU A N 1
ATOM 2750 C CA . LEU A 1 356 ? -14.668 22.866 9.246 1.00 79.12 356 LEU A CA 1
ATOM 2751 C C . LEU A 1 356 ? -15.388 23.139 7.916 1.00 79.12 356 LEU A C 1
ATOM 2753 O O . LEU A 1 356 ? -16.573 22.841 7.779 1.00 79.12 356 LEU A O 1
ATOM 2757 N N . SER A 1 357 ? -14.703 23.746 6.945 1.00 79.50 357 SER A N 1
ATOM 2758 C CA . SER A 1 357 ? -15.344 24.275 5.735 1.00 79.50 357 SER A CA 1
ATOM 2759 C C . SER A 1 357 ? -14.677 23.848 4.427 1.00 79.50 357 SER A C 1
ATOM 2761 O O . SER A 1 357 ? -15.340 23.856 3.388 1.00 79.50 357 SER A O 1
ATOM 2763 N N . SER A 1 358 ? -13.400 23.449 4.443 1.00 83.06 358 SER A N 1
ATOM 2764 C CA . SER A 1 358 ? -12.690 23.018 3.235 1.00 83.06 358 SER A CA 1
ATOM 2765 C C . SER A 1 358 ? -13.280 21.763 2.587 1.00 83.06 358 SER A C 1
ATOM 2767 O O . SER A 1 358 ? -13.508 21.840 1.379 1.00 83.06 358 SER A O 1
ATOM 2769 N N . PRO A 1 359 ? -13.657 20.680 3.308 1.00 88.19 359 PRO A N 1
ATOM 2770 C CA . PRO A 1 359 ? -14.121 19.461 2.645 1.00 88.19 359 PRO A CA 1
ATOM 2771 C C . PRO A 1 359 ? -15.405 19.702 1.846 1.00 88.19 359 PRO A C 1
ATOM 2773 O O . PRO A 1 359 ? -15.555 19.225 0.727 1.00 88.19 359 PRO A O 1
ATOM 2776 N N . TRP A 1 360 ? -16.321 20.512 2.383 1.00 89.94 360 TRP A N 1
ATOM 2777 C CA . TRP A 1 360 ? -17.586 20.827 1.720 1.00 89.94 360 TRP A CA 1
ATOM 2778 C C . TRP A 1 360 ? -17.410 21.773 0.533 1.00 89.94 360 TRP A C 1
ATOM 2780 O O . TRP A 1 360 ? -18.037 21.573 -0.506 1.00 89.94 360 TRP A O 1
ATOM 2790 N N . ARG A 1 361 ? -16.525 22.775 0.643 1.00 91.69 361 ARG A N 1
ATOM 2791 C CA . ARG A 1 361 ? -16.165 23.625 -0.504 1.00 91.69 361 ARG A CA 1
ATOM 2792 C C . ARG A 1 361 ? -15.532 22.808 -1.626 1.00 91.69 361 ARG A C 1
ATOM 2794 O O . ARG A 1 361 ? -15.861 23.035 -2.788 1.00 91.69 361 ARG A O 1
ATOM 2801 N N . GLU A 1 362 ? -14.661 21.864 -1.283 1.00 93.56 362 GLU A N 1
ATOM 2802 C CA . GLU A 1 362 ? -14.039 20.949 -2.237 1.00 93.56 362 GLU A CA 1
ATOM 2803 C C . GLU A 1 362 ? -15.072 20.034 -2.892 1.00 93.56 362 GLU A C 1
ATOM 2805 O O . GLU A 1 362 ? -15.065 19.923 -4.112 1.00 93.56 362 GLU A O 1
ATOM 2810 N N . VAL A 1 363 ? -16.013 19.454 -2.139 1.00 95.81 363 VAL A N 1
ATOM 2811 C CA . VAL A 1 363 ? -17.101 18.632 -2.705 1.00 95.81 363 VAL A CA 1
ATOM 2812 C C . VAL A 1 363 ? -17.975 19.444 -3.660 1.00 95.81 363 VAL A C 1
ATOM 2814 O O . VAL A 1 363 ? -18.265 18.985 -4.761 1.00 95.81 363 VAL A O 1
ATOM 2817 N N . LEU A 1 364 ? -18.365 20.667 -3.287 1.00 95.38 364 LEU A N 1
ATOM 2818 C CA . LEU A 1 364 ? -19.138 21.549 -4.168 1.00 95.38 364 LEU A CA 1
ATOM 2819 C C . LEU A 1 364 ? -18.353 21.929 -5.429 1.00 95.38 364 LEU A C 1
ATOM 2821 O O . LEU A 1 364 ? -18.933 22.045 -6.508 1.00 95.38 364 LEU A O 1
ATOM 2825 N N . ARG A 1 365 ? -17.036 22.129 -5.307 1.00 95.25 365 ARG A N 1
ATOM 2826 C CA . ARG A 1 365 ? -16.146 22.364 -6.447 1.00 95.25 365 ARG A CA 1
ATOM 2827 C C . ARG A 1 365 ? -16.070 21.130 -7.347 1.00 95.25 365 ARG A C 1
ATOM 2829 O O . ARG A 1 365 ? -16.299 21.274 -8.541 1.00 95.25 365 ARG A O 1
ATOM 2836 N N . ALA A 1 366 ? -15.822 19.953 -6.784 1.00 95.25 366 ALA A N 1
ATOM 2837 C CA . ALA A 1 366 ? -15.739 18.689 -7.508 1.00 95.25 366 ALA A CA 1
ATOM 2838 C C . ALA A 1 366 ? -17.060 18.333 -8.207 1.00 95.25 366 ALA A C 1
ATOM 2840 O O . ALA A 1 366 ? -17.058 17.869 -9.343 1.00 95.25 366 ALA A O 1
ATOM 2841 N N . GLU A 1 367 ? -18.208 18.607 -7.584 1.00 96.19 367 GLU A N 1
ATOM 2842 C CA . GLU A 1 367 ? -19.518 18.401 -8.213 1.00 96.19 367 GLU A CA 1
ATOM 2843 C C . GLU A 1 367 ? -19.734 19.354 -9.397 1.00 96.19 367 GLU A C 1
ATOM 2845 O O . GLU A 1 367 ? -20.272 18.942 -10.422 1.00 96.19 367 GLU A O 1
ATOM 2850 N N . ARG A 1 368 ? -19.292 20.617 -9.298 1.00 95.69 368 ARG A N 1
ATOM 2851 C CA . ARG A 1 368 ? -19.319 21.547 -10.441 1.00 95.69 368 ARG A CA 1
ATOM 2852 C C . ARG A 1 368 ? -18.370 21.102 -11.551 1.00 95.69 368 ARG A C 1
ATOM 2854 O O . ARG A 1 368 ? -18.775 21.061 -12.705 1.00 95.69 368 ARG A O 1
ATOM 2861 N N . GLU A 1 369 ? -17.139 20.736 -11.199 1.00 94.25 369 GLU A N 1
ATOM 2862 C CA . GLU A 1 369 ? -16.117 20.270 -12.141 1.00 94.25 369 GLU A CA 1
ATOM 2863 C C . GLU A 1 369 ? -16.566 18.999 -12.873 1.00 94.25 369 GLU A C 1
ATOM 2865 O O . GLU A 1 369 ? -16.509 18.942 -14.092 1.00 94.25 369 GLU A O 1
ATOM 2870 N N . THR A 1 370 ? -17.104 18.001 -12.174 1.00 92.44 370 THR A N 1
ATOM 2871 C CA . THR A 1 370 ? -17.536 16.736 -12.800 1.00 92.44 370 THR A CA 1
ATOM 2872 C C . THR A 1 370 ? -18.792 16.845 -13.662 1.00 92.44 370 THR A C 1
ATOM 2874 O O . THR A 1 370 ? -19.073 15.923 -14.430 1.00 92.44 370 THR A O 1
ATOM 2877 N N . ARG A 1 371 ? -19.561 17.933 -13.538 1.00 94.00 371 ARG A N 1
ATOM 2878 C CA . ARG A 1 371 ? -20.701 18.243 -14.416 1.00 94.00 371 ARG A CA 1
ATOM 2879 C C . ARG A 1 371 ? -20.304 19.059 -15.641 1.00 94.00 371 ARG A C 1
ATOM 2881 O O . ARG A 1 371 ? -21.080 19.118 -16.590 1.00 94.00 371 ARG A O 1
ATOM 2888 N N . ASP A 1 372 ? -19.140 19.693 -15.614 1.00 95.12 372 ASP A N 1
ATOM 2889 C CA . ASP A 1 372 ? -18.647 20.475 -16.735 1.00 95.12 372 ASP A CA 1
ATOM 2890 C C . ASP A 1 372 ? -18.104 19.534 -17.831 1.00 95.12 372 ASP A C 1
ATOM 2892 O O . ASP A 1 372 ? -17.138 18.802 -17.583 1.00 95.12 372 ASP A O 1
ATOM 2896 N N . PRO A 1 373 ? -18.680 19.540 -19.050 1.00 93.12 373 PRO A N 1
ATOM 2897 C CA . PRO A 1 373 ? -18.225 18.679 -20.142 1.00 93.12 373 PRO A CA 1
ATOM 2898 C C . PRO A 1 373 ? -16.764 18.935 -20.550 1.00 93.12 373 PRO A C 1
ATOM 2900 O O . PRO A 1 373 ? -16.098 18.033 -21.061 1.00 93.12 373 PRO A O 1
ATOM 2903 N N . GLU A 1 374 ? -16.226 20.128 -20.295 1.00 95.81 374 GLU A N 1
ATOM 2904 C CA . GLU A 1 374 ? -14.848 20.485 -20.629 1.00 95.81 374 GLU A CA 1
ATOM 2905 C C . GLU A 1 374 ? -13.834 20.117 -19.540 1.00 95.81 374 GLU A C 1
ATOM 2907 O O . GLU A 1 374 ? -12.624 20.164 -19.789 1.00 95.81 374 GLU A O 1
ATOM 2912 N N . PHE A 1 375 ? -14.281 19.728 -18.340 1.00 95.19 375 PHE A N 1
ATOM 2913 C CA . PHE A 1 375 ? -13.388 19.449 -17.212 1.00 95.19 375 PHE A CA 1
ATOM 2914 C C . PHE A 1 375 ? -12.296 18.446 -17.573 1.00 95.19 375 PHE A C 1
ATOM 2916 O O . PHE A 1 375 ? -11.114 18.707 -17.346 1.00 95.19 375 PHE A O 1
ATOM 2923 N N . ARG A 1 376 ? -12.675 17.329 -18.205 1.00 94.12 376 ARG A N 1
ATOM 2924 C CA . ARG A 1 376 ? -11.719 16.287 -18.597 1.00 94.12 376 ARG A CA 1
ATOM 2925 C C . ARG A 1 376 ? -10.723 16.788 -19.645 1.00 94.12 376 ARG A C 1
ATOM 2927 O O . ARG A 1 376 ? -9.561 16.397 -19.608 1.00 94.12 376 ARG A O 1
ATOM 2934 N N . SER A 1 377 ? -11.137 17.691 -20.537 1.00 95.69 377 SER A N 1
ATOM 2935 C CA . SER A 1 377 ? -10.241 18.325 -21.514 1.00 95.69 377 SER A CA 1
ATOM 2936 C C . SER A 1 377 ? -9.208 19.225 -20.826 1.00 95.69 377 SER A C 1
ATOM 2938 O O . SER A 1 377 ? -8.006 19.079 -21.061 1.00 95.69 377 SER A O 1
ATOM 2940 N N . ARG A 1 378 ? -9.647 20.087 -19.896 1.00 95.81 378 ARG A N 1
ATOM 2941 C CA . ARG A 1 378 ? -8.752 20.960 -19.113 1.00 95.81 378 ARG A CA 1
ATOM 2942 C C . ARG A 1 378 ? -7.812 20.164 -18.210 1.00 95.81 378 ARG A C 1
ATOM 2944 O O . ARG A 1 378 ? -6.626 20.482 -18.128 1.00 95.81 378 ARG A O 1
ATOM 2951 N N . LEU A 1 379 ? -8.309 19.090 -17.593 1.00 95.69 379 LEU A N 1
ATOM 2952 C CA . LEU A 1 379 ? -7.487 18.156 -16.828 1.00 95.69 379 LEU A CA 1
ATOM 2953 C C . LEU A 1 379 ? -6.394 17.541 -17.708 1.00 95.69 379 LEU A C 1
ATOM 2955 O O . LEU A 1 379 ? -5.218 17.603 -17.357 1.00 95.69 379 LEU A O 1
ATOM 2959 N N . ARG A 1 380 ? -6.757 16.993 -18.875 1.00 97.00 380 ARG A N 1
ATOM 2960 C CA . ARG A 1 380 ? -5.781 16.441 -19.826 1.00 97.00 380 ARG A CA 1
ATOM 2961 C C . ARG A 1 380 ? -4.763 17.483 -20.253 1.00 97.00 380 ARG A C 1
ATOM 2963 O O . ARG A 1 380 ? -3.582 17.171 -20.312 1.00 97.00 380 ARG A O 1
ATOM 2970 N N . GLN A 1 381 ? -5.181 18.723 -20.500 1.00 97.12 381 GLN A N 1
ATOM 2971 C CA . GLN A 1 381 ? -4.258 19.809 -20.822 1.00 97.12 381 GLN A CA 1
ATOM 2972 C C . GLN A 1 381 ? -3.258 20.067 -19.684 1.00 97.12 381 GLN A C 1
ATOM 2974 O O . GLN A 1 381 ? -2.069 20.231 -19.950 1.00 97.12 381 GLN A O 1
ATOM 2979 N N . SER A 1 382 ? -3.710 20.070 -18.426 1.00 96.81 382 SER A N 1
ATOM 2980 C CA . SER A 1 382 ? -2.830 20.203 -17.258 1.00 96.81 382 SER A CA 1
ATOM 2981 C C . SER A 1 382 ? -1.852 19.031 -17.141 1.00 96.81 382 SER A C 1
ATOM 2983 O O . SER A 1 382 ? -0.654 19.261 -16.987 1.00 96.81 382 SER A O 1
ATOM 2985 N N . LEU A 1 383 ? -2.328 17.792 -17.299 1.00 97.38 383 LEU A N 1
ATOM 2986 C CA . LEU A 1 383 ? -1.477 16.602 -17.255 1.00 97.38 383 LEU A CA 1
ATOM 2987 C C . LEU A 1 383 ? -0.463 16.572 -18.408 1.00 97.38 383 LEU A C 1
ATOM 2989 O O . LEU A 1 383 ? 0.692 16.245 -18.178 1.00 97.38 383 LEU A O 1
ATOM 2993 N N . ARG A 1 384 ? -0.844 16.973 -19.629 1.00 97.12 384 ARG A N 1
ATOM 2994 C CA . ARG A 1 384 ? 0.071 17.066 -20.787 1.00 97.12 384 ARG A CA 1
ATOM 2995 C C . ARG A 1 384 ? 1.185 18.084 -20.580 1.00 97.12 384 ARG A C 1
ATOM 2997 O O . ARG A 1 384 ? 2.289 17.866 -21.059 1.00 97.12 384 ARG A O 1
ATOM 3004 N N . LYS A 1 385 ? 0.910 19.189 -19.878 1.00 96.31 385 LYS A N 1
ATOM 3005 C CA . LYS A 1 385 ? 1.950 20.164 -19.511 1.00 96.31 385 LYS A CA 1
ATOM 3006 C C . LYS A 1 385 ? 2.967 19.560 -18.541 1.00 96.31 385 LYS A C 1
ATOM 3008 O O . LYS A 1 385 ? 4.146 19.865 -18.649 1.00 96.31 385 LYS A O 1
ATOM 3013 N N . ALA A 1 386 ? 2.514 18.715 -17.616 1.00 95.38 386 ALA A N 1
ATOM 3014 C CA . ALA A 1 386 ? 3.380 18.038 -16.651 1.00 95.38 386 ALA A CA 1
ATOM 3015 C C . ALA A 1 386 ? 4.094 16.801 -17.236 1.00 95.38 386 ALA A C 1
ATOM 3017 O O . ALA A 1 386 ? 5.197 16.467 -16.811 1.00 95.38 386 ALA A O 1
ATOM 3018 N N . LEU A 1 387 ? 3.479 16.132 -18.215 1.00 94.56 387 LEU A N 1
ATOM 3019 C CA . LEU A 1 387 ? 3.985 14.941 -18.902 1.00 94.56 387 LEU A CA 1
ATOM 3020 C C . LEU A 1 387 ? 3.942 15.141 -20.427 1.00 94.56 387 LEU A C 1
ATOM 3022 O O . LEU A 1 387 ? 3.094 14.545 -21.107 1.00 94.56 387 LEU A O 1
ATOM 3026 N N . PRO A 1 388 ? 4.810 16.005 -20.979 1.00 95.62 388 PRO A N 1
ATOM 3027 C CA . PRO A 1 388 ? 4.869 16.224 -22.416 1.00 95.62 388 PRO A CA 1
ATOM 3028 C C . PRO A 1 388 ? 5.363 14.966 -23.141 1.00 95.62 388 PRO A C 1
ATOM 3030 O O . PRO A 1 388 ? 6.164 14.203 -22.603 1.00 95.62 388 PRO A O 1
ATOM 3033 N N . LEU A 1 389 ? 4.880 14.780 -24.371 1.00 95.69 389 LEU A N 1
ATOM 3034 C CA . LEU A 1 389 ? 5.398 13.804 -25.328 1.00 95.69 389 LEU A CA 1
ATOM 3035 C C . LEU A 1 389 ? 5.845 14.547 -26.585 1.00 95.69 389 LEU A C 1
ATOM 3037 O O . LEU A 1 389 ? 5.073 15.355 -27.128 1.00 95.69 389 LEU A O 1
ATOM 3041 N N . GLY A 1 390 ? 7.062 14.253 -27.044 1.00 95.44 390 GLY A N 1
ATOM 3042 C CA . GLY A 1 390 ? 7.588 14.756 -28.310 1.00 95.44 390 GLY A CA 1
ATOM 3043 C C . GLY A 1 390 ? 6.757 14.293 -29.510 1.00 95.44 390 GLY A C 1
ATOM 3044 O O . GLY A 1 390 ? 6.086 13.261 -29.458 1.00 95.44 390 GLY A O 1
ATOM 3045 N N . ASP A 1 391 ? 6.787 15.059 -30.601 1.00 95.69 391 ASP A N 1
ATOM 3046 C CA . ASP A 1 391 ? 5.962 14.813 -31.793 1.00 95.69 391 ASP A CA 1
ATOM 3047 C C . ASP A 1 391 ? 6.182 13.409 -32.378 1.00 95.69 391 ASP A C 1
ATOM 3049 O O . ASP A 1 391 ? 5.217 12.722 -32.715 1.00 95.69 391 ASP A O 1
ATOM 3053 N N . GLU A 1 392 ? 7.435 12.953 -32.414 1.00 96.69 392 GLU A N 1
ATOM 3054 C CA . GLU A 1 392 ? 7.807 11.601 -32.839 1.00 96.69 392 GLU A CA 1
ATOM 3055 C C . GLU A 1 392 ? 7.141 10.527 -31.970 1.00 96.69 392 GLU A C 1
ATOM 3057 O O . GLU A 1 392 ? 6.417 9.670 -32.482 1.00 96.69 392 GLU A O 1
ATOM 3062 N N . VAL A 1 393 ? 7.307 10.614 -30.646 1.00 97.31 393 VAL A N 1
ATOM 3063 C CA . VAL A 1 393 ? 6.714 9.671 -29.690 1.00 97.31 393 VAL A CA 1
ATOM 3064 C C . VAL A 1 393 ? 5.193 9.633 -29.835 1.00 97.31 393 VAL A C 1
ATOM 3066 O O . VAL A 1 393 ? 4.609 8.548 -29.887 1.00 97.31 393 VAL A O 1
ATOM 3069 N N . ARG A 1 394 ? 4.540 10.797 -29.975 1.00 96.50 394 ARG A N 1
ATOM 3070 C CA . ARG A 1 394 ? 3.084 10.883 -30.189 1.00 96.50 394 ARG A CA 1
ATOM 3071 C C . ARG A 1 394 ? 2.643 10.173 -31.463 1.00 96.50 394 ARG A C 1
ATOM 3073 O O . ARG A 1 394 ? 1.655 9.440 -31.431 1.00 96.50 394 ARG A O 1
ATOM 3080 N N . ASN A 1 395 ? 3.370 10.368 -32.560 1.00 97.06 395 ASN A N 1
ATOM 3081 C CA . ASN A 1 395 ? 3.065 9.728 -33.837 1.00 97.06 395 ASN A CA 1
ATOM 3082 C C . ASN A 1 395 ? 3.229 8.204 -33.751 1.00 97.06 395 ASN A C 1
ATOM 3084 O O . ASN A 1 395 ? 2.393 7.465 -34.269 1.00 97.06 395 ASN A O 1
ATOM 3088 N N . LEU A 1 396 ? 4.253 7.721 -33.042 1.00 97.88 396 LEU A N 1
ATOM 3089 C CA . LEU A 1 396 ? 4.532 6.288 -32.906 1.00 97.88 396 LEU A CA 1
ATOM 3090 C C . LEU A 1 396 ? 3.497 5.529 -32.061 1.00 97.88 396 LEU A C 1
ATOM 3092 O O . LEU A 1 396 ? 3.275 4.336 -32.307 1.00 97.88 396 LEU A O 1
ATOM 3096 N N . VAL A 1 397 ? 2.866 6.192 -31.085 1.00 97.00 397 VAL A N 1
ATOM 3097 C CA . VAL A 1 397 ? 1.829 5.590 -30.220 1.00 97.00 397 VAL A CA 1
ATOM 3098 C C . VAL A 1 397 ? 0.395 5.867 -30.675 1.00 97.00 397 VAL A C 1
ATOM 3100 O O . VAL A 1 397 ? -0.537 5.209 -30.208 1.00 97.00 397 VAL A O 1
ATOM 3103 N N . GLY A 1 398 ? 0.196 6.818 -31.589 1.00 94.81 398 GLY A N 1
ATOM 3104 C CA . GLY A 1 398 ? -1.118 7.232 -32.077 1.00 94.81 398 GLY A CA 1
ATOM 3105 C C . GLY A 1 398 ? -1.950 6.064 -32.617 1.00 94.81 398 GLY A C 1
ATOM 3106 O O . GLY A 1 398 ? -1.530 5.339 -33.513 1.00 94.81 398 GLY A O 1
ATOM 3107 N N . GLY A 1 399 ? -3.147 5.864 -32.056 1.00 94.25 399 GLY A N 1
ATOM 3108 C CA . GLY A 1 399 ? -4.101 4.836 -32.498 1.00 94.25 399 GLY A CA 1
ATOM 3109 C C . GLY A 1 399 ? -3.727 3.383 -32.166 1.00 94.25 399 GLY A C 1
ATOM 3110 O O . GLY A 1 399 ? -4.547 2.491 -32.394 1.00 94.25 399 GLY A O 1
ATOM 3111 N N . ARG A 1 400 ? -2.549 3.129 -31.590 1.00 97.50 400 ARG A N 1
ATOM 3112 C CA . ARG A 1 400 ? -2.036 1.791 -31.245 1.00 97.50 400 ARG A CA 1
ATOM 3113 C C . ARG A 1 400 ? -2.426 1.392 -29.827 1.00 97.50 400 ARG A C 1
ATOM 3115 O O . ARG A 1 400 ? -2.688 2.265 -29.003 1.00 97.50 400 ARG A O 1
ATOM 3122 N N . SER A 1 401 ? -2.463 0.093 -29.533 1.00 97.94 401 SER A N 1
ATOM 3123 C CA . SER A 1 401 ? -2.527 -0.378 -28.141 1.00 97.94 401 SER A CA 1
ATOM 3124 C C . SER A 1 401 ? -1.202 -0.096 -27.415 1.00 97.94 401 SER A C 1
ATOM 3126 O O . SER A 1 401 ? -0.128 -0.347 -27.960 1.00 97.94 401 SER A O 1
ATOM 3128 N N . VAL A 1 402 ? -1.273 0.473 -26.207 1.00 98.00 402 VAL A N 1
ATOM 3129 C CA . VAL A 1 402 ? -0.103 0.965 -25.455 1.00 98.00 402 VAL A CA 1
ATOM 3130 C C . VAL A 1 402 ? -0.132 0.463 -24.015 1.00 98.00 402 VAL A C 1
ATOM 3132 O O . VAL A 1 402 ? -1.177 0.534 -23.367 1.00 98.00 402 VAL A O 1
ATOM 3135 N N . ASP A 1 403 ? 1.017 0.057 -23.483 1.00 97.44 403 ASP A N 1
ATOM 3136 C CA . ASP A 1 403 ? 1.272 0.059 -22.036 1.00 97.44 403 ASP A CA 1
ATOM 3137 C C . ASP A 1 403 ? 2.429 1.006 -21.687 1.00 97.44 403 ASP A C 1
ATOM 3139 O O . ASP A 1 403 ? 3.240 1.353 -22.549 1.00 97.44 403 ASP A O 1
ATOM 3143 N N . VAL A 1 404 ? 2.497 1.447 -20.429 1.00 95.69 404 VAL A N 1
ATOM 3144 C CA . VAL A 1 404 ? 3.526 2.388 -19.962 1.00 95.69 404 VAL A CA 1
ATOM 3145 C C . VAL A 1 404 ? 4.346 1.747 -18.843 1.00 95.69 404 VAL A C 1
ATOM 3147 O O . VAL A 1 404 ? 3.852 1.477 -17.746 1.00 95.69 404 VAL A O 1
ATOM 3150 N N . LEU A 1 405 ? 5.629 1.516 -19.110 1.00 95.19 405 LEU A N 1
ATOM 3151 C CA . LEU A 1 405 ? 6.579 0.899 -18.189 1.00 95.19 405 LEU A CA 1
ATOM 3152 C C . LEU A 1 405 ? 7.276 1.973 -17.355 1.00 95.19 405 LEU A C 1
ATOM 3154 O O . LEU A 1 405 ? 8.421 2.330 -17.604 1.00 95.19 405 LEU A O 1
ATOM 3158 N N . THR A 1 406 ? 6.562 2.503 -16.366 1.00 89.88 406 THR A N 1
ATOM 3159 C CA . THR A 1 406 ? 7.017 3.615 -15.514 1.00 89.88 406 THR A CA 1
ATOM 3160 C C . THR A 1 406 ? 6.217 3.658 -14.202 1.00 89.88 406 THR A C 1
ATOM 3162 O O . THR A 1 406 ? 5.401 2.775 -13.912 1.00 89.88 406 THR A O 1
ATOM 3165 N N . LEU A 1 407 ? 6.462 4.686 -13.389 1.00 90.38 407 LEU A N 1
ATOM 3166 C CA . LEU A 1 407 ? 5.663 5.064 -12.224 1.00 90.38 407 LEU A CA 1
ATOM 3167 C C . LEU A 1 407 ? 4.447 5.936 -12.620 1.00 90.38 407 LEU A C 1
ATOM 3169 O O . LEU A 1 407 ? 3.438 5.940 -11.916 1.00 90.38 407 LEU A O 1
ATOM 3173 N N . GLU A 1 408 ? 4.520 6.616 -13.768 1.00 93.12 408 GLU A N 1
ATOM 3174 C CA . GLU A 1 408 ? 3.560 7.584 -14.331 1.00 93.12 408 GLU A CA 1
ATOM 3175 C C . GLU A 1 408 ? 2.409 6.996 -15.187 1.00 93.12 408 GLU A C 1
ATOM 3177 O O . GLU A 1 408 ? 2.241 7.327 -16.361 1.00 93.12 408 GLU A O 1
ATOM 3182 N N . VAL A 1 409 ? 1.545 6.156 -14.608 1.00 94.56 409 VAL A N 1
ATOM 3183 C CA . VAL A 1 409 ? 0.315 5.665 -15.287 1.00 94.56 409 VAL A CA 1
ATOM 3184 C C . VAL A 1 409 ? -0.630 6.812 -15.700 1.00 94.56 409 VAL A C 1
ATOM 3186 O O . VAL A 1 409 ? -1.417 6.670 -16.639 1.00 94.56 409 VAL A O 1
ATOM 3189 N N . SER A 1 410 ? -0.527 7.979 -15.053 1.00 96.31 410 SER A N 1
ATOM 3190 C CA . SER A 1 410 ? -1.276 9.197 -15.401 1.00 96.31 410 SER A CA 1
ATOM 3191 C C . SER A 1 410 ? -1.101 9.639 -16.869 1.00 96.31 410 SER A C 1
ATOM 3193 O O . SER A 1 410 ? -2.011 10.258 -17.433 1.00 96.31 410 SER A O 1
ATOM 3195 N N . LEU A 1 411 ? -0.002 9.241 -17.529 1.00 96.00 411 LEU A N 1
ATOM 3196 C CA . LEU A 1 411 ? 0.269 9.492 -18.950 1.00 96.00 411 LEU A CA 1
ATOM 3197 C C . LEU A 1 411 ? -0.840 8.961 -19.875 1.00 96.00 411 LEU A C 1
ATOM 3199 O O . LEU A 1 411 ? -1.169 9.590 -20.885 1.00 96.00 411 LEU A O 1
ATOM 3203 N N . ILE A 1 412 ? -1.460 7.833 -19.504 1.00 97.00 412 ILE A N 1
ATOM 3204 C CA . ILE A 1 412 ? -2.573 7.235 -20.248 1.00 97.00 412 ILE A CA 1
ATOM 3205 C C . ILE A 1 412 ? -3.751 8.205 -20.352 1.00 97.00 412 ILE A C 1
ATOM 3207 O O . ILE A 1 412 ? -4.323 8.361 -21.433 1.00 97.00 412 ILE A O 1
ATOM 3211 N N . GLU A 1 413 ? -4.127 8.849 -19.242 1.00 97.00 413 GLU A N 1
ATOM 3212 C CA . GLU A 1 413 ? -5.213 9.831 -19.238 1.00 97.00 413 GLU A CA 1
ATOM 3213 C C . GLU A 1 413 ? -4.774 11.113 -19.941 1.00 97.00 413 GLU A C 1
ATOM 3215 O O . GLU A 1 413 ? -5.519 11.617 -20.780 1.00 97.00 413 GLU A O 1
ATOM 3220 N N . ALA A 1 414 ? -3.554 11.595 -19.663 1.00 97.12 414 ALA A N 1
ATOM 3221 C CA . ALA A 1 414 ? -3.002 12.814 -20.252 1.00 97.12 414 ALA A CA 1
ATOM 3222 C C . ALA A 1 414 ? -3.127 12.816 -21.784 1.00 97.12 414 ALA A C 1
ATOM 3224 O O . ALA A 1 414 ? -3.652 13.764 -22.372 1.00 97.12 414 ALA A O 1
ATOM 3225 N N . TRP A 1 415 ? -2.715 11.729 -22.436 1.00 96.44 415 TRP A N 1
ATOM 3226 C CA . TRP A 1 415 ? -2.693 11.619 -23.897 1.00 96.44 415 TRP A CA 1
ATOM 3227 C C . TRP A 1 415 ? -3.840 10.794 -24.488 1.00 96.44 415 TRP A C 1
ATOM 3229 O O . TRP A 1 415 ? -3.920 10.657 -25.703 1.00 96.44 415 TRP A O 1
ATOM 3239 N N . GLY A 1 416 ? -4.774 10.306 -23.663 1.00 95.38 416 GLY A N 1
ATOM 3240 C CA . GLY A 1 416 ? -5.924 9.527 -24.133 1.00 95.38 416 GLY A CA 1
ATOM 3241 C C . GLY A 1 416 ? -5.521 8.223 -24.830 1.00 95.38 416 GLY A C 1
ATOM 3242 O O . GLY A 1 416 ? -6.145 7.829 -25.812 1.00 95.38 416 GLY A O 1
ATOM 3243 N N . LEU A 1 417 ? -4.463 7.567 -24.347 1.00 96.62 417 LEU A N 1
ATOM 3244 C CA . LEU A 1 417 ? -3.867 6.399 -24.998 1.00 96.62 417 LEU A CA 1
ATOM 3245 C C . LEU A 1 417 ? -4.790 5.169 -24.909 1.00 96.62 417 LEU A C 1
ATOM 3247 O O . LEU A 1 417 ? -5.511 4.978 -23.915 1.00 96.62 417 LEU A O 1
ATOM 3251 N N . ARG A 1 418 ? -4.747 4.288 -25.922 1.00 96.94 418 ARG A N 1
ATOM 3252 C CA . ARG A 1 418 ? -5.461 2.993 -25.919 1.00 96.94 418 ARG A CA 1
ATOM 3253 C C . ARG A 1 418 ? -4.726 1.991 -25.025 1.00 96.94 418 ARG A C 1
ATOM 3255 O O . ARG A 1 418 ? -4.010 1.106 -25.479 1.00 96.94 418 ARG A O 1
ATOM 3262 N N . TRP A 1 419 ? -4.901 2.178 -23.728 1.00 97.06 419 TRP A N 1
ATOM 3263 C CA . TRP A 1 419 ? -4.256 1.406 -22.681 1.00 97.06 419 TRP A CA 1
ATOM 3264 C C . TRP A 1 419 ? -4.605 -0.078 -22.726 1.00 97.06 419 TRP A C 1
ATOM 3266 O O . TRP A 1 419 ? -5.779 -0.442 -22.676 1.00 97.06 419 TRP A O 1
ATOM 3276 N N . THR A 1 420 ? -3.570 -0.906 -22.783 1.00 97.06 420 THR A N 1
ATOM 3277 C CA . THR A 1 420 ? -3.617 -2.363 -22.653 1.00 97.06 420 THR A CA 1
ATOM 3278 C C . THR A 1 420 ? -2.632 -2.742 -21.544 1.00 97.06 420 THR A C 1
ATOM 3280 O O . THR A 1 420 ? -1.476 -3.030 -21.839 1.00 97.06 420 THR A O 1
ATOM 3283 N N . PRO A 1 421 ? -3.040 -2.637 -20.263 1.00 96.12 421 PRO A N 1
ATOM 3284 C CA . PRO A 1 421 ? -2.125 -2.800 -19.140 1.00 96.12 421 PRO A CA 1
ATOM 3285 C C . PRO A 1 421 ? -1.603 -4.222 -19.006 1.00 96.12 421 PRO A C 1
ATOM 3287 O O . PRO A 1 421 ? -2.372 -5.184 -19.117 1.00 96.12 421 PRO A O 1
ATOM 3290 N N . ARG A 1 422 ? -0.333 -4.340 -18.615 1.00 95.75 422 ARG A N 1
ATOM 3291 C CA . ARG A 1 422 ? 0.203 -5.567 -18.020 1.00 95.75 422 ARG A CA 1
ATOM 3292 C C . ARG A 1 422 ? -0.486 -5.934 -16.701 1.00 95.75 422 ARG A C 1
ATOM 3294 O O . ARG A 1 422 ? -1.360 -5.229 -16.189 1.00 95.75 422 ARG A O 1
ATOM 3301 N N . LYS A 1 423 ? -0.094 -7.076 -16.133 1.00 96.69 423 LYS A N 1
ATOM 3302 C CA . LYS A 1 423 ? -0.750 -7.644 -14.953 1.00 96.69 423 LYS A CA 1
ATOM 3303 C C . LYS A 1 423 ? -0.418 -6.883 -13.681 1.00 96.69 423 LYS A C 1
ATOM 3305 O O . LYS A 1 423 ? -1.313 -6.758 -12.856 1.00 96.69 423 LYS A O 1
ATOM 3310 N N . VAL A 1 424 ? 0.784 -6.351 -13.500 1.00 97.00 424 VAL A N 1
ATOM 3311 C CA . VAL A 1 424 ? 1.130 -5.521 -12.338 1.00 97.00 424 VAL A CA 1
ATOM 3312 C C . VAL A 1 424 ? 1.074 -4.039 -12.711 1.00 97.00 424 VAL A C 1
ATOM 3314 O O . VAL A 1 424 ? 1.772 -3.575 -13.609 1.00 97.00 424 VAL A O 1
ATOM 3317 N N . LEU A 1 425 ? 0.236 -3.268 -12.008 1.00 95.44 425 LEU A N 1
ATOM 3318 C CA . LEU A 1 425 ? -0.121 -1.902 -12.424 1.00 95.44 425 LEU A CA 1
ATOM 3319 C C . LEU A 1 425 ? 1.080 -0.941 -12.573 1.00 95.44 425 LEU A C 1
ATOM 3321 O O . LEU A 1 425 ? 1.154 -0.211 -13.555 1.00 95.44 425 LEU A O 1
ATOM 3325 N N . GLN A 1 426 ? 2.011 -0.917 -11.614 1.00 93.56 426 GLN A N 1
ATOM 3326 C CA . GLN A 1 426 ? 3.205 -0.054 -11.643 1.00 93.56 426 GLN A CA 1
ATOM 3327 C C . GLN A 1 426 ? 4.481 -0.898 -11.609 1.00 93.56 426 GLN A C 1
ATOM 3329 O O . GLN A 1 426 ? 4.564 -1.840 -10.822 1.00 93.56 426 GLN A O 1
ATOM 3334 N N . SER A 1 427 ? 5.500 -0.519 -12.398 1.00 91.69 427 SER A N 1
ATOM 3335 C CA . SER A 1 427 ? 6.706 -1.346 -12.628 1.00 91.69 427 SER A CA 1
ATOM 3336 C C . SER A 1 427 ? 7.397 -1.756 -11.329 1.00 91.69 427 SER A C 1
ATOM 3338 O O . SER A 1 427 ? 7.799 -2.903 -11.165 1.00 91.69 427 SER A O 1
ATOM 3340 N N . TYR A 1 428 ? 7.491 -0.830 -10.373 1.00 93.31 428 TYR A N 1
ATOM 3341 C CA . TYR A 1 428 ? 8.213 -1.055 -9.121 1.00 93.31 428 TYR A CA 1
ATOM 3342 C C . TYR A 1 428 ? 7.580 -2.130 -8.223 1.00 93.31 428 TYR A C 1
ATOM 3344 O O . TYR A 1 428 ? 8.229 -2.566 -7.264 1.00 93.31 428 TYR A O 1
ATOM 3352 N N . ALA A 1 429 ? 6.312 -2.487 -8.477 1.00 94.81 429 ALA A N 1
ATOM 3353 C CA . ALA A 1 429 ? 5.513 -3.394 -7.661 1.00 94.81 429 ALA A CA 1
ATOM 3354 C C . ALA A 1 429 ? 5.658 -4.871 -8.069 1.00 94.81 429 ALA A C 1
ATOM 3356 O O . ALA A 1 429 ? 5.193 -5.739 -7.335 1.00 94.81 429 ALA A O 1
ATOM 3357 N N . ALA A 1 430 ? 6.335 -5.181 -9.182 1.00 94.50 430 ALA A N 1
ATOM 3358 C CA . ALA A 1 430 ? 6.579 -6.551 -9.654 1.00 94.50 430 ALA A CA 1
ATOM 3359 C C . ALA A 1 430 ? 7.728 -7.257 -8.896 1.00 94.50 430 ALA A C 1
ATOM 3361 O O . ALA A 1 430 ? 8.517 -8.003 -9.459 1.00 94.50 430 ALA A O 1
ATOM 3362 N N . TYR A 1 431 ? 7.835 -7.025 -7.587 1.00 94.50 431 TYR A N 1
ATOM 3363 C CA . TYR A 1 431 ? 9.009 -7.355 -6.772 1.00 94.50 431 TYR A CA 1
ATOM 3364 C C . TYR A 1 431 ? 9.081 -8.807 -6.262 1.00 94.50 431 TYR A C 1
ATOM 3366 O O . TYR A 1 431 ? 9.906 -9.121 -5.401 1.00 94.50 431 TYR A O 1
ATOM 3374 N N . THR A 1 432 ? 8.226 -9.711 -6.747 1.00 96.19 432 THR A N 1
ATOM 3375 C CA . THR A 1 432 ? 8.361 -11.158 -6.500 1.00 96.19 432 THR A CA 1
ATOM 3376 C C . THR A 1 432 ? 8.521 -11.895 -7.818 1.00 96.19 432 THR A C 1
ATOM 3378 O O . THR A 1 432 ? 8.039 -11.438 -8.852 1.00 96.19 432 THR A O 1
ATOM 3381 N N . SER A 1 433 ? 9.155 -13.071 -7.795 1.00 95.31 433 SER A N 1
ATOM 3382 C CA . SER A 1 433 ? 9.320 -13.876 -9.012 1.00 95.31 433 SER A CA 1
ATOM 3383 C C . SER A 1 433 ? 7.974 -14.262 -9.639 1.00 95.31 433 SER A C 1
ATOM 3385 O O . SER A 1 433 ? 7.904 -14.444 -10.849 1.00 95.31 433 SER A O 1
ATOM 3387 N N . HIS A 1 434 ? 6.914 -14.398 -8.830 1.00 96.44 434 HIS A N 1
ATOM 3388 C CA . HIS A 1 434 ? 5.563 -14.662 -9.321 1.00 96.44 434 HIS A CA 1
ATOM 3389 C C . HIS A 1 434 ? 4.984 -13.450 -10.063 1.00 96.44 434 HIS A C 1
ATOM 3391 O O . HIS A 1 434 ? 4.461 -13.605 -11.162 1.00 96.44 434 HIS A O 1
ATOM 3397 N N . LEU A 1 435 ? 5.100 -12.252 -9.482 1.00 97.44 435 LEU A N 1
ATOM 3398 C CA . LEU A 1 435 ? 4.585 -11.016 -10.076 1.00 97.44 435 LEU A CA 1
ATOM 3399 C C . LEU A 1 435 ? 5.323 -10.655 -11.371 1.00 97.44 435 LEU A C 1
ATOM 3401 O O . LEU A 1 435 ? 4.678 -10.360 -12.371 1.00 97.44 435 LEU A O 1
ATOM 3405 N N . ASP A 1 436 ? 6.651 -10.768 -11.377 1.00 97.75 436 ASP A N 1
ATOM 3406 C CA . ASP A 1 436 ? 7.477 -10.590 -12.576 1.00 97.75 436 ASP A CA 1
ATOM 3407 C C . ASP A 1 436 ? 7.115 -11.612 -13.673 1.00 97.75 436 ASP A C 1
ATOM 3409 O O . ASP A 1 436 ? 6.961 -11.266 -14.839 1.00 97.75 436 ASP A O 1
ATOM 3413 N N . ALA A 1 437 ? 6.872 -12.878 -13.311 1.00 97.19 437 ALA A N 1
ATOM 3414 C CA . ALA A 1 437 ? 6.452 -13.893 -14.279 1.00 97.19 437 ALA A CA 1
ATOM 3415 C C . ALA A 1 437 ? 5.057 -13.631 -14.879 1.00 97.19 437 ALA A C 1
ATOM 3417 O O . ALA A 1 437 ? 4.817 -13.997 -16.030 1.00 97.19 437 ALA A O 1
ATOM 3418 N N . LEU A 1 438 ? 4.135 -13.015 -14.128 1.00 97.00 438 LEU A N 1
ATOM 3419 C CA . LEU A 1 438 ? 2.815 -12.638 -14.648 1.00 97.00 438 LEU A CA 1
ATOM 3420 C C . LEU A 1 438 ? 2.918 -11.584 -15.753 1.00 97.00 438 LEU A C 1
ATOM 3422 O O . LEU A 1 438 ? 2.203 -11.686 -16.751 1.00 97.00 438 LEU A O 1
ATOM 3426 N N . ASP A 1 439 ? 3.794 -10.598 -15.578 1.00 97.81 439 ASP A N 1
ATOM 3427 C CA . ASP A 1 439 ? 4.052 -9.572 -16.586 1.00 97.81 439 ASP A CA 1
ATOM 3428 C C . ASP A 1 439 ? 4.839 -10.143 -17.775 1.00 97.81 439 ASP A C 1
ATOM 3430 O O . ASP A 1 439 ? 4.456 -9.917 -18.922 1.00 97.81 439 ASP A O 1
ATOM 3434 N N . ALA A 1 440 ? 5.854 -10.978 -17.536 1.00 97.81 440 ALA A N 1
ATOM 3435 C CA . ALA A 1 440 ? 6.589 -11.674 -18.596 1.00 97.81 440 ALA A CA 1
ATOM 3436 C C . ALA A 1 440 ? 5.669 -12.526 -19.498 1.00 97.81 440 ALA A C 1
ATOM 3438 O O . ALA A 1 440 ? 5.727 -12.448 -20.728 1.00 97.81 440 ALA A O 1
ATOM 3439 N N . ALA A 1 441 ? 4.758 -13.301 -18.897 1.00 97.44 441 ALA A N 1
ATOM 3440 C CA . ALA A 1 441 ? 3.775 -14.099 -19.635 1.00 97.44 441 ALA A CA 1
ATOM 3441 C C . ALA A 1 441 ? 2.774 -13.233 -20.420 1.00 97.44 441 ALA A C 1
ATOM 3443 O O . ALA A 1 441 ? 2.239 -13.666 -21.438 1.00 97.44 441 ALA A O 1
ATOM 3444 N N . PHE A 1 442 ? 2.504 -12.012 -19.955 1.00 97.25 442 PHE A N 1
ATOM 3445 C CA . PHE A 1 442 ? 1.659 -11.069 -20.677 1.00 97.25 442 PHE A CA 1
ATOM 3446 C C . PHE A 1 442 ? 2.353 -10.522 -21.932 1.00 97.25 442 PHE A C 1
ATOM 3448 O O . PHE A 1 442 ? 1.732 -10.517 -22.992 1.00 97.25 442 PHE A O 1
ATOM 3455 N N . PHE A 1 443 ? 3.630 -10.133 -21.847 1.00 97.44 443 PHE A N 1
ATOM 3456 C CA . PHE A 1 443 ? 4.373 -9.576 -22.991 1.00 97.44 443 PHE A CA 1
ATOM 3457 C C . PHE A 1 443 ? 4.758 -10.599 -24.063 1.00 97.44 443 PHE A C 1
ATOM 3459 O O . PHE A 1 443 ? 4.952 -10.224 -25.215 1.00 97.44 443 PHE A O 1
ATOM 3466 N N . SER A 1 444 ? 4.840 -11.880 -23.706 1.00 95.00 444 SER A N 1
ATOM 3467 C CA . SER A 1 444 ? 5.026 -12.985 -24.662 1.00 95.00 444 SER A CA 1
ATOM 3468 C C . SER A 1 444 ? 3.705 -13.516 -25.240 1.00 95.00 444 SER A C 1
ATOM 3470 O O . SER A 1 444 ? 3.712 -14.346 -26.150 1.00 95.00 444 SER A O 1
ATOM 3472 N N . GLY A 1 445 ? 2.564 -13.063 -24.709 1.00 94.44 445 GLY A N 1
ATOM 3473 C CA . GLY A 1 445 ? 1.236 -13.535 -25.082 1.00 94.44 445 GLY A CA 1
ATOM 3474 C C . GLY A 1 445 ? 0.594 -12.761 -26.243 1.00 94.44 445 GLY A C 1
ATOM 3475 O O . GLY A 1 445 ? 1.022 -11.664 -26.592 1.00 94.44 445 GLY A O 1
ATOM 3476 N N . PRO A 1 446 ? -0.514 -13.279 -26.804 1.00 93.12 446 PRO A N 1
ATOM 3477 C CA . PRO A 1 446 ? -1.197 -12.671 -27.954 1.00 93.12 446 PRO A CA 1
ATOM 3478 C C . PRO A 1 446 ? -1.917 -11.351 -27.632 1.00 93.12 446 PRO A C 1
ATOM 3480 O O . PRO A 1 446 ? -2.373 -10.660 -28.535 1.00 93.12 446 PRO A O 1
ATOM 3483 N N . SER A 1 447 ? -2.073 -11.011 -26.350 1.00 93.94 447 SER A N 1
ATOM 3484 C CA . SER A 1 447 ? -2.702 -9.760 -25.897 1.00 93.94 447 SER A CA 1
ATOM 3485 C C . SER A 1 447 ? -1.685 -8.677 -25.531 1.00 93.94 447 SER A C 1
ATOM 3487 O O . SER A 1 447 ? -2.067 -7.678 -24.920 1.00 93.94 447 SER A O 1
ATOM 3489 N N . ALA A 1 448 ? -0.405 -8.886 -25.853 1.00 96.75 448 ALA A N 1
ATOM 3490 C CA . ALA A 1 448 ? 0.642 -7.906 -25.621 1.00 96.75 448 ALA A CA 1
ATOM 3491 C C . ALA A 1 448 ? 0.350 -6.605 -26.404 1.00 96.75 448 ALA A C 1
ATOM 3493 O O . ALA A 1 448 ? -0.144 -6.661 -27.534 1.00 96.75 448 ALA A O 1
ATOM 3494 N N . PRO A 1 449 ? 0.625 -5.421 -25.829 1.00 97.69 449 PRO A N 1
ATOM 3495 C CA . PRO A 1 449 ? 0.369 -4.147 -26.495 1.00 97.69 449 PRO A CA 1
ATOM 3496 C C . PRO A 1 449 ? 1.276 -3.964 -27.718 1.00 97.69 449 PRO A C 1
ATOM 3498 O O . PRO A 1 449 ? 2.448 -4.332 -27.703 1.00 97.69 449 PRO A O 1
ATOM 3501 N N . GLU A 1 450 ? 0.776 -3.306 -28.759 1.00 98.12 450 GLU A N 1
ATOM 3502 C CA . GLU A 1 450 ? 1.555 -2.991 -29.964 1.00 98.12 450 GLU A CA 1
ATOM 3503 C C . GLU A 1 450 ? 2.731 -2.045 -29.677 1.00 98.12 450 GLU A C 1
ATOM 3505 O O . GLU A 1 450 ? 3.715 -2.027 -30.429 1.00 98.12 450 GLU A O 1
ATOM 3510 N N . ARG A 1 451 ? 2.612 -1.216 -28.633 1.00 98.31 451 ARG A N 1
ATOM 3511 C CA . ARG A 1 451 ? 3.603 -0.216 -28.228 1.00 98.31 451 ARG A CA 1
ATOM 3512 C C . ARG A 1 451 ? 3.846 -0.234 -26.724 1.00 98.31 451 ARG A C 1
ATOM 3514 O O . ARG A 1 451 ? 2.912 -0.372 -25.936 1.00 98.31 451 ARG A O 1
ATOM 3521 N N . LEU A 1 452 ? 5.092 0.006 -26.335 1.00 98.25 452 LEU A N 1
ATOM 3522 C CA . LEU A 1 452 ? 5.468 0.302 -24.956 1.00 98.25 452 LEU A CA 1
ATOM 3523 C C . LEU A 1 452 ? 6.067 1.698 -24.902 1.00 98.25 452 LEU A C 1
ATOM 3525 O O . LEU A 1 452 ? 6.942 2.023 -25.703 1.00 98.25 452 LEU A O 1
ATOM 3529 N N . LEU A 1 453 ? 5.605 2.498 -23.947 1.00 97.19 453 LEU A N 1
ATOM 3530 C CA . LEU A 1 453 ? 6.274 3.731 -23.551 1.00 97.19 453 LEU A CA 1
ATOM 3531 C C . LEU A 1 453 ? 7.094 3.462 -22.305 1.00 97.19 453 LEU A C 1
ATOM 3533 O O . LEU A 1 453 ? 6.561 3.017 -21.288 1.00 97.19 453 LEU A O 1
ATOM 3537 N N . VAL A 1 454 ? 8.390 3.717 -22.393 1.00 96.88 454 VAL A N 1
ATOM 3538 C CA . VAL A 1 454 ? 9.338 3.335 -21.356 1.00 96.88 454 VAL A CA 1
ATOM 3539 C C . VAL A 1 454 ? 10.056 4.558 -20.822 1.00 96.88 454 VAL A C 1
ATOM 3541 O O . VAL A 1 454 ? 10.579 5.358 -21.591 1.00 96.88 454 VAL A O 1
ATOM 3544 N N . ASP A 1 455 ? 10.096 4.653 -19.498 1.00 92.38 455 ASP A N 1
ATOM 3545 C CA . ASP A 1 455 ? 10.897 5.607 -18.738 1.00 92.38 455 ASP A CA 1
ATOM 3546 C C . ASP A 1 455 ? 11.546 4.824 -17.591 1.00 92.38 455 ASP A C 1
ATOM 3548 O O . ASP A 1 455 ? 10.843 4.201 -16.788 1.00 92.38 455 ASP A O 1
ATOM 3552 N N . LEU A 1 456 ? 12.882 4.808 -17.531 1.00 89.25 456 LEU A N 1
ATOM 3553 C CA . LEU A 1 456 ? 13.663 3.984 -16.599 1.00 89.25 456 LEU A CA 1
ATOM 3554 C C . LEU A 1 456 ? 13.687 4.535 -15.159 1.00 89.25 456 LEU A C 1
ATOM 3556 O O . LEU A 1 456 ? 14.653 4.372 -14.412 1.00 89.25 456 LEU A O 1
ATOM 3560 N N . GLN A 1 457 ? 12.579 5.120 -14.714 1.00 85.12 457 GLN A N 1
ATOM 3561 C CA . GLN A 1 457 ? 12.393 5.553 -13.336 1.00 85.12 457 GLN A CA 1
ATOM 3562 C C . GLN A 1 457 ? 12.146 4.366 -12.400 1.00 85.12 457 GLN A C 1
ATOM 3564 O O . GLN A 1 457 ? 11.067 3.768 -12.361 1.00 85.12 457 GLN A O 1
ATOM 3569 N N . GLY A 1 458 ? 13.168 4.041 -11.609 1.00 86.88 458 GLY A N 1
ATOM 3570 C CA . GLY A 1 458 ? 13.073 3.110 -10.489 1.00 86.88 458 GLY A CA 1
ATOM 3571 C C . GLY A 1 458 ? 12.603 3.767 -9.186 1.00 86.88 458 GLY A C 1
ATOM 3572 O O . GLY A 1 458 ? 12.484 4.986 -9.078 1.00 86.88 458 GLY A O 1
ATOM 3573 N N . LEU A 1 459 ? 12.368 2.947 -8.158 1.00 91.62 459 LEU A N 1
ATOM 3574 C CA . LEU A 1 459 ? 12.000 3.397 -6.810 1.00 91.62 459 LEU A CA 1
ATOM 3575 C C . LEU A 1 459 ? 13.072 2.989 -5.793 1.00 91.62 459 LEU A C 1
ATOM 3577 O O . LEU A 1 459 ? 13.543 1.855 -5.819 1.00 91.62 459 LEU A O 1
ATOM 3581 N N . ASP A 1 460 ? 13.406 3.873 -4.849 1.00 90.81 460 ASP A N 1
ATOM 3582 C CA . ASP A 1 460 ? 14.363 3.613 -3.758 1.00 90.81 460 ASP A CA 1
ATOM 3583 C C . ASP A 1 460 ? 15.745 3.142 -4.258 1.00 90.81 460 ASP A C 1
ATOM 3585 O O . ASP A 1 460 ? 16.293 2.163 -3.756 1.00 90.81 460 ASP A O 1
ATOM 3589 N N . THR A 1 461 ? 16.278 3.827 -5.280 1.00 91.94 461 THR A N 1
ATOM 3590 C CA . THR A 1 461 ? 17.543 3.520 -5.987 1.00 91.94 461 THR A CA 1
ATOM 3591 C C . THR A 1 461 ? 17.614 2.144 -6.655 1.00 91.94 461 THR A C 1
ATOM 3593 O O . THR A 1 461 ? 18.689 1.723 -7.089 1.00 91.94 461 THR A O 1
ATOM 3596 N N . ARG A 1 462 ? 16.489 1.434 -6.779 1.00 93.00 462 ARG A N 1
ATOM 3597 C CA . ARG A 1 462 ? 16.393 0.219 -7.597 1.00 93.00 462 ARG A CA 1
ATOM 3598 C C . ARG A 1 462 ? 16.447 0.577 -9.078 1.00 93.00 462 ARG A C 1
ATOM 3600 O O . ARG A 1 462 ? 16.031 1.665 -9.469 1.00 93.00 462 ARG A O 1
ATOM 3607 N N . HIS A 1 463 ? 16.965 -0.338 -9.888 1.00 93.31 463 HIS A N 1
ATOM 3608 C CA . HIS A 1 463 ? 17.011 -0.182 -11.338 1.00 93.31 463 HIS A CA 1
ATOM 3609 C C . HIS A 1 463 ? 15.889 -1.010 -11.987 1.00 93.31 463 HIS A C 1
ATOM 3611 O O . HIS A 1 463 ? 15.778 -2.193 -11.655 1.00 93.31 463 HIS A O 1
ATOM 3617 N N . PRO A 1 464 ? 15.087 -0.475 -12.930 1.00 92.81 464 PRO A N 1
ATOM 3618 C CA . PRO A 1 464 ? 13.959 -1.213 -13.509 1.00 92.81 464 PRO A CA 1
ATOM 3619 C C . PRO A 1 464 ? 14.336 -2.563 -14.134 1.00 92.81 464 PRO A C 1
ATOM 3621 O O . PRO A 1 464 ? 13.593 -3.529 -13.971 1.00 92.81 464 PRO A O 1
ATOM 3624 N N . LEU A 1 465 ? 15.504 -2.652 -14.787 1.00 93.25 465 LEU A N 1
ATOM 3625 C CA . LEU A 1 465 ? 16.032 -3.907 -15.358 1.00 93.25 465 LEU A CA 1
ATOM 3626 C C . LEU A 1 465 ? 16.272 -5.004 -14.302 1.00 93.25 465 LEU A C 1
ATOM 3628 O O . LEU A 1 465 ? 16.212 -6.187 -14.619 1.00 93.25 465 LEU A O 1
ATOM 3632 N N . MET A 1 466 ? 16.525 -4.612 -13.049 1.00 93.25 466 MET A N 1
ATOM 3633 C CA . MET A 1 466 ? 16.719 -5.520 -11.913 1.00 93.25 466 MET A CA 1
ATOM 3634 C C . MET A 1 466 ? 15.417 -5.810 -11.155 1.00 93.25 466 MET A C 1
ATOM 3636 O O . MET A 1 466 ? 15.304 -6.842 -10.493 1.00 93.25 466 MET A O 1
ATOM 3640 N N . ASP A 1 467 ? 14.449 -4.891 -11.207 1.00 91.44 467 ASP A N 1
ATOM 3641 C CA . ASP A 1 467 ? 13.168 -5.030 -10.510 1.00 91.44 467 ASP A CA 1
ATOM 3642 C C . ASP A 1 467 ? 12.301 -6.128 -11.133 1.00 91.44 467 ASP A C 1
ATOM 3644 O O . ASP A 1 467 ? 11.724 -6.917 -10.390 1.00 91.44 467 ASP A O 1
ATOM 3648 N N . ALA A 1 468 ? 12.243 -6.205 -12.468 1.00 94.94 468 ALA A N 1
ATOM 3649 C CA . ALA A 1 468 ? 11.395 -7.148 -13.209 1.00 94.94 468 ALA A CA 1
ATOM 3650 C C . ALA A 1 468 ? 12.171 -7.852 -14.348 1.00 94.94 468 ALA A C 1
ATOM 3652 O O . ALA A 1 468 ? 11.906 -7.634 -15.532 1.00 94.94 468 ALA A O 1
ATOM 3653 N N . PRO A 1 469 ? 13.204 -8.640 -14.019 1.00 96.06 469 PRO A N 1
ATOM 3654 C CA . PRO A 1 469 ? 14.141 -9.185 -14.996 1.00 96.06 469 PRO A CA 1
ATOM 3655 C C . PRO A 1 469 ? 13.523 -10.172 -15.993 1.00 96.06 469 PRO A C 1
ATOM 3657 O O . PRO A 1 469 ? 13.885 -10.144 -17.169 1.00 96.06 469 PRO A O 1
ATOM 3660 N N . ALA A 1 470 ? 12.568 -11.015 -15.580 1.00 96.44 470 ALA A N 1
ATOM 3661 C CA . ALA A 1 470 ? 11.879 -11.901 -16.519 1.00 96.44 470 ALA A CA 1
ATOM 3662 C C . ALA A 1 470 ? 11.030 -11.096 -17.510 1.00 96.44 470 ALA A C 1
ATOM 3664 O O . ALA A 1 470 ? 11.058 -11.366 -18.709 1.00 96.44 470 ALA A O 1
ATOM 3665 N N . THR A 1 471 ? 10.335 -10.070 -17.016 1.00 97.25 471 THR A N 1
ATOM 3666 C CA . THR A 1 471 ? 9.561 -9.131 -17.834 1.00 97.25 471 THR A CA 1
ATOM 3667 C C . THR A 1 471 ? 10.444 -8.457 -18.876 1.00 97.25 471 THR A C 1
ATOM 3669 O O . THR A 1 471 ? 10.110 -8.454 -20.060 1.00 97.25 471 THR A O 1
ATOM 3672 N N . TRP A 1 472 ? 11.604 -7.940 -18.466 1.00 95.81 472 TRP A N 1
ATOM 3673 C CA . TRP A 1 472 ? 12.540 -7.308 -19.391 1.00 95.81 472 TRP A CA 1
ATOM 3674 C C . TRP A 1 472 ? 13.093 -8.275 -20.425 1.00 95.81 472 TRP A C 1
ATOM 3676 O O . TRP A 1 472 ? 13.158 -7.908 -21.591 1.00 95.81 472 TRP A O 1
ATOM 3686 N N . ARG A 1 473 ? 13.428 -9.514 -20.060 1.00 94.38 473 ARG A N 1
ATOM 3687 C CA . ARG A 1 473 ? 13.880 -10.511 -21.043 1.00 94.38 473 ARG A CA 1
ATOM 3688 C C . ARG A 1 473 ? 12.830 -10.790 -22.120 1.00 94.38 473 ARG A C 1
ATOM 3690 O O . ARG A 1 473 ? 13.191 -10.870 -23.292 1.00 94.38 473 ARG A O 1
ATOM 3697 N N . GLU A 1 474 ? 11.549 -10.864 -21.759 1.00 95.69 474 GLU A N 1
ATOM 3698 C CA . GLU A 1 474 ? 10.473 -11.013 -22.749 1.00 95.69 474 GLU A CA 1
ATOM 3699 C C . GLU A 1 474 ? 10.280 -9.745 -23.590 1.00 95.69 474 GLU A C 1
ATOM 3701 O O . GLU A 1 474 ? 10.136 -9.842 -24.807 1.00 95.69 474 GLU A O 1
ATOM 3706 N N . ILE A 1 475 ? 10.381 -8.549 -23.002 1.00 96.12 475 ILE A N 1
ATOM 3707 C CA . ILE A 1 475 ? 10.351 -7.288 -23.764 1.00 96.12 475 ILE A CA 1
ATOM 3708 C C . ILE A 1 475 ? 11.500 -7.237 -24.779 1.00 96.12 475 ILE A C 1
ATOM 3710 O O . ILE A 1 475 ? 11.286 -6.935 -25.948 1.00 96.12 475 ILE A O 1
ATOM 3714 N N . LEU A 1 476 ? 12.716 -7.583 -24.359 1.00 93.19 476 LEU A N 1
ATOM 3715 C CA . LEU A 1 476 ? 13.914 -7.588 -25.201 1.00 93.19 476 LEU A CA 1
ATOM 3716 C C . LEU A 1 476 ? 13.827 -8.601 -26.350 1.00 93.19 476 LEU A C 1
ATOM 3718 O O . LEU A 1 476 ? 14.467 -8.425 -27.388 1.00 93.19 476 LEU A O 1
ATOM 3722 N N . ARG A 1 477 ? 13.023 -9.651 -26.171 1.00 92.62 477 ARG A N 1
ATOM 3723 C CA . ARG A 1 477 ? 12.755 -10.675 -27.177 1.00 92.62 477 ARG A CA 1
ATOM 3724 C C . ARG A 1 477 ? 11.622 -10.287 -28.128 1.00 92.62 477 ARG A C 1
ATOM 3726 O O . ARG A 1 477 ? 11.722 -10.558 -29.322 1.00 92.62 477 ARG A O 1
ATOM 3733 N N . HIS A 1 478 ? 10.556 -9.678 -27.619 1.00 94.94 478 HIS A N 1
ATOM 3734 C CA . HIS A 1 478 ? 9.314 -9.430 -28.358 1.00 94.94 478 HIS A CA 1
ATOM 3735 C C . HIS A 1 478 ? 9.157 -7.993 -28.860 1.00 94.94 478 HIS A C 1
ATOM 3737 O O . HIS A 1 478 ? 8.249 -7.726 -29.641 1.00 94.94 478 HIS A O 1
ATOM 3743 N N . TYR A 1 479 ? 10.040 -7.072 -28.485 1.00 96.00 479 TYR A N 1
ATOM 3744 C CA . TYR A 1 479 ? 9.958 -5.675 -28.898 1.00 96.00 479 TYR A CA 1
ATOM 3745 C C . TYR A 1 479 ? 11.277 -5.159 -29.477 1.00 96.00 479 TYR A C 1
ATOM 3747 O O . TYR A 1 479 ? 12.349 -5.714 -29.242 1.00 96.00 479 TYR A O 1
ATOM 3755 N N . ARG A 1 480 ? 11.185 -4.074 -30.251 1.00 94.88 480 ARG A N 1
ATOM 3756 C CA . ARG A 1 480 ? 12.323 -3.320 -30.795 1.00 94.88 480 ARG A CA 1
ATOM 3757 C C . ARG A 1 480 ? 12.125 -1.809 -30.612 1.00 94.88 480 ARG A C 1
ATOM 3759 O O . ARG A 1 480 ? 10.973 -1.371 -30.647 1.00 94.88 480 ARG A O 1
ATOM 3766 N N . PRO A 1 481 ? 13.193 -1.009 -30.474 1.00 96.06 481 PRO A N 1
ATOM 3767 C CA . PRO A 1 481 ? 13.101 0.446 -30.503 1.00 96.06 481 PRO A CA 1
ATOM 3768 C C . PRO A 1 481 ?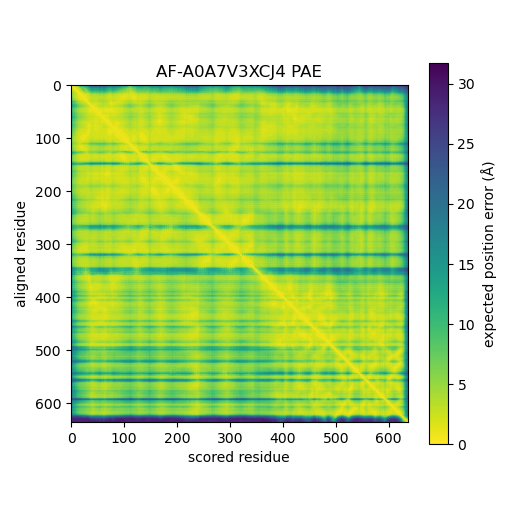 12.501 0.932 -31.822 1.00 96.06 481 PRO A C 1
ATOM 3770 O O . PRO A 1 481 ? 12.816 0.397 -32.886 1.00 96.06 481 PRO A O 1
ATOM 3773 N N . LEU A 1 482 ? 11.621 1.929 -31.747 1.00 96.75 482 LEU A N 1
ATOM 3774 C CA . LEU A 1 482 ? 11.064 2.611 -32.921 1.00 96.75 482 LEU A CA 1
ATOM 3775 C C . LEU A 1 482 ? 11.463 4.084 -32.998 1.00 96.75 482 LEU A C 1
ATOM 3777 O O . LEU A 1 482 ? 11.534 4.623 -34.095 1.00 96.75 482 LEU A O 1
ATOM 3781 N N . GLY A 1 483 ? 11.676 4.714 -31.847 1.00 96.38 483 GLY A N 1
ATOM 3782 C CA . GLY A 1 483 ? 11.976 6.133 -31.721 1.00 96.38 483 GLY A CA 1
ATOM 3783 C C . GLY A 1 483 ? 11.917 6.560 -30.261 1.00 96.38 483 GLY A C 1
ATOM 3784 O O . GLY A 1 483 ? 11.496 5.780 -29.398 1.00 96.38 483 GLY A O 1
ATOM 3785 N N . GLN A 1 484 ? 12.347 7.782 -29.974 1.00 96.31 484 GLN A N 1
ATOM 3786 C CA . GLN A 1 484 ? 12.442 8.289 -28.607 1.00 96.31 484 GLN A CA 1
ATOM 3787 C C . GLN A 1 484 ? 12.292 9.810 -28.546 1.00 96.31 484 GLN A C 1
ATOM 3789 O O . GLN A 1 484 ? 12.395 10.499 -29.555 1.00 96.31 484 GLN A O 1
ATOM 3794 N N . ASP A 1 485 ? 12.080 10.335 -27.345 1.00 94.94 485 ASP A N 1
ATOM 3795 C CA . ASP A 1 485 ? 12.341 11.738 -27.025 1.00 94.94 485 ASP A CA 1
ATOM 3796 C C . ASP A 1 485 ? 13.336 11.840 -25.855 1.00 94.94 485 ASP A C 1
ATOM 3798 O O . ASP A 1 485 ? 14.028 10.875 -25.530 1.00 94.94 485 ASP A O 1
ATOM 3802 N N . SER A 1 486 ? 13.440 13.012 -25.223 1.00 91.38 486 SER A N 1
ATOM 3803 C CA . SER A 1 486 ? 14.367 13.235 -24.107 1.00 91.38 486 SER A CA 1
ATOM 3804 C C . SER A 1 486 ? 14.069 12.402 -22.855 1.00 91.38 486 SER A C 1
ATOM 3806 O O . SER A 1 486 ? 14.920 12.328 -21.970 1.00 91.38 486 SER A O 1
ATOM 3808 N N . ARG A 1 487 ? 12.880 11.798 -22.744 1.00 92.56 487 ARG A N 1
ATOM 3809 C CA . ARG A 1 487 ? 12.454 11.017 -21.574 1.00 92.56 487 ARG A CA 1
ATOM 3810 C C . ARG A 1 487 ? 11.932 9.628 -21.927 1.00 92.56 487 ARG A C 1
ATOM 3812 O O . ARG A 1 487 ? 12.103 8.705 -21.136 1.00 92.56 487 ARG A O 1
ATOM 3819 N N . TRP A 1 488 ? 11.263 9.480 -23.061 1.00 95.75 488 TRP A N 1
ATOM 3820 C CA . TRP A 1 488 ? 10.502 8.287 -23.404 1.00 95.75 488 TRP A CA 1
ATOM 3821 C C . TRP A 1 488 ? 11.144 7.530 -24.553 1.00 95.75 488 TRP A C 1
ATOM 3823 O O . TRP A 1 488 ? 11.359 8.086 -25.627 1.00 95.75 488 TRP A O 1
ATOM 3833 N N . LEU A 1 489 ? 11.344 6.228 -24.357 1.00 97.56 489 LEU A N 1
ATOM 3834 C CA . LEU A 1 489 ? 11.623 5.292 -25.440 1.00 97.56 489 LEU A CA 1
ATOM 3835 C C . LEU A 1 489 ? 10.320 4.625 -25.889 1.00 97.56 489 LEU A C 1
ATOM 3837 O O . LEU A 1 489 ? 9.567 4.104 -25.059 1.00 97.56 489 LEU A O 1
ATOM 3841 N N . VAL A 1 490 ? 10.073 4.599 -27.200 1.00 98.31 490 VAL A N 1
ATOM 3842 C CA . VAL A 1 490 ? 8.977 3.827 -27.790 1.00 98.31 490 VAL A CA 1
ATOM 3843 C C . VAL A 1 490 ? 9.505 2.494 -28.286 1.00 98.31 490 VAL A C 1
ATOM 3845 O O . VAL A 1 490 ? 10.331 2.433 -29.199 1.00 98.31 490 VAL A O 1
ATOM 3848 N N . LEU A 1 491 ? 8.964 1.413 -27.733 1.00 98.38 491 LEU A N 1
ATOM 3849 C CA . LEU A 1 491 ? 9.199 0.067 -28.236 1.00 98.38 491 LEU A CA 1
ATOM 3850 C C . LEU A 1 491 ? 7.985 -0.413 -29.034 1.00 98.38 491 LEU A C 1
ATOM 3852 O O . LEU A 1 491 ? 6.843 -0.197 -28.633 1.00 98.38 491 LEU A O 1
ATOM 3856 N N . GLY A 1 492 ? 8.226 -1.081 -30.157 1.00 97.69 492 GLY A N 1
ATOM 3857 C CA . GLY A 1 492 ? 7.204 -1.703 -30.993 1.00 97.69 492 GLY A CA 1
ATOM 3858 C C . GLY A 1 492 ? 7.289 -3.218 -30.952 1.00 97.69 492 GLY A C 1
ATOM 3859 O O . GLY A 1 492 ? 8.391 -3.765 -31.014 1.00 97.69 492 GLY A O 1
ATOM 3860 N N . LEU A 1 493 ? 6.130 -3.876 -30.875 1.00 96.44 493 LEU A N 1
ATOM 3861 C CA . LEU A 1 493 ? 6.031 -5.333 -30.960 1.00 96.44 493 LEU A CA 1
ATOM 3862 C C . LEU A 1 493 ? 6.664 -5.823 -32.273 1.00 96.44 493 LEU A C 1
ATOM 3864 O O . LEU A 1 493 ? 6.472 -5.215 -33.333 1.00 96.44 493 LEU A O 1
ATOM 3868 N N . ARG A 1 494 ? 7.453 -6.895 -32.194 1.00 91.88 494 ARG A N 1
ATOM 3869 C CA . ARG A 1 494 ? 8.164 -7.489 -33.326 1.00 91.88 494 ARG A CA 1
ATOM 3870 C C . ARG A 1 494 ? 7.622 -8.880 -33.637 1.00 91.88 494 ARG A C 1
ATOM 3872 O O . ARG A 1 494 ? 7.424 -9.692 -32.738 1.00 91.88 494 ARG A O 1
ATOM 3879 N N . GLU A 1 495 ? 7.463 -9.162 -34.924 1.00 88.69 495 GLU A N 1
ATOM 3880 C CA . GLU A 1 495 ? 7.060 -10.471 -35.431 1.00 88.69 495 GLU A CA 1
ATOM 3881 C C . GLU A 1 495 ? 7.996 -10.873 -36.586 1.00 88.69 495 GLU A C 1
ATOM 3883 O O . GLU A 1 495 ? 8.128 -10.103 -37.542 1.00 88.69 495 GLU A O 1
ATOM 3888 N N . PRO A 1 496 ? 8.681 -12.033 -36.512 1.00 88.81 496 PRO A N 1
ATOM 3889 C CA . PRO A 1 496 ? 8.716 -12.972 -35.386 1.00 88.81 496 PRO A CA 1
ATOM 3890 C C . PRO A 1 496 ? 9.548 -12.442 -34.192 1.00 88.81 496 PRO A C 1
ATOM 3892 O O . PRO A 1 496 ? 10.354 -11.519 -34.360 1.00 88.81 496 PRO A O 1
ATOM 3895 N N . PRO A 1 497 ? 9.387 -13.021 -32.985 1.00 90.88 497 PRO A N 1
ATOM 3896 C CA . PRO A 1 497 ? 10.223 -12.696 -31.831 1.00 90.88 497 PRO A CA 1
ATOM 3897 C C . PRO A 1 497 ? 11.707 -12.962 -32.107 1.00 90.88 497 PRO A C 1
ATOM 3899 O O . PRO A 1 497 ? 12.061 -13.882 -32.847 1.00 90.88 497 PRO A O 1
ATOM 3902 N N . GLY A 1 498 ? 12.581 -12.183 -31.470 1.00 87.31 498 GLY A N 1
ATOM 3903 C CA . GLY A 1 498 ? 14.023 -12.400 -31.519 1.00 87.31 498 GLY A CA 1
ATOM 3904 C C . GLY A 1 498 ? 14.437 -13.725 -30.879 1.00 87.31 498 GLY A C 1
ATOM 3905 O O . GLY A 1 498 ? 13.710 -14.317 -30.071 1.00 87.31 498 GLY A O 1
ATOM 3906 N N . SER A 1 499 ? 15.637 -14.184 -31.226 1.00 85.94 499 SER A N 1
ATOM 3907 C CA . SER A 1 499 ? 16.271 -15.318 -30.553 1.00 85.94 499 SER A CA 1
ATOM 3908 C C . SER A 1 499 ? 17.430 -14.839 -29.687 1.00 85.94 499 SER A C 1
ATOM 3910 O O . SER A 1 499 ? 18.062 -13.820 -29.964 1.00 85.94 499 SER A O 1
ATOM 3912 N N . VAL A 1 500 ? 17.663 -15.556 -28.593 1.00 87.50 500 VAL A N 1
ATOM 3913 C CA . VAL A 1 500 ? 18.679 -15.221 -27.600 1.00 87.50 500 VAL A CA 1
ATOM 3914 C C . VAL A 1 500 ? 19.548 -16.450 -27.400 1.00 87.50 500 VAL A C 1
ATOM 3916 O O . VAL A 1 500 ? 19.029 -17.531 -27.117 1.00 87.50 500 VAL A O 1
ATOM 3919 N N . LEU A 1 501 ? 20.858 -16.286 -27.560 1.00 89.44 501 LEU A N 1
ATOM 3920 C CA . LEU A 1 501 ? 21.844 -17.293 -27.204 1.00 89.44 501 LEU A CA 1
ATOM 3921 C C . LEU A 1 501 ? 22.421 -16.930 -25.837 1.00 89.44 501 LEU A C 1
ATOM 3923 O O . LEU A 1 501 ? 23.062 -15.895 -25.684 1.00 89.44 501 LEU A O 1
ATOM 3927 N N . GLU A 1 502 ? 22.176 -17.782 -24.847 1.00 92.69 502 GLU A N 1
ATOM 3928 C CA . GLU A 1 502 ? 22.689 -17.624 -23.486 1.00 92.69 502 GLU A CA 1
ATOM 3929 C C . GLU A 1 502 ? 23.824 -18.626 -23.252 1.00 92.69 502 GLU A C 1
ATOM 3931 O O . GLU A 1 502 ? 23.630 -19.838 -23.358 1.00 92.69 502 GLU A O 1
ATOM 3936 N N . ILE A 1 503 ? 25.014 -18.118 -22.936 1.00 94.75 503 ILE A N 1
ATOM 3937 C CA . ILE A 1 503 ? 26.225 -18.907 -22.702 1.00 94.75 503 ILE A CA 1
ATOM 3938 C C . ILE A 1 503 ? 26.637 -18.728 -21.235 1.00 94.75 503 ILE A C 1
ATOM 3940 O O . ILE A 1 503 ? 27.009 -17.620 -20.839 1.00 94.75 503 ILE A O 1
ATOM 3944 N N . PRO A 1 504 ? 26.603 -19.780 -20.397 1.00 96.25 504 PRO A N 1
ATOM 3945 C CA . PRO A 1 504 ? 27.059 -19.681 -19.016 1.00 96.25 504 PRO A CA 1
ATOM 3946 C C . PRO A 1 504 ? 28.577 -19.466 -18.974 1.00 96.25 504 PRO A C 1
ATOM 3948 O O . PRO A 1 504 ? 29.338 -20.232 -19.557 1.00 96.25 504 PRO A O 1
ATOM 3951 N N . LEU A 1 505 ? 29.024 -18.435 -18.255 1.00 96.06 505 LEU A N 1
ATOM 3952 C CA . LEU A 1 505 ? 30.443 -18.084 -18.141 1.00 96.06 505 LEU A CA 1
ATOM 3953 C C . LEU A 1 505 ? 31.060 -18.614 -16.851 1.00 96.06 505 LEU A C 1
ATOM 3955 O O . LEU A 1 505 ? 32.114 -19.246 -16.863 1.00 96.06 505 LEU A O 1
ATOM 3959 N N . ARG A 1 506 ? 30.435 -18.311 -15.707 1.00 96.19 506 ARG A N 1
ATOM 3960 C CA . ARG A 1 506 ? 30.958 -18.698 -14.392 1.00 96.19 506 ARG A CA 1
ATOM 3961 C C . ARG A 1 506 ? 29.872 -18.655 -13.331 1.00 96.19 506 ARG A C 1
ATOM 3963 O O . ARG A 1 506 ? 29.075 -17.723 -13.305 1.00 96.19 506 ARG A O 1
ATOM 3970 N N . ARG A 1 507 ? 29.908 -19.607 -12.400 1.00 97.31 507 ARG A N 1
ATOM 3971 C CA . ARG A 1 507 ? 29.098 -19.610 -11.178 1.00 97.31 507 ARG A CA 1
ATOM 3972 C C . ARG A 1 507 ? 30.014 -19.709 -9.969 1.00 97.31 507 ARG A C 1
ATOM 3974 O O . ARG A 1 507 ? 30.933 -20.522 -9.974 1.00 97.31 507 ARG A O 1
ATOM 3981 N N . LEU A 1 508 ? 29.781 -18.882 -8.959 1.00 97.19 508 LEU A N 1
ATOM 3982 C CA . LEU A 1 508 ? 30.569 -18.896 -7.731 1.00 97.19 508 LEU A CA 1
ATOM 3983 C C . LEU A 1 508 ? 29.740 -18.475 -6.517 1.00 97.19 508 LEU A C 1
ATOM 3985 O O . LEU A 1 508 ? 28.656 -17.906 -6.652 1.00 97.19 508 LEU A O 1
ATOM 3989 N N . ARG A 1 509 ? 30.297 -18.729 -5.335 1.00 97.44 509 ARG A N 1
ATOM 3990 C CA . ARG A 1 509 ? 29.859 -18.136 -4.073 1.00 97.44 509 ARG A CA 1
ATOM 3991 C C . ARG A 1 509 ? 30.914 -17.164 -3.588 1.00 97.44 509 ARG A C 1
ATOM 3993 O O . ARG A 1 509 ? 32.103 -17.408 -3.784 1.00 97.44 509 ARG A O 1
ATOM 4000 N N . ALA A 1 510 ? 30.470 -16.063 -3.006 1.00 95.88 510 ALA A N 1
ATOM 4001 C CA . ALA A 1 510 ? 31.351 -15.057 -2.450 1.00 95.88 510 ALA A CA 1
ATOM 4002 C C . ALA A 1 510 ? 30.741 -14.456 -1.178 1.00 95.88 510 ALA A C 1
ATOM 4004 O O . ALA A 1 510 ? 29.514 -14.360 -1.061 1.00 95.88 510 ALA A O 1
ATOM 4005 N N . PRO A 1 511 ? 31.576 -14.010 -0.229 1.00 96.00 511 PRO A N 1
ATOM 4006 C CA . PRO A 1 511 ? 31.097 -13.209 0.883 1.00 96.00 511 PRO A CA 1
ATOM 4007 C C . PRO A 1 511 ? 30.540 -11.869 0.382 1.00 96.00 511 PRO A C 1
ATOM 4009 O O . PRO A 1 511 ? 31.020 -11.285 -0.593 1.00 96.00 511 PRO A O 1
ATOM 4012 N N . LEU A 1 512 ? 29.528 -11.352 1.082 1.00 96.69 512 LEU A N 1
ATOM 4013 C CA . LEU A 1 512 ? 29.060 -9.977 0.892 1.00 96.69 512 LEU A CA 1
ATOM 4014 C C . LEU A 1 512 ? 30.179 -8.982 1.245 1.00 96.69 512 LEU A C 1
ATOM 4016 O O . LEU A 1 512 ? 31.134 -9.318 1.946 1.00 96.69 512 LEU A O 1
ATOM 4020 N N . ASN A 1 513 ? 30.057 -7.743 0.771 1.00 97.06 513 ASN A N 1
ATOM 4021 C CA . ASN A 1 513 ? 31.025 -6.654 0.948 1.00 97.06 513 ASN A CA 1
ATOM 4022 C C . ASN A 1 513 ? 32.420 -6.909 0.340 1.00 97.06 513 ASN A C 1
ATOM 4024 O O . ASN A 1 513 ? 33.341 -6.146 0.614 1.00 97.06 513 ASN A O 1
ATOM 4028 N N . HIS A 1 514 ? 32.580 -7.937 -0.500 1.00 95.38 514 HIS A N 1
ATOM 4029 C CA . HIS A 1 514 ? 33.832 -8.235 -1.197 1.00 95.38 514 HIS A CA 1
ATOM 4030 C C . HIS A 1 514 ? 33.669 -8.094 -2.719 1.00 95.38 514 HIS A C 1
ATOM 4032 O O . HIS A 1 514 ? 32.616 -8.460 -3.252 1.00 95.38 514 HIS A O 1
ATOM 4038 N N . PRO A 1 515 ? 34.688 -7.580 -3.433 1.00 96.12 515 PRO A N 1
ATOM 4039 C CA . PRO A 1 515 ? 34.678 -7.528 -4.889 1.00 96.12 515 PRO A CA 1
ATOM 4040 C C . PRO A 1 515 ? 34.599 -8.922 -5.518 1.00 96.12 515 PRO A C 1
ATOM 4042 O O . PRO A 1 515 ? 35.347 -9.833 -5.165 1.00 96.12 515 PRO A O 1
ATOM 4045 N N . ILE A 1 516 ? 33.725 -9.061 -6.507 1.00 96.38 516 ILE A N 1
ATOM 4046 C CA . ILE A 1 516 ? 33.556 -10.245 -7.340 1.00 96.38 516 ILE A CA 1
ATOM 4047 C C . ILE A 1 516 ? 34.016 -9.870 -8.751 1.00 96.38 516 ILE A C 1
ATOM 4049 O O . ILE A 1 516 ? 33.382 -9.019 -9.379 1.00 96.38 516 ILE A O 1
ATOM 4053 N N . PRO A 1 517 ? 35.099 -10.471 -9.277 1.00 95.19 517 PRO A N 1
ATOM 4054 C CA . PRO A 1 517 ? 35.564 -10.164 -10.624 1.00 95.19 517 PRO A CA 1
ATOM 4055 C C . PRO A 1 517 ? 34.514 -10.582 -11.651 1.00 95.19 517 PRO A C 1
ATOM 4057 O O . PRO A 1 517 ? 33.896 -11.633 -11.506 1.00 95.19 517 PRO A O 1
ATOM 4060 N N . VAL A 1 518 ? 34.323 -9.799 -12.702 1.00 94.50 518 VAL A N 1
ATOM 4061 C CA . VAL A 1 518 ? 33.401 -10.148 -13.787 1.00 94.50 518 VAL A CA 1
ATOM 4062 C C . VAL A 1 518 ? 34.169 -10.898 -14.886 1.00 94.50 518 VAL A C 1
ATOM 4064 O O . VAL A 1 518 ? 35.270 -10.480 -15.252 1.00 94.50 518 VAL A O 1
ATOM 4067 N N . PRO A 1 519 ? 33.659 -12.035 -15.403 1.00 93.19 519 PRO A N 1
ATOM 4068 C CA . PRO A 1 519 ? 34.290 -12.730 -16.525 1.00 93.19 519 PRO A CA 1
ATOM 4069 C C . PRO A 1 519 ? 34.351 -11.853 -17.783 1.00 93.19 519 PRO A C 1
ATOM 4071 O O . PRO A 1 519 ? 33.433 -11.086 -18.060 1.00 93.19 519 PRO A O 1
ATOM 4074 N N . ARG A 1 520 ? 35.416 -11.993 -18.582 1.00 89.56 520 ARG A N 1
ATOM 4075 C CA . ARG A 1 520 ? 35.532 -11.273 -19.859 1.00 89.56 520 ARG A CA 1
ATOM 4076 C C . ARG A 1 520 ? 34.501 -11.796 -20.862 1.00 89.56 520 ARG A C 1
ATOM 4078 O O . ARG A 1 520 ? 34.429 -13.000 -21.089 1.00 89.56 520 ARG A O 1
ATOM 4085 N N . LEU A 1 521 ? 33.764 -10.878 -21.485 1.00 89.88 521 LEU A N 1
ATOM 4086 C CA . LEU A 1 521 ? 32.828 -11.173 -22.570 1.00 89.88 521 LEU A CA 1
ATOM 4087 C C . LEU A 1 521 ? 33.557 -11.280 -23.911 1.00 89.88 521 LEU A C 1
ATOM 4089 O O . LEU A 1 521 ? 34.413 -10.444 -24.228 1.00 89.88 521 LEU A O 1
ATOM 4093 N N . MET A 1 522 ? 33.146 -12.237 -24.738 1.00 86.44 522 MET A N 1
ATOM 4094 C CA . MET A 1 522 ? 33.569 -12.328 -26.135 1.00 86.44 522 MET A CA 1
ATOM 4095 C C . MET A 1 522 ? 32.684 -11.440 -27.017 1.00 86.44 522 MET A C 1
ATOM 4097 O O . MET A 1 522 ? 33.206 -10.545 -27.684 1.00 86.44 522 MET A O 1
ATOM 4101 N N . ALA A 1 523 ? 31.363 -11.596 -26.916 1.00 87.19 523 ALA A N 1
ATOM 4102 C CA . ALA A 1 523 ? 30.347 -10.849 -27.661 1.00 87.19 523 ALA A CA 1
ATOM 4103 C C . ALA A 1 523 ? 29.118 -10.547 -26.778 1.00 87.19 523 ALA A C 1
ATOM 4105 O O . ALA A 1 523 ? 29.067 -10.984 -25.629 1.00 87.19 523 ALA A O 1
ATOM 4106 N N . GLY A 1 524 ? 28.152 -9.789 -27.307 1.00 88.88 524 GLY A N 1
ATOM 4107 C CA . GLY A 1 524 ? 26.884 -9.499 -26.629 1.00 88.88 524 GLY A CA 1
ATOM 4108 C C . GLY A 1 524 ? 27.029 -8.713 -25.319 1.00 88.88 524 GLY A C 1
ATOM 4109 O O . GLY A 1 524 ? 27.922 -7.872 -25.175 1.00 88.88 524 GLY A O 1
ATOM 4110 N N . HIS A 1 525 ? 26.149 -8.987 -24.356 1.00 92.19 525 HIS A N 1
ATOM 4111 C CA . HIS A 1 525 ? 26.127 -8.336 -23.042 1.00 92.19 525 HIS A CA 1
ATOM 4112 C C . HIS A 1 525 ? 26.220 -9.340 -21.887 1.00 92.19 525 HIS A C 1
ATOM 4114 O O . HIS A 1 525 ? 25.993 -10.541 -22.051 1.00 92.19 525 HIS A O 1
ATOM 4120 N N . LEU A 1 526 ? 26.571 -8.841 -20.699 1.00 94.44 526 LEU A N 1
ATOM 4121 C CA . LEU A 1 526 ? 26.600 -9.634 -19.472 1.00 94.44 526 LEU A CA 1
ATOM 4122 C C . LEU A 1 526 ? 25.204 -9.684 -18.851 1.00 94.44 526 LEU A C 1
ATOM 4124 O O . LEU A 1 526 ? 24.620 -8.639 -18.562 1.00 94.44 526 LEU A O 1
ATOM 4128 N N . GLU A 1 527 ? 24.717 -10.883 -18.549 1.00 95.81 527 GLU A N 1
ATOM 4129 C CA . GLU A 1 527 ? 23.625 -11.076 -17.595 1.00 95.81 527 GLU A CA 1
ATOM 4130 C C . GLU A 1 527 ? 24.129 -11.737 -16.314 1.00 95.81 527 GLU A C 1
ATOM 4132 O O . GLU A 1 527 ? 25.035 -12.576 -16.319 1.00 95.81 527 GLU A O 1
ATOM 4137 N N . MET A 1 528 ? 23.522 -11.355 -15.194 1.00 96.50 528 MET A N 1
ATOM 4138 C CA . MET A 1 528 ? 23.839 -11.883 -13.877 1.00 96.50 528 MET A CA 1
ATOM 4139 C C . MET A 1 528 ? 22.579 -12.401 -13.194 1.00 96.50 528 MET A C 1
ATOM 4141 O O . MET A 1 528 ? 21.577 -11.700 -13.095 1.00 96.50 528 MET A O 1
ATOM 4145 N N . GLN A 1 529 ? 22.658 -13.618 -12.665 1.00 97.50 529 GLN A N 1
ATOM 4146 C CA . GLN A 1 529 ? 21.695 -14.174 -11.721 1.00 97.50 529 GLN A CA 1
ATOM 4147 C C . GLN A 1 529 ? 22.290 -14.125 -10.315 1.00 97.50 529 GLN A C 1
ATOM 4149 O O . GLN A 1 529 ? 23.445 -14.504 -10.114 1.00 97.50 529 GLN A O 1
ATOM 4154 N N . VAL A 1 530 ? 21.486 -13.715 -9.336 1.00 97.56 530 VAL A N 1
ATOM 4155 C CA . VAL A 1 530 ? 21.903 -13.591 -7.937 1.00 97.56 530 VAL A CA 1
ATOM 4156 C C . VAL A 1 530 ? 20.953 -14.367 -7.033 1.00 97.56 530 VAL A C 1
ATOM 4158 O O . VAL A 1 530 ? 19.739 -14.161 -7.029 1.00 97.56 530 VAL A O 1
ATOM 4161 N N . ILE A 1 531 ? 21.513 -15.245 -6.209 1.00 97.56 531 ILE A N 1
ATOM 4162 C CA . ILE A 1 531 ? 20.782 -15.980 -5.183 1.00 97.56 531 ILE A CA 1
ATOM 4163 C C . ILE A 1 531 ? 21.235 -15.453 -3.821 1.00 97.56 531 ILE A C 1
ATOM 4165 O O . ILE A 1 531 ? 22.288 -15.821 -3.306 1.00 97.56 531 ILE A O 1
ATOM 4169 N N . LEU A 1 532 ? 20.397 -14.598 -3.232 1.00 95.69 532 LEU A N 1
ATOM 4170 C CA . LEU A 1 532 ? 20.541 -14.112 -1.860 1.00 95.69 532 LEU A CA 1
ATOM 4171 C C . LEU A 1 532 ? 19.628 -14.927 -0.940 1.00 95.69 532 LEU A C 1
ATOM 4173 O O . LEU A 1 532 ? 18.403 -14.942 -1.1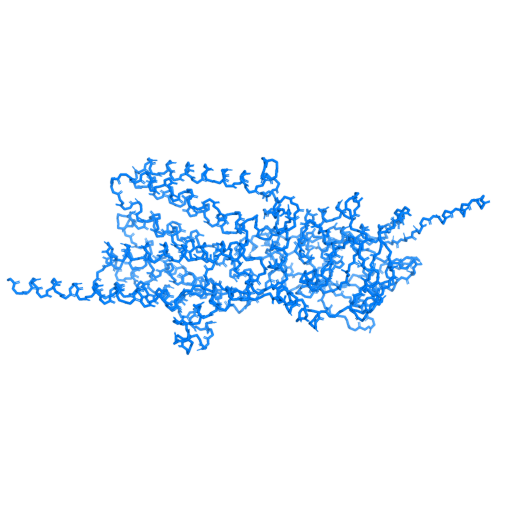14 1.00 95.69 532 LEU A O 1
ATOM 4177 N N . LYS A 1 533 ? 20.218 -15.622 0.035 1.00 95.44 533 LYS A N 1
ATOM 4178 C CA . LYS A 1 533 ? 19.483 -16.397 1.041 1.00 95.44 533 LYS A CA 1
ATOM 4179 C C . LYS A 1 533 ? 19.672 -15.761 2.414 1.00 95.44 533 LYS A C 1
ATOM 4181 O O . LYS A 1 533 ? 20.813 -15.526 2.807 1.00 95.44 533 LYS A O 1
ATOM 4186 N N . PRO A 1 534 ? 18.587 -15.478 3.151 1.00 94.69 534 PRO A N 1
ATOM 4187 C CA . PRO A 1 534 ? 18.727 -15.017 4.519 1.00 94.69 534 PRO A CA 1
ATOM 4188 C C . PRO A 1 534 ? 19.274 -16.150 5.390 1.00 94.69 534 PRO A C 1
ATOM 4190 O O . PRO A 1 534 ? 18.812 -17.293 5.281 1.00 94.69 534 PRO A O 1
ATOM 4193 N N . SER A 1 535 ? 20.211 -15.818 6.277 1.00 95.25 535 SER A N 1
ATOM 4194 C CA . SER A 1 535 ? 20.715 -16.738 7.298 1.00 95.25 535 SER A CA 1
ATOM 4195 C C . SER A 1 535 ? 19.592 -17.123 8.271 1.00 95.25 535 SER A C 1
ATOM 4197 O O . SER A 1 535 ? 18.515 -16.518 8.277 1.00 95.25 535 SER A O 1
ATOM 4199 N N . LEU A 1 536 ? 19.811 -18.118 9.138 1.00 94.06 536 LEU A N 1
ATOM 4200 C CA . LEU A 1 536 ? 18.828 -18.449 10.179 1.00 94.06 536 LEU A CA 1
ATOM 4201 C C . LEU A 1 536 ? 18.524 -17.234 11.074 1.00 94.06 536 LEU A C 1
ATOM 4203 O O . LEU A 1 536 ? 17.359 -16.947 11.346 1.00 94.06 536 LEU A O 1
ATOM 4207 N N . LEU A 1 537 ? 19.561 -16.483 11.460 1.00 91.62 537 LEU A N 1
ATOM 4208 C CA . LEU A 1 537 ? 19.420 -15.246 12.230 1.00 91.62 537 LEU A CA 1
ATOM 4209 C C . LEU A 1 537 ? 18.662 -14.175 11.440 1.00 91.62 537 LEU A C 1
ATOM 4211 O O . LEU A 1 537 ? 17.769 -13.536 11.990 1.00 91.62 537 LEU A O 1
ATOM 4215 N N . GLY A 1 538 ? 18.953 -14.022 10.145 1.00 91.62 538 GLY A N 1
ATOM 4216 C CA . GLY A 1 538 ? 18.228 -13.101 9.268 1.00 91.62 538 GLY A CA 1
ATOM 4217 C C . GLY A 1 538 ? 16.741 -13.439 9.153 1.00 91.62 538 GLY A C 1
ATOM 4218 O O . GLY A 1 538 ? 15.896 -12.555 9.276 1.00 91.62 538 GLY A O 1
ATOM 4219 N N . LYS A 1 539 ? 16.396 -14.725 8.996 1.00 90.75 539 LYS A N 1
ATOM 4220 C CA . LYS A 1 539 ? 14.998 -15.193 8.965 1.00 90.75 539 LYS A CA 1
ATOM 4221 C C . LYS A 1 539 ? 14.262 -14.867 10.264 1.00 90.75 539 LYS A C 1
ATOM 4223 O O . LYS A 1 539 ? 13.125 -14.407 10.209 1.00 90.75 539 LYS A O 1
ATOM 4228 N N . LEU A 1 540 ? 14.904 -15.078 11.414 1.00 88.31 540 LEU A N 1
ATOM 4229 C CA . LEU A 1 540 ? 14.321 -14.764 12.721 1.00 88.31 540 LEU A CA 1
ATOM 4230 C C . LEU A 1 540 ? 14.156 -13.251 12.923 1.00 88.31 540 LEU A C 1
ATOM 4232 O O . LEU A 1 540 ? 13.100 -12.812 13.373 1.00 88.31 540 LEU A O 1
ATOM 4236 N N . ALA A 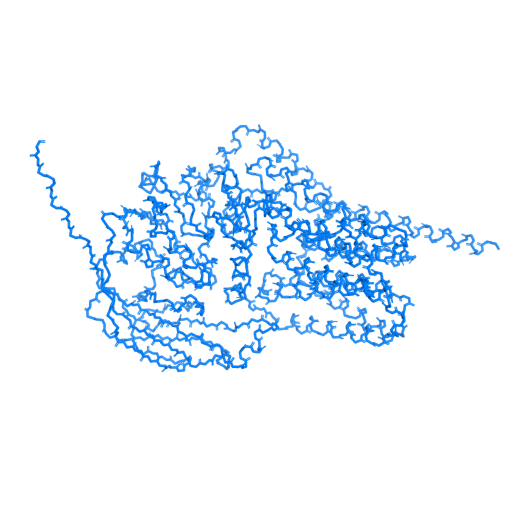1 541 ? 15.152 -12.451 12.534 1.00 83.62 541 ALA A N 1
ATOM 4237 C CA . ALA A 1 541 ? 15.100 -10.992 12.629 1.00 83.62 541 ALA A CA 1
ATOM 4238 C C . ALA A 1 541 ? 14.048 -10.363 11.695 1.00 83.62 541 ALA A C 1
ATOM 4240 O O . ALA A 1 541 ? 13.463 -9.330 12.021 1.00 83.62 541 ALA A O 1
ATOM 4241 N N . ALA A 1 542 ? 13.759 -11.005 10.561 1.00 82.94 542 ALA A N 1
ATOM 4242 C CA . ALA A 1 542 ? 12.759 -10.542 9.604 1.00 82.94 542 ALA A CA 1
ATOM 4243 C C . ALA A 1 542 ? 11.306 -10.731 10.065 1.00 82.94 542 ALA A C 1
ATOM 4245 O O . ALA A 1 542 ? 10.420 -10.071 9.527 1.00 82.94 542 ALA A O 1
ATOM 4246 N N . LEU A 1 543 ? 11.043 -11.616 11.036 1.00 77.31 543 LEU A N 1
ATOM 4247 C CA . LEU A 1 543 ? 9.689 -11.875 11.538 1.00 77.31 543 LEU A CA 1
ATOM 4248 C C . LEU A 1 543 ? 9.035 -10.631 12.173 1.00 77.31 543 LEU A C 1
ATOM 4250 O O . LEU A 1 543 ? 7.927 -10.285 11.755 1.00 77.31 543 LEU A O 1
ATOM 4254 N N . PRO A 1 544 ? 9.666 -9.948 13.155 1.00 69.31 544 PRO A N 1
ATOM 4255 C CA . PRO A 1 544 ? 9.099 -8.738 13.750 1.00 69.31 544 PRO A CA 1
ATOM 4256 C C . PRO A 1 544 ? 9.308 -7.480 12.898 1.00 69.31 544 PRO A C 1
ATOM 4258 O O . PRO A 1 544 ? 8.610 -6.492 13.115 1.00 69.31 544 PRO A O 1
ATOM 4261 N N . TRP A 1 545 ? 10.274 -7.496 11.975 1.00 69.06 545 TRP A N 1
ATOM 4262 C CA . TRP A 1 545 ? 10.729 -6.308 11.256 1.00 69.06 545 TRP A CA 1
ATOM 4263 C C . TRP A 1 545 ? 10.734 -6.552 9.746 1.00 69.06 545 TRP A C 1
ATOM 4265 O O . TRP A 1 545 ? 9.674 -6.712 9.140 1.00 69.06 545 TRP A O 1
ATOM 4275 N N . THR A 1 546 ? 11.914 -6.588 9.134 1.00 78.88 546 THR A N 1
ATOM 4276 C CA . THR A 1 546 ? 12.144 -6.847 7.716 1.00 78.88 546 THR A CA 1
ATOM 4277 C C . THR A 1 546 ? 13.577 -7.359 7.512 1.00 78.88 546 THR A C 1
ATOM 4279 O O . THR A 1 546 ? 14.423 -7.234 8.399 1.00 78.88 546 THR A O 1
ATOM 4282 N N . LEU A 1 547 ? 13.870 -7.947 6.348 1.00 86.75 547 LEU A N 1
ATOM 4283 C CA . LEU A 1 547 ? 15.227 -8.389 6.004 1.00 86.75 547 LEU A CA 1
ATOM 4284 C C . LEU A 1 547 ? 16.119 -7.200 5.624 1.00 86.75 547 LEU A C 1
ATOM 4286 O O . LEU A 1 547 ? 15.724 -6.445 4.741 1.00 86.75 547 LEU A O 1
ATOM 4290 N N . PRO A 1 548 ? 17.334 -7.052 6.178 1.00 87.69 548 PRO A N 1
ATOM 4291 C CA . PRO A 1 548 ? 18.221 -5.943 5.832 1.00 87.69 548 PRO A CA 1
ATOM 4292 C C . PRO A 1 548 ? 18.496 -5.820 4.334 1.00 87.69 548 PRO A C 1
ATOM 4294 O O . PRO A 1 548 ? 18.637 -6.821 3.644 1.00 87.69 548 PRO A O 1
ATOM 4297 N N . GLU A 1 549 ? 18.584 -4.597 3.814 1.00 91.88 549 GLU A N 1
ATOM 4298 C CA . GLU A 1 549 ? 18.797 -4.401 2.378 1.00 91.88 549 GLU A CA 1
ATOM 4299 C C . GLU A 1 549 ? 20.196 -4.836 1.928 1.00 91.88 549 GLU A C 1
ATOM 4301 O O . GLU A 1 549 ? 21.176 -4.728 2.669 1.00 91.88 549 GLU A O 1
ATOM 4306 N N . VAL A 1 550 ? 20.275 -5.277 0.674 1.00 95.19 550 VAL A N 1
ATOM 4307 C CA . VAL A 1 550 ? 21.524 -5.499 -0.054 1.00 95.19 550 VAL A CA 1
ATOM 4308 C C . VAL A 1 550 ? 21.522 -4.551 -1.248 1.00 95.19 550 VAL A C 1
ATOM 4310 O O . VAL A 1 550 ? 20.482 -4.332 -1.881 1.00 95.19 550 VAL A O 1
ATOM 4313 N N . ARG A 1 551 ? 22.677 -3.962 -1.551 1.00 96.25 551 ARG A N 1
ATOM 4314 C CA . ARG A 1 551 ? 22.865 -3.098 -2.717 1.00 96.25 551 ARG A CA 1
ATOM 4315 C C . ARG A 1 551 ? 23.971 -3.637 -3.611 1.00 96.25 551 ARG A C 1
ATOM 4317 O O . ARG A 1 551 ? 24.976 -4.125 -3.120 1.00 96.25 551 ARG A O 1
ATOM 4324 N N . LEU A 1 552 ? 23.790 -3.534 -4.915 1.00 96.38 552 LEU A N 1
ATOM 4325 C CA . LEU A 1 552 ? 24.784 -3.840 -5.930 1.00 96.38 552 LEU A CA 1
ATOM 4326 C C . LEU A 1 552 ? 25.579 -2.570 -6.256 1.00 96.38 552 LEU A C 1
ATOM 4328 O O . LEU A 1 552 ? 24.998 -1.541 -6.599 1.00 96.38 552 LEU A O 1
ATOM 4332 N N . GLY A 1 553 ? 26.899 -2.653 -6.148 1.00 95.56 553 GLY A N 1
ATOM 4333 C CA . GLY A 1 553 ? 27.841 -1.654 -6.639 1.00 95.56 553 GLY A CA 1
ATOM 4334 C C . GLY A 1 553 ? 28.639 -2.200 -7.814 1.00 95.56 553 GLY A C 1
ATOM 4335 O O . GLY A 1 553 ? 29.057 -3.359 -7.787 1.00 95.56 553 GLY A O 1
ATOM 4336 N N . LEU A 1 554 ? 28.847 -1.366 -8.831 1.00 94.25 554 LEU A N 1
ATOM 4337 C CA . LEU A 1 554 ? 29.758 -1.662 -9.932 1.00 94.25 554 LEU A CA 1
ATOM 4338 C C . LEU A 1 554 ? 31.113 -1.015 -9.634 1.00 94.25 554 LEU A C 1
ATOM 4340 O O . LEU A 1 554 ? 31.168 0.139 -9.209 1.00 94.25 554 LEU A O 1
ATOM 4344 N N . ILE A 1 555 ? 32.196 -1.770 -9.812 1.00 90.06 555 ILE A N 1
ATOM 4345 C CA . ILE A 1 555 ? 33.559 -1.239 -9.745 1.00 90.06 555 ILE A CA 1
ATOM 4346 C C . ILE A 1 555 ? 33.948 -0.864 -11.172 1.00 90.06 555 ILE A C 1
ATOM 4348 O O . ILE A 1 555 ? 34.424 -1.684 -11.971 1.00 90.06 555 ILE A O 1
ATOM 4352 N N . SER A 1 556 ? 33.672 0.400 -11.453 1.00 82.06 556 SER A N 1
ATOM 4353 C CA . SER A 1 556 ? 33.682 1.021 -12.769 1.00 82.06 556 SER A CA 1
ATOM 4354 C C . SER A 1 556 ? 34.729 2.138 -12.829 1.00 82.06 556 SER A C 1
ATOM 4356 O O . SER A 1 556 ? 35.079 2.695 -11.783 1.00 82.06 556 SER A O 1
ATOM 4358 N N . PRO A 1 557 ? 35.220 2.519 -14.024 1.00 81.12 557 PRO A N 1
ATOM 4359 C CA . PRO A 1 557 ? 36.094 3.685 -14.177 1.00 81.12 557 PRO A CA 1
ATOM 4360 C C . PRO A 1 557 ? 35.441 4.980 -13.676 1.00 81.12 557 PRO A C 1
ATOM 4362 O O . PRO A 1 557 ? 36.116 5.851 -13.131 1.00 81.12 557 PRO A O 1
ATOM 4365 N N . THR A 1 558 ? 34.121 5.098 -13.845 1.00 81.19 558 THR A N 1
ATOM 4366 C CA . THR A 1 558 ? 33.309 6.202 -13.333 1.00 81.19 558 THR A CA 1
ATOM 4367 C C . THR A 1 558 ? 32.506 5.747 -12.111 1.00 81.19 558 THR A C 1
ATOM 4369 O O . THR A 1 558 ? 31.885 4.686 -12.154 1.00 81.19 558 THR A O 1
ATOM 4372 N N . PRO A 1 559 ? 32.479 6.514 -11.005 1.00 83.75 559 PRO A N 1
ATOM 4373 C CA . PRO A 1 559 ? 31.693 6.144 -9.832 1.00 83.75 559 PRO A CA 1
ATOM 4374 C C . PRO A 1 559 ? 30.201 6.017 -10.159 1.00 83.75 559 PRO A C 1
ATOM 4376 O O . PRO A 1 559 ? 29.574 6.975 -10.606 1.00 83.75 559 PRO A O 1
ATOM 4379 N N . GLN A 1 560 ? 29.630 4.842 -9.894 1.00 87.69 560 GLN A N 1
ATOM 4380 C CA . GLN A 1 560 ? 28.205 4.561 -10.065 1.00 87.69 560 GLN A CA 1
ATOM 4381 C C . GLN A 1 560 ? 27.500 4.483 -8.702 1.00 87.69 560 GLN A C 1
ATOM 4383 O O . GLN A 1 560 ? 28.074 3.962 -7.738 1.00 87.69 560 GLN A O 1
ATOM 4388 N N . PRO A 1 561 ? 26.247 4.959 -8.580 1.00 90.56 561 PRO A N 1
ATOM 4389 C CA . PRO A 1 561 ? 25.499 4.837 -7.338 1.00 90.56 561 PRO A CA 1
ATOM 4390 C C . PRO A 1 561 ? 25.166 3.370 -7.033 1.00 90.56 561 PRO A C 1
ATOM 4392 O O . PRO A 1 561 ? 24.829 2.585 -7.920 1.00 90.56 561 PRO A O 1
ATOM 4395 N N . LEU A 1 562 ? 25.188 3.010 -5.747 1.00 94.12 562 LEU A N 1
ATOM 4396 C CA . LEU A 1 562 ? 24.745 1.693 -5.289 1.00 94.12 562 LEU A CA 1
ATOM 4397 C C . LEU A 1 562 ? 23.250 1.492 -5.586 1.00 94.12 562 LEU A C 1
ATOM 4399 O O . LEU A 1 562 ? 22.396 2.238 -5.089 1.00 94.12 562 LEU A O 1
ATOM 4403 N N . ARG A 1 563 ? 22.924 0.433 -6.330 1.00 94.69 563 ARG A N 1
ATOM 4404 C CA . ARG A 1 563 ? 21.547 0.078 -6.692 1.00 94.69 563 ARG A CA 1
ATOM 4405 C C . ARG A 1 563 ? 20.994 -0.966 -5.744 1.00 94.69 563 ARG A C 1
ATOM 4407 O O . ARG A 1 563 ? 21.617 -1.998 -5.517 1.00 94.69 563 ARG A O 1
ATOM 4414 N N . ARG A 1 564 ? 19.817 -0.734 -5.174 1.00 94.56 564 ARG A N 1
ATOM 4415 C CA . ARG A 1 564 ? 19.183 -1.732 -4.303 1.00 94.56 564 ARG A CA 1
ATOM 4416 C C . ARG A 1 564 ? 18.732 -2.947 -5.125 1.00 94.56 564 ARG A C 1
ATOM 4418 O O . ARG A 1 564 ? 18.178 -2.781 -6.208 1.00 94.56 564 ARG A O 1
ATOM 4425 N N . ILE A 1 565 ? 18.948 -4.154 -4.596 1.00 94.38 565 ILE A N 1
ATOM 4426 C CA . ILE A 1 565 ? 18.545 -5.418 -5.232 1.00 94.38 565 ILE A CA 1
ATOM 4427 C C . ILE A 1 565 ? 17.458 -6.122 -4.418 1.00 94.38 565 ILE A C 1
ATOM 4429 O O . ILE A 1 565 ? 17.483 -6.113 -3.185 1.00 94.38 565 ILE A O 1
ATOM 4433 N N . ILE A 1 566 ? 16.502 -6.754 -5.102 1.00 94.12 566 ILE A N 1
ATOM 4434 C CA . ILE A 1 566 ? 15.472 -7.577 -4.464 1.00 94.12 566 ILE A CA 1
ATOM 4435 C C . ILE A 1 566 ? 15.835 -9.048 -4.646 1.00 94.12 566 ILE A C 1
ATOM 4437 O O . ILE A 1 566 ? 15.868 -9.568 -5.758 1.00 94.12 566 ILE A O 1
ATOM 4441 N N . ALA A 1 567 ? 16.059 -9.743 -3.531 1.00 93.81 567 ALA A N 1
ATOM 4442 C CA . ALA A 1 567 ? 16.468 -11.148 -3.525 1.00 93.81 567 ALA A CA 1
ATOM 4443 C C . ALA A 1 567 ? 15.495 -12.087 -4.268 1.00 93.81 567 ALA A C 1
ATOM 4445 O O . ALA A 1 567 ? 15.907 -13.131 -4.770 1.00 93.81 567 ALA A O 1
ATOM 4446 N N . ALA A 1 568 ? 14.203 -11.746 -4.314 1.00 93.81 568 ALA A N 1
ATOM 4447 C CA . ALA A 1 568 ? 13.187 -12.560 -4.973 1.00 93.81 568 ALA A CA 1
ATOM 4448 C C . ALA A 1 568 ? 13.307 -12.514 -6.506 1.00 93.81 568 ALA A C 1
ATOM 4450 O O . ALA A 1 568 ? 13.286 -13.562 -7.151 1.00 93.81 568 ALA A O 1
ATOM 4451 N N . THR A 1 569 ? 13.454 -11.330 -7.101 1.00 94.56 569 THR A N 1
ATOM 4452 C CA . THR A 1 569 ? 13.480 -11.164 -8.564 1.00 94.56 569 THR A CA 1
ATOM 4453 C C . THR A 1 569 ? 14.864 -11.419 -9.145 1.00 94.56 569 THR A C 1
ATOM 4455 O O . THR A 1 569 ? 14.972 -12.058 -10.186 1.00 94.56 569 THR A O 1
ATOM 4458 N N . ALA A 1 570 ? 15.929 -11.093 -8.405 1.00 95.62 570 ALA A N 1
ATOM 4459 C CA . ALA A 1 570 ? 17.318 -11.319 -8.813 1.00 95.62 570 ALA A CA 1
ATOM 4460 C C . ALA A 1 570 ? 17.692 -12.793 -9.081 1.00 95.62 570 ALA A C 1
ATOM 4462 O O . ALA A 1 570 ? 18.734 -13.084 -9.666 1.00 95.62 570 ALA A O 1
ATOM 4463 N N . ARG A 1 571 ? 16.820 -13.738 -8.699 1.00 95.44 571 ARG A N 1
ATOM 4464 C CA . ARG A 1 571 ? 16.909 -15.158 -9.073 1.00 95.44 571 ARG A CA 1
ATOM 4465 C C . ARG A 1 571 ? 16.722 -15.402 -10.567 1.00 95.44 571 ARG A C 1
ATOM 4467 O O . ARG A 1 571 ? 16.931 -16.527 -11.014 1.00 95.44 571 ARG A O 1
ATOM 4474 N N . ARG A 1 572 ? 16.298 -14.409 -11.338 1.00 95.19 572 ARG A N 1
ATOM 4475 C CA . ARG A 1 572 ? 16.300 -14.442 -12.800 1.00 95.19 572 ARG A CA 1
ATOM 4476 C C . ARG A 1 572 ? 17.481 -13.612 -13.309 1.00 95.19 572 ARG A C 1
ATOM 4478 O O . ARG A 1 572 ? 17.751 -12.572 -12.710 1.00 95.19 572 ARG A O 1
ATOM 4485 N N . PRO A 1 573 ? 18.187 -14.062 -14.361 1.00 95.44 573 PRO A N 1
ATOM 4486 C CA . PRO A 1 573 ? 19.272 -13.277 -14.929 1.00 95.44 573 PRO A CA 1
ATOM 4487 C C . PRO A 1 573 ? 18.778 -11.912 -15.418 1.00 95.44 573 PRO A C 1
ATOM 4489 O O . PRO A 1 573 ? 17.691 -11.815 -15.991 1.00 95.44 573 PRO A O 1
ATOM 4492 N N . PHE A 1 574 ? 19.576 -10.875 -15.178 1.00 95.06 574 PHE A N 1
ATOM 4493 C CA . PHE A 1 574 ? 19.323 -9.511 -15.638 1.00 95.06 574 PHE A CA 1
ATOM 4494 C C . PHE A 1 574 ? 20.588 -8.879 -16.215 1.00 95.06 574 PHE A C 1
ATOM 4496 O O . PHE A 1 574 ? 21.686 -9.228 -15.770 1.00 95.06 574 PHE A O 1
ATOM 4503 N N . PRO A 1 575 ? 20.460 -7.953 -17.181 1.00 93.81 575 PRO A N 1
ATOM 4504 C CA . PRO A 1 575 ? 21.609 -7.290 -17.783 1.00 93.81 575 PRO A CA 1
ATOM 4505 C C . PRO A 1 575 ? 22.370 -6.451 -16.752 1.00 93.81 575 PRO A C 1
ATOM 4507 O O . PRO A 1 575 ? 21.763 -5.738 -15.952 1.00 93.81 575 PRO A O 1
ATOM 4510 N N . VAL A 1 576 ? 23.700 -6.524 -16.790 1.00 92.94 576 VAL A N 1
ATOM 4511 C CA . VAL A 1 576 ? 24.612 -5.690 -15.994 1.00 92.94 576 VAL A CA 1
ATOM 4512 C C . VAL A 1 576 ? 25.499 -4.920 -16.960 1.00 92.94 576 VAL A C 1
ATOM 4514 O O . VAL A 1 576 ? 26.348 -5.509 -17.627 1.00 92.94 576 VAL A O 1
ATOM 4517 N N . ILE A 1 577 ? 25.277 -3.611 -17.039 1.00 91.50 577 ILE A N 1
ATOM 4518 C CA . ILE A 1 577 ? 25.906 -2.718 -18.017 1.00 91.50 577 ILE A CA 1
ATOM 4519 C C . ILE A 1 577 ? 26.612 -1.605 -17.245 1.00 91.50 577 ILE A C 1
ATOM 4521 O O . ILE A 1 577 ? 26.103 -1.155 -16.215 1.00 91.50 577 ILE A O 1
ATOM 4525 N N . ASP A 1 578 ? 27.794 -1.212 -17.713 1.00 90.56 578 ASP A N 1
ATOM 4526 C CA . ASP A 1 578 ? 28.610 -0.169 -17.090 1.00 90.56 578 ASP A CA 1
ATOM 4527 C C . ASP A 1 578 ? 28.842 1.020 -18.043 1.00 90.56 578 ASP A C 1
ATOM 4529 O O . ASP A 1 578 ? 29.619 0.876 -18.987 1.00 90.56 578 ASP A O 1
ATOM 4533 N N . PRO A 1 579 ? 28.217 2.194 -17.826 1.00 91.25 579 PRO A N 1
ATOM 4534 C CA . PRO A 1 579 ? 27.311 2.541 -16.725 1.00 91.25 579 PRO A CA 1
ATOM 4535 C C . PRO A 1 579 ? 25.909 1.922 -16.871 1.00 91.25 579 PRO A C 1
ATOM 4537 O O . PRO A 1 579 ? 25.547 1.400 -17.925 1.00 91.25 579 PRO A O 1
ATOM 4540 N N . TRP A 1 580 ? 25.099 1.996 -15.807 1.00 90.31 580 TRP A N 1
ATOM 4541 C CA . TRP A 1 580 ? 23.690 1.588 -15.877 1.00 90.31 580 TRP A CA 1
ATOM 4542 C C . TRP A 1 580 ? 22.923 2.452 -16.892 1.00 90.31 580 TRP A C 1
ATOM 4544 O O . TRP A 1 580 ? 23.125 3.664 -16.876 1.00 90.31 580 TRP A O 1
ATOM 4554 N N . PRO A 1 581 ? 22.015 1.880 -17.709 1.00 91.31 581 PRO A N 1
ATOM 4555 C CA . PRO A 1 581 ? 21.191 2.673 -18.614 1.00 91.31 581 PRO A CA 1
ATOM 4556 C C . PRO A 1 581 ? 20.264 3.607 -17.836 1.00 91.31 581 PRO A C 1
ATOM 4558 O O . PRO A 1 581 ? 19.411 3.134 -17.087 1.00 91.31 581 PRO A O 1
ATOM 4561 N N . GLU A 1 582 ? 20.397 4.917 -18.017 1.00 89.56 582 GLU A N 1
ATOM 4562 C CA . GLU A 1 582 ? 19.517 5.897 -17.363 1.00 89.56 582 GLU A CA 1
ATOM 4563 C C . GLU A 1 582 ? 18.654 6.652 -18.371 1.00 89.56 582 GLU A C 1
ATOM 4565 O O . GLU A 1 582 ? 17.531 7.045 -18.045 1.00 89.56 582 GLU A O 1
ATOM 4570 N N . LEU A 1 583 ? 19.150 6.818 -19.598 1.00 92.06 583 LEU A N 1
ATOM 4571 C CA . LEU A 1 583 ? 18.480 7.551 -20.660 1.00 92.06 583 LEU A CA 1
ATOM 4572 C C . LEU A 1 583 ? 17.813 6.609 -21.679 1.00 92.06 583 LEU A C 1
ATOM 4574 O O . LEU A 1 583 ? 18.209 5.445 -21.816 1.00 92.06 583 LEU A O 1
ATOM 4578 N N . PRO A 1 584 ? 16.811 7.099 -22.437 1.00 93.38 584 PRO A N 1
ATOM 4579 C CA . PRO A 1 584 ? 16.200 6.353 -23.540 1.00 93.38 584 PRO A CA 1
ATOM 4580 C C . PRO A 1 584 ? 17.217 5.783 -24.536 1.00 93.38 584 PRO A C 1
ATOM 4582 O O . PRO A 1 584 ? 17.076 4.635 -24.951 1.00 93.38 584 PRO A O 1
ATOM 4585 N N . GLU A 1 585 ? 18.265 6.548 -24.853 1.00 92.12 585 GLU A N 1
ATOM 4586 C CA . GLU A 1 585 ? 19.345 6.144 -25.763 1.00 92.12 585 GLU A CA 1
ATOM 4587 C C . GLU A 1 585 ? 20.180 4.977 -25.224 1.00 92.12 585 GLU A C 1
ATOM 4589 O O . GLU A 1 585 ? 20.446 4.024 -25.959 1.00 92.12 585 GLU A O 1
ATOM 4594 N N . ASP A 1 586 ? 20.518 4.993 -23.931 1.00 91.56 586 ASP A N 1
ATOM 4595 C CA . ASP A 1 586 ? 21.246 3.896 -23.287 1.00 91.56 586 ASP A CA 1
ATOM 4596 C C . ASP A 1 586 ? 20.420 2.608 -23.323 1.00 91.56 586 ASP A C 1
ATOM 4598 O O . ASP A 1 586 ? 20.930 1.511 -23.566 1.00 91.56 586 ASP A O 1
ATOM 4602 N N . LEU A 1 587 ? 19.111 2.738 -23.080 1.00 92.62 587 LEU A N 1
ATOM 4603 C CA . LEU A 1 587 ? 18.199 1.610 -23.149 1.00 92.62 587 LEU A CA 1
ATOM 4604 C C . LEU A 1 587 ? 18.048 1.112 -24.584 1.00 92.62 587 LEU A C 1
ATOM 4606 O O . LEU A 1 587 ? 18.042 -0.098 -24.790 1.00 92.62 587 LEU A O 1
ATOM 4610 N N . ALA A 1 588 ? 17.937 2.002 -25.570 1.00 92.75 588 ALA A N 1
ATOM 4611 C CA . ALA A 1 588 ? 17.864 1.627 -26.977 1.00 92.75 588 ALA A CA 1
ATOM 4612 C C . ALA A 1 588 ? 19.109 0.835 -27.404 1.00 92.75 588 ALA A C 1
ATOM 4614 O O . ALA A 1 588 ? 18.966 -0.195 -28.064 1.00 92.75 588 ALA A O 1
ATOM 4615 N N . ALA A 1 589 ? 20.299 1.223 -26.931 1.00 89.06 589 ALA A N 1
ATOM 4616 C CA . ALA A 1 589 ? 21.542 0.495 -27.179 1.00 89.06 589 ALA A CA 1
ATOM 4617 C C . ALA A 1 589 ? 21.507 -0.952 -26.654 1.00 89.06 589 ALA A C 1
ATOM 4619 O O . ALA A 1 589 ? 22.103 -1.833 -27.265 1.00 89.06 589 ALA A O 1
ATOM 4620 N N . LEU A 1 590 ? 20.752 -1.240 -25.585 1.00 89.19 590 LEU A N 1
ATOM 4621 C CA . LEU A 1 590 ? 20.534 -2.611 -25.106 1.00 89.19 590 LEU A CA 1
ATOM 4622 C C . LEU A 1 590 ? 19.705 -3.468 -26.083 1.00 89.19 590 LEU A C 1
ATOM 4624 O O . LEU A 1 590 ? 19.696 -4.693 -25.962 1.00 89.19 590 LEU A O 1
ATOM 4628 N N . PHE A 1 591 ? 18.983 -2.871 -27.031 1.00 88.69 591 PHE A N 1
ATOM 4629 C CA . PHE A 1 591 ? 18.275 -3.594 -28.094 1.00 88.69 591 PHE A CA 1
ATOM 4630 C C . PHE A 1 591 ? 19.087 -3.744 -29.379 1.00 88.69 591 PHE A C 1
ATOM 4632 O O . PHE A 1 591 ? 18.728 -4.574 -30.213 1.00 88.69 591 PHE A O 1
ATOM 4639 N N . GLU A 1 592 ? 20.162 -2.980 -29.535 1.00 79.00 592 GLU A N 1
ATOM 4640 C CA . GLU A 1 592 ? 21.084 -3.099 -30.656 1.00 79.00 592 GLU A CA 1
ATOM 4641 C C . GLU A 1 592 ? 22.076 -4.227 -30.345 1.00 79.00 592 GLU A C 1
ATOM 4643 O O . GLU A 1 592 ? 22.649 -4.257 -29.260 1.00 79.00 592 GLU A O 1
ATOM 4648 N N . ASP A 1 593 ? 22.268 -5.181 -31.261 1.00 65.81 593 ASP A N 1
ATOM 4649 C CA . ASP A 1 593 ? 23.164 -6.343 -31.105 1.00 65.81 593 ASP A CA 1
ATOM 4650 C C . ASP A 1 593 ? 24.651 -5.926 -31.113 1.00 65.81 593 ASP A C 1
ATOM 4652 O O . ASP A 1 593 ? 25.427 -6.207 -32.026 1.00 65.81 593 ASP A O 1
ATOM 4656 N N . ARG A 1 594 ? 25.034 -5.141 -30.107 1.00 74.25 594 ARG A N 1
ATOM 4657 C CA . ARG A 1 594 ? 26.354 -4.558 -29.903 1.00 74.25 594 ARG A CA 1
ATOM 4658 C C . ARG A 1 594 ? 26.938 -5.103 -28.613 1.00 74.25 594 ARG A C 1
ATOM 4660 O O . ARG A 1 594 ? 26.234 -5.369 -27.642 1.00 74.25 594 ARG A O 1
ATOM 4667 N N . LYS A 1 595 ? 28.265 -5.231 -28.589 1.00 84.12 595 LYS A N 1
ATOM 4668 C CA . LYS A 1 595 ? 28.982 -5.565 -27.361 1.00 84.12 595 LYS A CA 1
ATOM 4669 C C . LYS A 1 595 ? 28.820 -4.420 -26.364 1.00 84.12 595 LYS A C 1
ATOM 4671 O O . LYS A 1 595 ? 29.380 -3.346 -26.579 1.00 84.12 595 LYS A O 1
ATOM 4676 N N . LEU A 1 596 ? 28.070 -4.654 -25.291 1.00 87.81 596 LEU A N 1
ATOM 4677 C CA . LEU A 1 596 ? 27.860 -3.656 -24.246 1.00 87.81 596 LEU A CA 1
ATOM 4678 C C . LEU A 1 596 ? 29.006 -3.683 -23.228 1.00 87.81 596 LEU A C 1
ATOM 4680 O O . LEU A 1 596 ? 29.579 -4.748 -22.967 1.00 87.81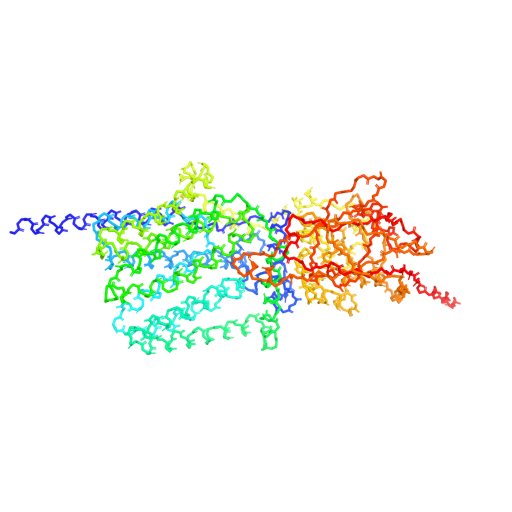 596 LEU A O 1
ATOM 4684 N N . PRO A 1 597 ? 29.357 -2.526 -22.645 1.00 89.75 597 PRO A N 1
ATOM 4685 C CA . PRO A 1 597 ? 30.383 -2.460 -21.619 1.00 89.75 597 PRO A CA 1
ATOM 4686 C C . PRO A 1 597 ? 29.940 -3.213 -20.360 1.00 89.75 597 PRO A C 1
ATOM 4688 O O . PRO A 1 597 ? 28.789 -3.129 -19.928 1.00 89.75 597 PRO A O 1
ATOM 4691 N N . ALA A 1 598 ? 30.879 -3.947 -19.768 1.00 90.75 598 ALA A N 1
ATOM 4692 C CA . ALA A 1 598 ? 30.693 -4.671 -18.519 1.00 90.75 598 ALA A CA 1
ATOM 4693 C C . ALA A 1 598 ? 31.703 -4.161 -17.479 1.00 90.75 598 ALA A C 1
ATOM 4695 O O . ALA A 1 598 ? 32.847 -3.864 -17.842 1.00 90.75 598 ALA A O 1
ATOM 4696 N N . PRO A 1 599 ? 31.318 -4.092 -16.195 1.00 92.50 599 PRO A N 1
ATOM 4697 C CA . PRO A 1 599 ? 32.210 -3.619 -15.146 1.00 92.50 599 PRO A CA 1
ATOM 4698 C C . PRO A 1 599 ? 33.344 -4.621 -14.910 1.00 92.50 599 PRO A C 1
ATOM 4700 O O . PRO A 1 599 ? 33.193 -5.818 -15.150 1.00 92.50 599 PRO A O 1
ATOM 4703 N N . SER A 1 600 ? 34.480 -4.150 -14.393 1.00 91.12 600 SER A N 1
ATOM 4704 C CA . SER A 1 600 ? 35.636 -5.016 -14.092 1.00 91.12 600 SER A CA 1
ATOM 4705 C C . SER A 1 600 ? 35.339 -6.019 -12.969 1.00 91.12 600 SER A C 1
ATOM 4707 O O . SER A 1 600 ? 35.759 -7.180 -12.984 1.00 91.12 600 SER A O 1
ATOM 4709 N N . SER A 1 601 ? 34.597 -5.550 -11.972 1.00 94.12 601 SER A N 1
ATOM 4710 C CA . SER A 1 601 ? 34.152 -6.300 -10.810 1.00 94.12 601 SER A CA 1
ATOM 4711 C C . SER A 1 601 ? 32.896 -5.649 -10.237 1.00 94.12 601 SER A C 1
ATOM 4713 O O . SER A 1 601 ? 32.537 -4.524 -10.584 1.00 94.12 601 SER A O 1
ATOM 4715 N N . LEU A 1 602 ? 32.196 -6.373 -9.375 1.00 95.81 602 LEU A N 1
ATOM 4716 C CA . LEU A 1 602 ? 30.995 -5.899 -8.695 1.00 95.81 602 LEU A CA 1
ATOM 4717 C C . LEU A 1 602 ? 31.041 -6.260 -7.217 1.00 95.81 602 LEU A C 1
ATOM 4719 O O . LEU A 1 602 ? 31.780 -7.153 -6.816 1.00 95.81 602 LEU A O 1
ATOM 4723 N N . VAL A 1 603 ? 30.248 -5.584 -6.396 1.00 96.69 603 VAL A N 1
ATOM 4724 C CA . VAL A 1 603 ? 30.180 -5.838 -4.954 1.00 96.69 603 VAL A CA 1
ATOM 4725 C C . VAL A 1 603 ? 28.736 -5.797 -4.472 1.00 96.69 603 VAL A C 1
ATOM 4727 O O . VAL A 1 603 ? 27.960 -4.924 -4.856 1.00 96.69 603 VAL A O 1
ATOM 4730 N N . PHE A 1 604 ? 28.371 -6.739 -3.603 1.00 97.38 604 PHE A N 1
ATOM 4731 C CA . PHE A 1 604 ? 27.089 -6.727 -2.900 1.00 97.38 604 PHE A CA 1
ATOM 4732 C C . PHE A 1 604 ? 27.284 -6.145 -1.504 1.00 97.38 604 PHE A C 1
ATOM 4734 O O . PHE A 1 604 ? 27.837 -6.802 -0.626 1.00 97.38 604 PHE A O 1
ATOM 4741 N N . VAL A 1 605 ? 26.849 -4.905 -1.314 1.00 96.75 605 VAL A N 1
ATOM 4742 C CA . VAL A 1 605 ? 27.051 -4.110 -0.105 1.00 96.75 605 VAL A CA 1
ATOM 4743 C C . VAL A 1 605 ? 25.865 -4.252 0.848 1.00 96.75 605 VAL A C 1
ATOM 4745 O O . VAL A 1 605 ? 24.713 -4.049 0.458 1.00 96.75 605 VAL A O 1
ATOM 4748 N N . THR A 1 606 ? 26.142 -4.551 2.115 1.00 94.94 606 THR A N 1
ATOM 4749 C CA . THR A 1 606 ? 25.177 -4.465 3.217 1.00 94.94 606 THR A CA 1
ATOM 4750 C C . THR A 1 606 ? 25.874 -4.208 4.554 1.00 94.94 606 THR A C 1
ATOM 4752 O O . THR A 1 606 ? 26.960 -4.724 4.818 1.00 94.94 606 THR A O 1
ATOM 4755 N N . TRP A 1 607 ? 25.221 -3.441 5.426 1.00 92.00 607 TRP A N 1
ATOM 4756 C CA . TRP A 1 607 ? 25.674 -3.212 6.803 1.00 92.00 607 TRP A CA 1
ATOM 4757 C C . TRP A 1 607 ? 25.406 -4.412 7.721 1.00 92.00 607 TRP A C 1
ATOM 4759 O O . TRP A 1 607 ? 26.057 -4.571 8.747 1.00 92.00 607 TRP A O 1
ATOM 4769 N N . ASP A 1 608 ? 24.462 -5.271 7.339 1.00 92.50 608 ASP A N 1
ATOM 4770 C CA . ASP A 1 608 ? 23.926 -6.350 8.166 1.00 92.50 608 ASP A CA 1
ATOM 4771 C C . ASP A 1 608 ? 24.262 -7.720 7.545 1.00 92.50 608 ASP A C 1
ATOM 4773 O O . ASP A 1 608 ? 23.386 -8.555 7.315 1.00 92.50 608 ASP A O 1
ATOM 4777 N N . ALA A 1 609 ? 25.543 -7.957 7.235 1.00 94.12 609 ALA A N 1
ATOM 4778 C CA . ALA A 1 609 ? 25.989 -9.178 6.549 1.00 94.12 609 ALA A CA 1
ATOM 4779 C C . ALA A 1 609 ? 25.620 -10.468 7.309 1.00 94.12 609 ALA A C 1
ATOM 4781 O O . ALA A 1 609 ? 25.341 -11.487 6.689 1.00 94.12 609 ALA A O 1
ATOM 4782 N N . TRP A 1 610 ? 25.517 -10.401 8.641 1.00 94.31 610 TRP A N 1
ATOM 4783 C CA . TRP A 1 610 ? 25.064 -11.495 9.510 1.00 94.31 610 TRP A CA 1
ATOM 4784 C C . TRP A 1 610 ? 23.661 -12.026 9.158 1.00 94.31 610 TRP A C 1
ATOM 4786 O O . TRP A 1 610 ? 23.329 -13.173 9.472 1.00 94.31 610 TRP A O 1
ATOM 4796 N N . ALA A 1 611 ? 22.818 -11.210 8.516 1.00 94.50 611 ALA A N 1
ATOM 4797 C CA . ALA A 1 611 ? 21.457 -11.581 8.138 1.00 94.50 611 ALA A CA 1
ATOM 4798 C C . ALA A 1 611 ? 21.392 -12.425 6.855 1.00 94.50 611 ALA A C 1
ATOM 4800 O O . ALA A 1 611 ? 20.319 -12.913 6.491 1.00 94.50 611 ALA A O 1
ATOM 4801 N N . TRP A 1 612 ? 22.522 -12.623 6.180 1.00 96.00 612 TRP A N 1
ATOM 4802 C CA . TRP A 1 612 ? 22.606 -13.263 4.876 1.00 96.00 612 TRP A CA 1
ATOM 4803 C C . TRP A 1 612 ? 23.642 -14.389 4.885 1.00 96.00 612 TRP A C 1
ATOM 4805 O O . TRP A 1 612 ? 24.635 -14.346 5.604 1.00 96.00 612 TRP A O 1
ATOM 4815 N N . GLU A 1 613 ? 23.382 -15.429 4.100 1.00 96.94 613 GLU A N 1
ATOM 4816 C CA . GLU A 1 613 ? 24.406 -16.399 3.703 1.00 96.94 613 GLU A CA 1
ATOM 4817 C C . GLU A 1 613 ? 25.328 -15.772 2.637 1.00 96.94 613 GLU A C 1
ATOM 4819 O O . GLU A 1 613 ? 25.059 -14.675 2.137 1.00 96.94 613 GLU A O 1
ATOM 4824 N N . GLU A 1 614 ? 26.405 -16.469 2.257 1.00 96.88 614 GLU A N 1
ATOM 4825 C CA . GLU A 1 614 ? 27.215 -16.071 1.099 1.00 96.88 614 GLU A CA 1
ATOM 4826 C C . GLU A 1 614 ? 26.343 -15.901 -0.151 1.00 96.88 614 GLU A C 1
ATOM 4828 O O . GLU A 1 614 ? 25.427 -16.691 -0.412 1.00 96.88 614 GLU A O 1
ATOM 4833 N N . VAL A 1 615 ? 26.638 -14.865 -0.938 1.00 97.50 615 VAL A N 1
ATOM 4834 C CA . VAL A 1 615 ? 25.911 -14.606 -2.176 1.00 97.50 615 VAL A CA 1
ATOM 4835 C C . VAL A 1 615 ? 26.380 -15.579 -3.244 1.00 97.50 615 VAL A C 1
ATOM 4837 O O . VAL A 1 615 ? 27.575 -15.759 -3.478 1.00 97.50 615 VAL A O 1
ATOM 4840 N N . GLU A 1 616 ? 25.424 -16.209 -3.914 1.00 98.12 616 GLU A N 1
ATOM 4841 C CA . GLU A 1 616 ? 25.698 -17.069 -5.053 1.00 98.12 616 GLU A CA 1
ATOM 4842 C C . GLU A 1 616 ? 25.366 -16.321 -6.347 1.00 98.12 616 GLU A C 1
ATOM 4844 O O . GLU A 1 616 ? 24.262 -15.796 -6.508 1.00 98.12 616 GLU A O 1
ATOM 4849 N N . VAL A 1 617 ? 26.339 -16.257 -7.257 1.00 97.88 617 VAL A N 1
ATOM 4850 C CA . VAL A 1 617 ? 26.275 -15.468 -8.491 1.00 97.88 617 VAL A CA 1
ATOM 4851 C C . VAL A 1 617 ? 26.561 -16.368 -9.683 1.00 97.88 617 VAL A C 1
ATOM 4853 O O . VAL A 1 617 ? 27.543 -17.115 -9.675 1.00 97.88 617 VAL A O 1
ATOM 4856 N N . ALA A 1 618 ? 25.729 -16.276 -10.718 1.00 98.06 618 ALA A N 1
ATOM 4857 C CA . ALA A 1 618 ? 25.982 -16.885 -12.017 1.00 98.06 618 ALA A CA 1
ATOM 4858 C C . ALA A 1 618 ? 26.020 -15.806 -13.105 1.00 98.06 618 ALA A C 1
ATOM 4860 O O . ALA A 1 618 ? 25.136 -14.955 -13.173 1.00 98.06 618 ALA A O 1
ATOM 4861 N N . PHE A 1 619 ? 27.060 -15.854 -13.933 1.00 97.81 619 PHE A N 1
ATOM 4862 C CA . PHE A 1 619 ? 27.295 -14.948 -15.049 1.00 97.81 619 PHE A CA 1
ATOM 4863 C C . PHE A 1 619 ? 27.013 -15.645 -16.370 1.00 97.81 619 PHE A C 1
ATOM 4865 O O . PHE A 1 619 ? 27.451 -16.781 -16.578 1.00 97.81 619 PHE A O 1
ATOM 4872 N N . PHE A 1 620 ? 26.359 -14.925 -17.270 1.00 96.25 620 PHE A N 1
ATOM 4873 C CA . PHE A 1 620 ? 26.001 -15.383 -18.602 1.00 96.25 620 PHE A CA 1
ATOM 4874 C C . PHE A 1 620 ? 26.438 -14.338 -19.626 1.00 96.25 620 PHE A C 1
ATOM 4876 O O . PHE A 1 620 ? 26.275 -13.140 -19.402 1.00 96.25 620 PHE A O 1
ATOM 4883 N N . GLN A 1 621 ? 26.987 -14.794 -20.746 1.00 94.62 621 GLN A N 1
ATOM 4884 C CA . GLN A 1 621 ? 27.094 -13.994 -21.958 1.00 94.62 621 GLN A CA 1
ATOM 4885 C C . GLN A 1 621 ? 25.811 -14.199 -22.747 1.00 94.62 621 GLN A C 1
ATOM 4887 O O . GLN A 1 621 ? 25.413 -15.338 -22.997 1.00 94.62 621 GLN A O 1
ATOM 4892 N N . VAL A 1 622 ? 25.167 -13.103 -23.121 1.00 92.31 622 VAL A N 1
ATOM 4893 C CA . VAL A 1 622 ? 23.913 -13.138 -23.858 1.00 92.31 622 VAL A CA 1
ATOM 4894 C C . VAL A 1 622 ? 24.096 -12.416 -25.178 1.00 92.31 622 VAL A C 1
ATOM 4896 O O . VAL A 1 622 ? 24.434 -11.237 -25.217 1.00 92.31 622 VAL A O 1
ATOM 4899 N N . GLU A 1 623 ? 23.874 -13.147 -26.263 1.00 89.81 623 GLU A N 1
ATOM 4900 C CA . GLU A 1 623 ? 23.918 -12.639 -27.631 1.00 89.81 623 GLU A CA 1
ATOM 4901 C C . GLU A 1 623 ? 22.506 -12.630 -28.197 1.00 89.81 623 GLU A C 1
ATOM 4903 O O . GLU A 1 623 ? 21.754 -13.604 -28.050 1.00 89.81 623 GLU A O 1
ATOM 4908 N N . ARG A 1 624 ? 22.131 -11.536 -28.858 1.00 81.69 624 ARG A N 1
ATOM 4909 C CA . ARG A 1 624 ? 20.844 -11.468 -29.538 1.00 81.69 624 ARG A CA 1
ATOM 4910 C C . ARG A 1 624 ? 21.034 -11.808 -30.992 1.00 81.69 624 ARG A C 1
ATOM 4912 O O . ARG A 1 624 ? 22.035 -11.490 -31.606 1.00 81.69 624 ARG A O 1
ATOM 4919 N N . ARG A 1 625 ? 20.047 -12.485 -31.549 1.00 77.25 625 ARG A N 1
ATOM 4920 C CA . ARG A 1 625 ? 19.994 -12.740 -32.977 1.00 77.25 625 ARG A CA 1
ATOM 4921 C C . ARG A 1 625 ? 18.651 -12.260 -33.456 1.00 77.25 625 ARG A C 1
ATOM 4923 O O . ARG A 1 625 ? 17.605 -12.810 -33.082 1.00 77.25 625 ARG A O 1
ATOM 4930 N N . ASP A 1 626 ? 18.704 -11.209 -34.261 1.00 69.50 626 ASP A N 1
ATOM 4931 C CA . ASP A 1 626 ? 17.540 -10.785 -35.005 1.00 69.50 626 ASP A CA 1
ATOM 4932 C C . ASP A 1 626 ? 17.061 -11.942 -35.886 1.00 69.50 626 ASP A C 1
ATOM 4934 O O . ASP A 1 626 ? 17.874 -12.711 -36.413 1.00 69.50 626 ASP A O 1
ATOM 4938 N N . PRO A 1 627 ? 15.738 -12.109 -36.027 1.00 64.88 627 PRO A N 1
ATOM 4939 C CA . PRO A 1 627 ? 15.219 -13.086 -36.957 1.00 64.88 627 PRO A CA 1
ATOM 4940 C C . PRO A 1 627 ? 15.732 -12.754 -38.365 1.00 64.88 627 PRO A C 1
ATOM 4942 O O . PRO A 1 627 ? 15.894 -11.571 -38.694 1.00 64.88 627 PRO A O 1
ATOM 4945 N N . PRO A 1 628 ? 15.996 -13.770 -39.205 1.00 60.41 628 PRO A N 1
ATOM 4946 C CA . PRO A 1 628 ? 16.395 -13.531 -40.583 1.00 60.41 628 PRO A CA 1
ATOM 4947 C C . PRO A 1 628 ? 15.369 -12.603 -41.241 1.00 60.41 628 PRO A C 1
ATOM 4949 O O . PRO A 1 628 ? 14.163 -12.806 -41.083 1.00 60.41 628 PRO A O 1
ATOM 4952 N N . LYS A 1 629 ? 15.837 -11.562 -41.945 1.00 57.44 629 LYS A N 1
ATOM 4953 C CA . LYS A 1 629 ? 14.945 -10.701 -42.733 1.00 57.44 629 LYS A CA 1
ATOM 4954 C C . LYS A 1 629 ? 14.149 -11.614 -43.665 1.00 57.44 629 LYS A C 1
ATOM 4956 O O . LYS A 1 629 ? 14.759 -12.363 -44.427 1.00 57.44 629 LYS A O 1
ATOM 4961 N N . SER A 1 630 ? 12.818 -11.573 -43.589 1.00 49.62 630 SER A N 1
ATOM 4962 C CA . SER A 1 630 ? 11.973 -12.257 -44.569 1.00 49.62 630 SER A CA 1
ATOM 4963 C C . SER A 1 630 ? 12.442 -11.846 -45.968 1.00 49.62 630 SER A C 1
ATOM 4965 O O . SER A 1 630 ? 12.683 -10.649 -46.173 1.00 49.62 630 SER A O 1
ATOM 4967 N N . PRO A 1 631 ? 12.621 -12.785 -46.915 1.00 43.97 631 PRO A N 1
ATOM 4968 C CA . PRO A 1 631 ? 12.896 -12.402 -48.292 1.00 43.97 631 PRO A CA 1
ATOM 4969 C C . PRO A 1 631 ? 11.783 -11.451 -48.758 1.00 43.97 631 PRO A C 1
ATOM 4971 O O . PRO A 1 631 ? 10.634 -11.624 -48.332 1.00 43.97 631 PRO A O 1
ATOM 4974 N N . PRO A 1 632 ? 12.102 -10.420 -49.562 1.00 42.16 632 PRO A N 1
ATOM 4975 C CA . PRO A 1 632 ? 11.073 -9.552 -50.115 1.00 42.16 632 PRO A CA 1
ATOM 4976 C C . PRO A 1 632 ? 10.007 -10.424 -50.783 1.00 42.16 632 PRO A C 1
ATOM 4978 O O . PRO A 1 632 ? 10.335 -11.391 -51.475 1.00 42.16 632 PRO A O 1
ATOM 4981 N N . LEU A 1 633 ? 8.735 -10.116 -50.514 1.00 42.25 633 LEU A N 1
ATOM 4982 C CA . LEU A 1 633 ? 7.629 -10.718 -51.250 1.00 42.25 633 LEU A CA 1
ATOM 4983 C C . LEU A 1 633 ? 7.916 -10.509 -52.745 1.00 42.25 633 LEU A C 1
ATOM 4985 O O . LEU A 1 633 ? 8.286 -9.389 -53.109 1.00 42.25 633 LEU A O 1
ATOM 4989 N N . PRO A 1 634 ? 7.812 -11.549 -53.589 1.00 44.28 634 PRO A N 1
ATOM 4990 C CA . PRO A 1 634 ? 7.980 -11.369 -55.021 1.00 44.28 634 PRO A CA 1
ATOM 4991 C C . PRO A 1 634 ? 6.976 -10.313 -55.490 1.00 44.28 634 PRO A C 1
ATOM 4993 O O . PRO A 1 634 ? 5.786 -10.418 -55.188 1.00 44.28 634 PRO A O 1
ATOM 4996 N N . GLU A 1 635 ? 7.480 -9.277 -56.162 1.00 50.16 635 GLU A N 1
ATOM 4997 C CA . GLU A 1 635 ? 6.647 -8.299 -56.854 1.00 50.16 635 GLU A CA 1
ATOM 4998 C C . GLU A 1 635 ? 5.805 -9.057 -57.886 1.00 50.16 635 GLU A C 1
ATOM 5000 O O . GLU A 1 635 ? 6.351 -9.616 -58.836 1.00 50.16 635 GLU A O 1
ATOM 5005 N N . ASN A 1 636 ? 4.493 -9.116 -57.656 1.00 44.00 636 ASN A N 1
ATOM 5006 C CA . ASN A 1 636 ? 3.492 -9.537 -58.631 1.00 44.00 636 ASN A CA 1
ATOM 5007 C C . ASN A 1 636 ? 2.469 -8.421 -58.785 1.00 44.00 636 ASN A C 1
ATOM 5009 O O . ASN A 1 636 ? 1.944 -7.973 -57.737 1.00 44.00 636 ASN A O 1
#

Solvent-accessible surface area (backbone atoms only — not comparable to full-atom values): 32392 Å² total; per-residue (Å²): 110,68,73,59,52,52,51,51,52,48,43,49,51,35,50,52,53,26,50,53,47,37,54,50,40,54,49,47,64,58,59,87,50,62,36,76,81,50,72,48,59,71,38,2,53,58,45,43,55,50,51,32,52,74,72,73,41,40,41,36,67,62,27,39,58,78,39,25,57,47,26,51,42,82,45,21,38,69,80,48,61,72,53,18,53,48,7,33,51,49,50,51,50,36,52,50,49,26,52,51,35,49,51,52,46,36,71,74,74,41,63,46,76,59,33,42,52,59,42,47,36,48,66,78,28,66,80,58,66,85,50,40,56,58,54,22,48,41,42,45,46,29,52,36,75,65,45,85,72,72,25,33,60,53,23,19,52,51,18,30,68,46,28,56,34,34,38,26,26,44,69,50,22,54,40,40,52,43,25,51,51,22,36,31,51,30,23,48,75,70,69,34,57,63,30,22,50,27,22,53,50,20,24,50,53,27,34,53,53,51,40,39,72,63,54,73,34,70,67,35,41,54,50,26,52,54,53,45,48,51,50,63,67,32,42,41,67,66,57,52,35,82,59,69,66,66,60,57,52,48,51,52,52,18,51,49,31,26,48,52,15,58,68,68,38,60,70,81,80,40,59,80,52,34,28,42,49,42,18,43,53,43,42,40,54,51,38,41,48,57,6,59,30,28,22,74,81,29,37,51,54,22,25,13,54,39,16,40,51,40,43,53,53,41,59,79,42,61,94,49,67,53,71,66,26,44,50,27,28,50,50,14,20,47,48,26,41,50,50,24,62,73,62,45,67,84,61,58,75,77,41,50,77,50,39,65,49,48,56,61,53,44,44,56,48,49,56,52,44,66,68,38,87,57,40,65,56,55,49,22,54,54,41,32,72,78,56,72,72,47,71,65,45,48,61,75,48,58,97,38,38,27,29,66,52,25,48,52,50,29,54,41,63,30,70,66,52,50,71,41,72,53,33,48,72,39,55,80,70,17,41,30,51,67,48,14,46,49,30,18,55,37,51,71,35,97,80,40,38,53,25,37,44,36,34,70,64,48,60,88,58,25,47,51,60,53,38,25,13,52,27,46,54,29,44,66,31,29,36,41,76,74,51,57,44,97,58,38,26,34,30,32,59,43,86,73,55,43,46,75,49,77,43,83,73,50,74,51,73,43,61,67,69,40,80,42,75,49,81,87,74,92,57,26,34,42,28,41,25,35,46,60,45,65,21,75,62,18,53,61,52,26,70,87,61,48,58,77,72,43,24,44,31,58,51,47,100,60,93,58,79,62,25,42,58,41,54,54,19,26,61,36,54,23,77,48,49,51,72,70,65,72,48,36,66,50,49,46,51,73,71,44,89,50,70,53,50,61,42,62,22,33,30,44,40,50,96,56,56,76,32,39,48,62,36,34,41,37,37,28,35,37,36,67,40,76,58,78,79,74,75,79,77,80,92,124